Protein AF-A0A8T3WBX7-F1 (afdb_monomer)

Mean predicted aligned error: 4.48 Å

Structure (mmCIF, N/CA/C/O backbone):
data_AF-A0A8T3WBX7-F1
#
_entry.id   AF-A0A8T3WBX7-F1
#
loop_
_atom_site.group_PDB
_atom_site.id
_atom_site.type_symbol
_atom_site.label_atom_id
_atom_site.label_alt_id
_atom_site.label_comp_id
_atom_site.label_asym_id
_atom_site.label_entity_id
_atom_site.label_seq_id
_atom_site.pdbx_PDB_ins_code
_atom_site.Cartn_x
_atom_site.Cartn_y
_atom_site.Cartn_z
_atom_site.occupancy
_atom_site.B_iso_or_equiv
_atom_site.auth_seq_id
_atom_site.auth_comp_id
_atom_site.auth_asym_id
_atom_site.auth_atom_id
_atom_site.pdbx_PDB_model_num
ATOM 1 N N . MET A 1 1 ? -1.431 -11.332 23.081 1.00 59.25 1 MET A N 1
ATOM 2 C CA . MET A 1 1 ? -1.420 -10.937 21.660 1.00 59.25 1 MET A CA 1
ATOM 3 C C . MET A 1 1 ? -1.810 -9.474 21.568 1.00 59.25 1 MET A C 1
ATOM 5 O O . MET A 1 1 ? -2.567 -9.035 22.428 1.00 59.25 1 MET A O 1
ATOM 9 N N . SER A 1 2 ? -1.286 -8.738 20.587 1.00 80.62 2 SER A N 1
ATOM 10 C CA . SER A 1 2 ? -1.739 -7.371 20.320 1.00 80.62 2 SER A CA 1
ATOM 11 C C . SER A 1 2 ? -3.221 -7.391 19.906 1.00 80.62 2 SER A C 1
ATOM 13 O O . SER A 1 2 ? -3.626 -8.151 19.019 1.00 80.62 2 SER A O 1
ATOM 15 N N . LEU A 1 3 ? -4.045 -6.600 20.595 1.00 81.94 3 LEU A N 1
ATOM 16 C CA . LEU A 1 3 ? -5.476 -6.464 20.329 1.00 81.94 3 LEU A CA 1
ATOM 17 C C . LEU A 1 3 ? -5.706 -5.753 18.993 1.00 81.94 3 LEU A C 1
ATOM 19 O O . LEU A 1 3 ? -6.593 -6.147 18.233 1.00 81.94 3 LEU A O 1
ATOM 23 N N . THR A 1 4 ? -4.894 -4.746 18.673 1.00 81.75 4 THR A N 1
ATOM 24 C CA . THR A 1 4 ? -4.982 -4.029 17.394 1.00 81.75 4 THR A CA 1
ATOM 25 C C . THR A 1 4 ? -4.606 -4.938 16.231 1.00 81.75 4 THR A C 1
ATOM 27 O O . THR A 1 4 ? -5.399 -5.072 15.295 1.00 81.75 4 THR A O 1
ATOM 30 N N . ALA A 1 5 ? -3.501 -5.679 16.345 1.00 84.88 5 ALA A N 1
ATOM 31 C CA . ALA A 1 5 ? -3.088 -6.692 15.376 1.00 84.88 5 ALA A CA 1
ATOM 32 C C . ALA A 1 5 ? -4.175 -7.753 15.135 1.00 84.88 5 ALA A C 1
ATOM 34 O O . ALA A 1 5 ? -4.410 -8.152 13.998 1.00 84.88 5 ALA A O 1
ATOM 35 N N . SER A 1 6 ? -4.885 -8.175 16.185 1.00 84.75 6 SER A N 1
ATOM 36 C CA . SER A 1 6 ? -6.005 -9.123 16.061 1.00 84.75 6 SER A CA 1
ATOM 37 C C . SER A 1 6 ? -7.200 -8.499 15.331 1.00 84.75 6 SER A C 1
ATOM 39 O O . SER A 1 6 ? -7.859 -9.137 14.510 1.00 84.75 6 SER A O 1
ATOM 41 N N . SER A 1 7 ? -7.482 -7.223 15.599 1.00 89.25 7 SER A N 1
ATOM 42 C CA . SER A 1 7 ? -8.664 -6.547 15.065 1.00 89.25 7 SER A CA 1
ATOM 43 C C . SER A 1 7 ? -8.600 -6.246 13.564 1.00 89.25 7 SER A C 1
ATOM 45 O O . SER A 1 7 ? -9.653 -6.155 12.934 1.00 89.25 7 SER A O 1
ATOM 47 N N . VAL A 1 8 ? -7.403 -6.157 12.964 1.00 91.06 8 VAL A N 1
ATOM 48 C CA . VAL A 1 8 ? -7.245 -5.950 11.508 1.00 91.06 8 VAL A CA 1
ATOM 49 C C . VAL A 1 8 ? -7.920 -7.061 10.690 1.00 91.06 8 VAL A C 1
ATOM 51 O O . VAL A 1 8 ? -8.448 -6.799 9.609 1.00 91.06 8 VAL A O 1
ATOM 54 N N . GLY A 1 9 ? -7.967 -8.266 11.275 1.00 91.62 9 GLY A N 1
ATOM 55 C CA . GLY A 1 9 ? -8.629 -9.469 10.776 1.00 91.62 9 GLY A CA 1
ATOM 56 C C . GLY A 1 9 ? -10.123 -9.320 10.527 1.00 91.62 9 GLY A C 1
ATOM 57 O O . GLY A 1 9 ? -10.704 -10.062 9.733 1.00 91.62 9 GLY A O 1
ATOM 58 N N . GLN A 1 10 ? -10.751 -8.373 11.225 1.00 94.12 10 GLN A N 1
ATOM 59 C CA . GLN A 1 10 ? -12.194 -8.192 11.286 1.00 94.12 10 GLN A CA 1
ATOM 60 C C . GLN A 1 10 ? -12.547 -6.795 10.774 1.00 94.12 10 GLN A C 1
ATOM 62 O O . GLN A 1 10 ? -12.558 -5.818 11.530 1.00 94.12 10 GLN A O 1
ATOM 67 N N . PRO A 1 11 ? -12.845 -6.644 9.477 1.00 94.00 11 PRO A N 1
ATOM 68 C CA . PRO A 1 11 ? -12.992 -5.323 8.898 1.00 94.00 11 PRO A CA 1
ATOM 69 C C . PRO A 1 11 ? -14.073 -4.434 9.494 1.00 94.00 11 PRO A C 1
ATOM 71 O O . PRO A 1 11 ? -13.912 -3.211 9.509 1.00 94.00 11 PRO A O 1
ATOM 74 N N . ARG A 1 12 ? -15.176 -5.015 9.975 1.00 93.75 12 ARG A N 1
ATOM 75 C CA . ARG A 1 12 ? -16.209 -4.260 10.694 1.00 93.75 12 ARG A CA 1
ATOM 76 C C . ARG A 1 12 ? -15.675 -3.634 11.977 1.00 93.75 12 ARG A C 1
ATOM 78 O O . ARG A 1 12 ? -16.047 -2.503 12.282 1.00 93.75 12 ARG A O 1
ATOM 85 N N . VAL A 1 13 ? -14.775 -4.319 12.680 1.00 94.50 13 VAL A N 1
ATOM 86 C CA . VAL A 1 13 ? -14.103 -3.787 13.870 1.00 94.50 13 VAL A CA 1
ATOM 87 C C . VAL A 1 13 ? -13.225 -2.598 13.489 1.00 94.50 13 VAL A C 1
ATOM 89 O O . VAL A 1 13 ? -13.385 -1.524 14.061 1.00 94.50 13 VAL A O 1
ATOM 92 N N . VAL A 1 14 ? -12.373 -2.727 12.468 1.00 95.31 14 VAL A N 1
ATOM 93 C CA . VAL A 1 14 ? -11.533 -1.613 11.983 1.00 95.31 14 VAL A CA 1
ATOM 94 C C . VAL A 1 14 ? -12.379 -0.396 11.587 1.00 95.31 14 VAL A C 1
ATOM 96 O O . VAL A 1 14 ? -12.089 0.723 12.017 1.00 95.31 14 VAL A O 1
ATOM 99 N N . LYS A 1 15 ? -13.450 -0.601 10.802 1.00 94.75 15 LYS A N 1
ATOM 100 C CA . LYS A 1 15 ? -14.380 0.464 10.378 1.00 94.75 15 LYS A CA 1
ATOM 101 C C . LYS A 1 15 ? -15.082 1.113 11.582 1.00 94.75 15 LYS A C 1
ATOM 103 O O . LYS A 1 15 ? -15.235 2.330 11.622 1.00 94.75 15 LYS A O 1
ATOM 108 N N . GLN A 1 16 ? -15.474 0.332 12.591 1.00 95.31 16 GLN A N 1
ATOM 109 C CA . GLN A 1 16 ? -16.064 0.868 13.821 1.00 95.31 16 GLN A CA 1
ATOM 110 C C . GLN A 1 16 ? -15.060 1.713 14.612 1.00 95.31 16 GLN A C 1
ATOM 112 O O . GLN A 1 16 ? -15.376 2.842 14.978 1.00 95.31 16 GLN A O 1
ATOM 117 N N . LEU A 1 17 ? -13.856 1.200 14.861 1.00 95.25 17 LEU A N 1
ATOM 118 C CA . LEU A 1 17 ? -12.841 1.901 15.651 1.00 95.25 17 LEU A CA 1
ATOM 119 C C . LEU A 1 17 ? -12.452 3.232 15.001 1.00 95.25 17 LEU A C 1
ATOM 121 O O . LEU A 1 17 ? -12.457 4.271 15.656 1.00 95.25 17 LEU A O 1
ATOM 125 N N . THR A 1 18 ? -12.226 3.226 13.689 1.00 95.31 18 THR A N 1
ATOM 126 C CA . THR A 1 18 ? -11.937 4.450 12.927 1.00 95.31 18 THR A CA 1
ATOM 127 C C . THR A 1 18 ? -13.113 5.428 12.912 1.00 95.31 18 THR A C 1
ATOM 129 O O . THR A 1 18 ? -12.886 6.628 13.055 1.00 95.31 18 THR A O 1
ATOM 132 N N . SER A 1 19 ? -14.367 4.965 12.860 1.00 94.88 19 SER A N 1
ATOM 133 C CA . SER A 1 19 ? -15.536 5.856 12.978 1.00 94.88 19 SER A CA 1
ATOM 134 C C . SER A 1 19 ? -15.647 6.557 14.343 1.00 94.88 19 SER A C 1
ATOM 136 O O . SER A 1 19 ? -16.131 7.683 14.418 1.00 94.88 19 SER A O 1
ATOM 138 N N . LEU A 1 20 ? -15.157 5.929 15.422 1.00 94.94 20 LEU A N 1
ATOM 139 C CA . LEU A 1 20 ? -15.083 6.537 16.759 1.00 94.94 20 LEU A CA 1
ATOM 140 C C . LEU A 1 20 ? -13.909 7.519 16.889 1.00 94.94 20 LEU A C 1
ATOM 142 O O . LEU A 1 20 ? -13.974 8.473 17.667 1.00 94.94 20 LEU A O 1
ATOM 146 N N . LEU A 1 21 ? -12.828 7.266 16.149 1.00 96.00 21 LEU A N 1
ATOM 147 C CA . LEU A 1 21 ? -11.603 8.062 16.154 1.00 96.00 21 LEU A CA 1
ATOM 148 C C . LEU A 1 21 ? -11.723 9.341 15.328 1.00 96.00 21 LEU A C 1
ATOM 150 O O . LEU A 1 21 ? -11.261 10.396 15.755 1.00 96.00 21 LEU A O 1
ATOM 154 N N . THR A 1 22 ? -12.333 9.244 14.147 1.00 96.88 22 THR A N 1
ATOM 155 C CA . THR A 1 22 ? -12.262 10.289 13.118 1.00 96.88 22 THR A CA 1
ATOM 156 C C . THR A 1 22 ? -12.842 11.634 13.570 1.00 96.88 22 THR A C 1
ATOM 158 O O . THR A 1 22 ? -12.167 12.640 13.363 1.00 96.88 22 THR A O 1
ATOM 161 N N . PRO A 1 23 ? -14.010 11.711 14.246 1.00 97.00 23 PRO A N 1
ATOM 162 C CA . PRO A 1 23 ? -14.529 12.992 14.732 1.00 97.00 23 PRO A CA 1
ATOM 163 C C . PRO A 1 23 ? -13.565 13.702 15.689 1.00 97.00 23 PRO A C 1
ATOM 165 O O . PRO A 1 23 ? -13.357 14.899 15.552 1.00 97.00 23 PRO A O 1
ATOM 168 N N . LYS A 1 24 ? -12.918 12.950 16.592 1.00 95.88 24 LYS A N 1
ATOM 169 C CA . LYS A 1 24 ? -11.913 13.484 17.526 1.00 95.88 24 LYS A CA 1
ATOM 170 C C . LYS A 1 24 ? -10.649 13.931 16.798 1.00 95.88 24 LYS A C 1
ATOM 172 O O . LYS A 1 24 ? -10.004 14.886 17.207 1.00 95.88 24 LYS A O 1
ATOM 177 N N . ALA A 1 25 ? -10.262 13.208 15.746 1.00 95.50 25 ALA A N 1
ATOM 178 C CA . ALA A 1 25 ? -9.108 13.573 14.937 1.00 95.50 25 ALA A CA 1
ATOM 179 C C . ALA A 1 25 ? -9.342 14.911 14.214 1.00 95.50 25 ALA A C 1
ATOM 181 O O . ALA A 1 25 ? -8.457 15.756 14.207 1.00 95.50 25 ALA A O 1
ATOM 182 N N . LEU A 1 26 ? -10.557 15.122 13.693 1.00 96.56 26 LEU A N 1
ATOM 183 C CA . LEU A 1 26 ? -10.982 16.337 12.987 1.00 96.56 26 LEU A CA 1
ATOM 184 C C . LEU A 1 26 ? -11.175 17.571 13.886 1.00 96.56 26 LEU A C 1
ATOM 186 O O . LEU A 1 26 ? -11.355 18.666 13.360 1.00 96.56 26 LEU A O 1
ATOM 190 N N . GLU A 1 27 ? -11.130 17.432 15.215 1.00 95.25 27 GLU A N 1
ATOM 191 C CA . GLU A 1 27 ? -11.106 18.587 16.131 1.00 95.25 27 GLU A CA 1
ATOM 192 C C . GLU A 1 27 ? -9.830 19.426 15.969 1.00 95.25 27 GLU A C 1
ATOM 194 O O . GLU A 1 27 ? -9.788 20.576 16.402 1.00 95.25 27 GLU A O 1
ATOM 199 N N . GLN A 1 28 ? -8.794 18.849 15.356 1.00 93.12 28 GLN A N 1
ATOM 200 C CA . GLN A 1 28 ? -7.536 19.507 15.047 1.00 93.12 28 GLN A CA 1
ATOM 201 C C . GLN A 1 28 ? -7.328 19.543 13.538 1.00 93.12 28 GLN A C 1
ATOM 203 O O . GLN A 1 28 ? -7.683 18.618 12.807 1.00 93.12 28 GLN A O 1
ATOM 208 N N . GLU A 1 29 ? -6.743 20.634 13.058 1.00 95.00 29 GLU A N 1
ATOM 209 C CA . GLU A 1 29 ? -6.474 20.782 11.637 1.00 95.00 29 GLU A CA 1
ATOM 210 C C . GLU A 1 29 ? -5.231 19.978 11.223 1.00 95.00 29 GLU A C 1
ATOM 212 O O . GLU A 1 29 ? -4.163 20.078 11.833 1.00 95.00 29 GLU A O 1
ATOM 217 N N . PHE A 1 30 ? -5.367 19.219 10.141 1.00 97.88 30 PHE A N 1
ATOM 218 C CA . PHE A 1 30 ? -4.287 18.535 9.435 1.00 97.88 30 PHE A CA 1
ATOM 219 C C . PHE A 1 30 ? -4.549 18.629 7.934 1.00 97.88 30 PHE A C 1
ATOM 221 O O . PHE A 1 30 ? -5.703 18.679 7.506 1.00 97.88 30 PHE A O 1
ATOM 228 N N . ASP A 1 31 ? -3.504 18.603 7.121 1.00 98.06 31 ASP A N 1
ATOM 229 C CA . ASP A 1 31 ? -3.627 18.733 5.670 1.00 98.06 31 ASP A CA 1
ATOM 230 C C . ASP A 1 31 ? -3.635 17.341 5.015 1.00 98.06 31 ASP A C 1
ATOM 232 O O . ASP A 1 31 ? -4.501 17.063 4.179 1.00 98.06 31 ASP A O 1
ATOM 236 N N . PHE A 1 32 ? -2.809 16.410 5.514 1.00 98.31 32 PHE A N 1
ATOM 237 C CA . PHE A 1 32 ? -2.799 15.002 5.101 1.00 98.31 32 PHE A CA 1
ATOM 238 C C . PHE A 1 32 ? -2.582 14.018 6.263 1.00 98.31 32 PHE A C 1
ATOM 240 O O . PHE A 1 32 ? -2.214 14.397 7.378 1.00 98.31 32 PHE A O 1
ATOM 247 N N . ILE A 1 33 ? -2.820 12.731 5.991 1.00 98.56 33 ILE A N 1
ATOM 248 C CA . ILE A 1 33 ? -2.648 11.638 6.956 1.00 98.56 33 ILE A CA 1
ATOM 249 C C . ILE A 1 33 ? -1.411 10.810 6.608 1.00 98.56 33 ILE A C 1
ATOM 251 O O . ILE A 1 33 ? -1.209 10.426 5.455 1.00 98.56 33 ILE A O 1
ATOM 255 N N . ALA A 1 34 ? -0.612 10.487 7.622 1.00 98.25 34 ALA A N 1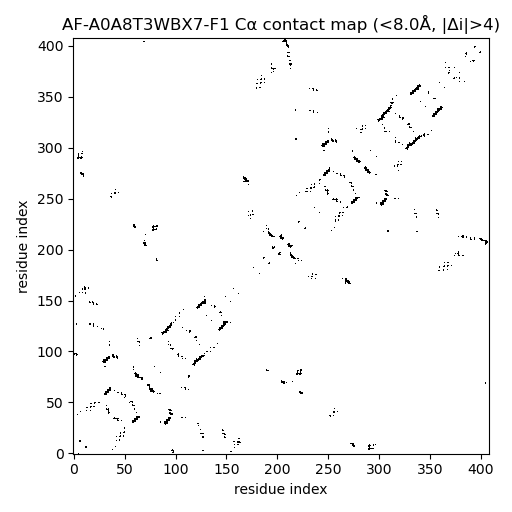
ATOM 256 C CA . ALA A 1 34 ? 0.557 9.628 7.511 1.00 98.25 34 ALA A CA 1
ATOM 257 C C . ALA A 1 34 ? 0.391 8.374 8.380 1.00 98.25 34 ALA A C 1
ATOM 259 O O . ALA A 1 34 ? 0.459 8.447 9.605 1.00 98.25 34 ALA A O 1
ATOM 260 N N . GLY A 1 35 ? 0.199 7.207 7.766 1.00 97.69 35 GLY A N 1
ATOM 261 C CA . GLY A 1 35 ? 0.250 5.938 8.499 1.00 97.69 35 GLY A CA 1
ATOM 262 C C . GLY A 1 35 ? 1.694 5.504 8.746 1.00 97.69 35 GLY A C 1
ATOM 263 O O . GLY A 1 35 ? 2.497 5.490 7.815 1.00 97.69 35 GLY A O 1
ATOM 264 N N . ASN A 1 36 ? 2.051 5.100 9.962 1.00 94.88 36 ASN A N 1
ATOM 265 C CA . ASN A 1 36 ? 3.304 4.364 10.141 1.00 94.88 36 ASN A CA 1
ATOM 266 C C . ASN A 1 36 ? 3.235 3.025 9.379 1.00 94.88 36 ASN A C 1
ATOM 268 O O . ASN A 1 36 ? 2.167 2.407 9.298 1.00 94.88 36 ASN A O 1
ATOM 272 N N . ALA A 1 37 ? 4.345 2.596 8.777 1.00 89.88 37 ALA A N 1
ATOM 273 C CA . ALA A 1 37 ? 4.407 1.354 8.019 1.00 89.88 37 ALA A CA 1
ATOM 274 C C . ALA A 1 37 ? 3.977 0.143 8.870 1.00 89.88 37 ALA A C 1
ATOM 276 O O . ALA A 1 37 ? 4.333 0.011 10.035 1.00 89.88 37 ALA A O 1
ATOM 277 N N . ASN A 1 38 ? 3.228 -0.770 8.251 1.00 85.31 38 ASN A N 1
ATOM 278 C CA . ASN A 1 38 ? 2.609 -1.940 8.882 1.00 85.31 38 ASN A CA 1
ATOM 279 C C . ASN A 1 38 ? 1.370 -1.556 9.712 1.00 85.31 38 ASN A C 1
ATOM 281 O O . ASN A 1 38 ? 0.277 -1.453 9.152 1.00 85.31 38 ASN A O 1
ATOM 285 N N . SER A 1 39 ? 1.522 -1.319 11.017 1.00 85.12 39 SER A N 1
ATOM 286 C CA . SER A 1 39 ? 0.420 -1.191 11.983 1.00 85.12 39 SER A CA 1
ATOM 287 C C . SER A 1 39 ? -0.425 0.069 11.769 1.00 85.12 39 SER A C 1
ATOM 289 O O . SER A 1 39 ? -1.650 0.030 11.892 1.00 85.12 39 SER A O 1
ATOM 291 N N . GLY A 1 40 ? 0.186 1.191 11.389 1.00 93.56 40 GLY A N 1
ATOM 292 C CA . GLY A 1 40 ? -0.525 2.446 11.136 1.00 93.56 40 GLY A CA 1
ATOM 293 C C . GLY A 1 40 ? -1.267 2.502 9.797 1.00 93.56 40 GLY A C 1
ATOM 294 O O . GLY A 1 40 ? -2.170 3.325 9.622 1.00 93.56 40 GLY A O 1
ATOM 295 N N . MET A 1 41 ? -0.917 1.636 8.837 1.00 96.44 41 MET A N 1
ATOM 296 C CA . MET A 1 41 ? -1.327 1.826 7.444 1.00 96.44 41 MET A CA 1
ATOM 297 C C . MET A 1 41 ? -2.832 1.654 7.226 1.00 96.44 41 MET A C 1
ATOM 299 O O . MET A 1 41 ? -3.484 2.547 6.688 1.00 96.44 41 MET A O 1
ATOM 303 N N . ILE A 1 42 ? -3.392 0.523 7.666 1.00 97.12 42 ILE A N 1
ATOM 304 C CA . ILE A 1 42 ? -4.813 0.209 7.455 1.00 97.12 42 ILE A CA 1
ATOM 305 C C . ILE A 1 42 ? -5.707 1.210 8.187 1.00 97.12 42 ILE A C 1
ATOM 307 O O . ILE A 1 42 ? -6.617 1.774 7.582 1.00 97.12 42 ILE A O 1
ATOM 311 N N . TYR A 1 43 ? -5.433 1.484 9.464 1.00 97.56 43 TYR A N 1
ATOM 312 C CA . TYR A 1 43 ? -6.233 2.445 10.223 1.00 97.56 43 TYR A CA 1
ATOM 313 C C . TYR A 1 43 ? -6.111 3.855 9.666 1.00 97.56 43 TYR A C 1
ATOM 315 O O . TYR A 1 43 ? -7.126 4.532 9.556 1.00 97.56 43 TYR A O 1
ATOM 323 N N . GLY A 1 44 ? -4.910 4.284 9.267 1.00 98.06 44 GLY A N 1
ATOM 324 C CA . GLY A 1 44 ? -4.721 5.597 8.660 1.00 98.06 44 GLY A CA 1
ATOM 325 C C . GLY A 1 44 ? -5.467 5.733 7.337 1.00 98.06 44 GLY A C 1
ATOM 326 O O . GLY A 1 44 ? -6.097 6.756 7.091 1.00 98.06 44 GLY A O 1
ATOM 327 N N . TRP A 1 45 ? -5.463 4.687 6.510 1.00 98.31 45 TRP A N 1
ATOM 328 C CA . TRP A 1 45 ? -6.176 4.683 5.236 1.00 98.31 45 TRP A CA 1
ATOM 329 C C . TRP A 1 45 ? -7.698 4.730 5.403 1.00 98.31 45 TRP A C 1
ATOM 331 O O . TRP A 1 45 ? -8.379 5.472 4.698 1.00 98.31 45 TRP A O 1
ATOM 341 N N . VAL A 1 46 ? -8.237 3.974 6.363 1.00 98.19 46 VAL A N 1
ATOM 342 C CA . VAL A 1 46 ? -9.679 3.962 6.657 1.00 98.19 46 VAL A CA 1
ATOM 343 C C . VAL A 1 46 ? -10.118 5.254 7.350 1.00 98.19 46 VAL A C 1
ATOM 345 O O . VAL A 1 46 ? -11.166 5.797 7.007 1.00 98.19 46 VAL A O 1
ATOM 348 N N . LEU A 1 47 ? -9.313 5.779 8.281 1.00 98.31 47 LEU A N 1
ATOM 349 C CA . LEU A 1 47 ? -9.539 7.091 8.896 1.00 98.31 47 LEU A CA 1
ATOM 350 C C . LEU A 1 47 ? -9.553 8.183 7.829 1.00 98.31 47 LEU A C 1
ATOM 352 O O . LEU A 1 47 ? -10.395 9.069 7.895 1.00 98.31 47 LEU A O 1
ATOM 356 N N . ARG A 1 48 ? -8.680 8.095 6.818 1.00 98.00 48 ARG A N 1
ATOM 357 C CA . ARG A 1 48 ? -8.665 9.020 5.682 1.00 98.00 48 ARG A CA 1
ATOM 358 C C . ARG A 1 48 ? -9.983 9.006 4.915 1.00 98.00 48 ARG A C 1
ATOM 360 O O . ARG A 1 48 ? -10.562 10.070 4.736 1.00 98.00 48 ARG A O 1
ATOM 367 N N . ASP A 1 49 ? -10.476 7.835 4.510 1.00 97.81 49 ASP A N 1
ATOM 368 C CA . ASP A 1 49 ? -11.773 7.718 3.818 1.00 97.81 49 ASP A CA 1
ATOM 369 C C . ASP A 1 49 ? -12.922 8.327 4.651 1.00 97.81 49 ASP A C 1
ATOM 371 O O . ASP A 1 49 ? -13.791 9.024 4.124 1.00 97.81 49 ASP A O 1
ATOM 375 N N . GLU A 1 50 ? -12.929 8.089 5.965 1.00 97.75 50 GLU A N 1
ATOM 376 C CA . GLU A 1 50 ? -13.951 8.640 6.861 1.00 97.75 50 GLU A CA 1
ATOM 377 C C . GLU A 1 50 ? -13.789 10.155 7.065 1.00 97.75 50 GLU A C 1
ATOM 379 O O . GLU A 1 50 ? -14.782 10.884 7.124 1.00 97.75 50 GLU A O 1
ATOM 384 N N . ALA A 1 51 ? -12.551 10.648 7.127 1.00 97.81 51 ALA A N 1
ATOM 385 C CA . ALA A 1 51 ? -12.247 12.067 7.236 1.00 97.81 51 ALA A CA 1
ATOM 386 C C . ALA A 1 51 ? -12.698 12.820 5.982 1.00 97.81 51 ALA A C 1
ATOM 388 O O . ALA A 1 51 ? -13.342 13.859 6.115 1.00 97.81 51 ALA A O 1
ATOM 389 N N . GLU A 1 52 ? -12.446 12.287 4.782 1.00 97.25 52 GLU A N 1
ATOM 390 C CA . GLU A 1 52 ? -12.964 12.845 3.524 1.00 97.25 52 GLU A CA 1
ATOM 391 C C . GLU A 1 52 ? -14.491 12.900 3.533 1.00 97.25 52 GLU A C 1
ATOM 393 O O . GLU A 1 52 ? -15.085 13.935 3.233 1.00 97.25 52 GLU A O 1
ATOM 398 N N . ARG A 1 53 ? -15.142 11.810 3.957 1.00 97.19 53 ARG A N 1
ATOM 399 C CA . ARG A 1 53 ? -16.606 11.733 4.033 1.00 97.19 53 ARG A CA 1
ATOM 400 C C . ARG A 1 53 ? -17.202 12.773 4.986 1.00 97.19 53 ARG A C 1
ATOM 402 O O . ARG A 1 53 ? -18.255 13.332 4.688 1.00 97.19 53 ARG A O 1
ATOM 409 N N . LEU A 1 54 ? -16.581 12.986 6.147 1.00 97.56 54 LEU A N 1
ATOM 410 C CA . LEU A 1 54 ? -17.075 13.904 7.179 1.00 97.56 54 LEU A CA 1
ATOM 411 C C . LEU A 1 54 ? -16.749 15.371 6.884 1.00 97.56 54 LEU A C 1
ATOM 413 O O . LEU A 1 54 ? -17.561 16.242 7.181 1.00 97.56 54 LEU A O 1
ATOM 417 N N . SER A 1 55 ? -15.574 15.642 6.319 1.00 96.31 55 SER A N 1
ATOM 418 C CA . SER A 1 55 ? -15.107 17.004 6.036 1.00 96.31 55 SER A CA 1
ATOM 419 C C . SER A 1 55 ? -15.505 17.513 4.649 1.00 96.31 55 SER A C 1
ATOM 421 O O . SER A 1 55 ? -15.512 18.720 4.426 1.00 96.31 55 SER A O 1
ATOM 423 N N . GLY A 1 56 ? -15.835 16.619 3.711 1.00 95.62 56 GLY A N 1
ATOM 424 C CA . GLY A 1 56 ? -16.178 16.963 2.330 1.00 95.62 56 GLY A CA 1
ATOM 425 C C . GLY A 1 56 ? -14.994 17.434 1.476 1.00 95.62 56 GLY A C 1
ATOM 426 O O . GLY A 1 56 ? -15.214 17.910 0.363 1.00 95.62 56 GLY A O 1
ATOM 427 N N . ARG A 1 57 ? -13.755 17.315 1.970 1.00 95.00 57 ARG A N 1
ATOM 428 C CA . ARG A 1 57 ? -12.525 17.614 1.219 1.00 95.00 57 ARG A CA 1
ATOM 429 C C . ARG A 1 57 ? -11.748 16.341 0.917 1.00 95.00 57 ARG A C 1
ATOM 431 O O . ARG A 1 57 ? -11.869 15.361 1.642 1.00 95.00 57 ARG A O 1
ATOM 438 N N . GLU A 1 58 ? -10.910 16.389 -0.111 1.00 94.25 58 GLU A N 1
ATOM 439 C CA . GLU A 1 58 ? -9.894 15.362 -0.341 1.00 94.25 58 GLU A CA 1
ATOM 440 C C . GLU A 1 58 ? -8.845 15.402 0.781 1.00 94.25 58 GLU A C 1
ATOM 442 O O . GLU A 1 58 ? -8.467 16.474 1.276 1.00 94.25 58 GLU A O 1
ATOM 447 N N . VAL A 1 59 ? -8.394 14.225 1.207 1.00 96.81 59 VAL A N 1
ATOM 448 C CA . VAL A 1 59 ? -7.398 14.070 2.263 1.00 96.81 59 VAL A CA 1
ATOM 449 C C . VAL A 1 59 ? -6.274 13.196 1.711 1.00 96.81 59 VAL A C 1
ATOM 451 O O . VAL A 1 59 ? -6.419 11.980 1.621 1.00 96.81 59 VAL A O 1
ATOM 454 N N . PRO A 1 60 ? -5.123 13.774 1.346 1.00 97.38 60 PRO A N 1
ATOM 455 C CA . PRO A 1 60 ? -3.992 12.985 0.887 1.00 97.38 60 PRO A CA 1
ATOM 456 C C . PRO A 1 60 ? -3.532 11.968 1.932 1.00 97.38 60 PRO A C 1
ATOM 458 O O . PRO A 1 60 ? -3.706 12.152 3.143 1.00 97.38 60 PRO A O 1
ATOM 461 N N . TYR A 1 61 ? -2.907 10.894 1.456 1.00 98.12 61 TYR A N 1
ATOM 462 C CA . TYR A 1 61 ? -2.393 9.837 2.312 1.00 98.12 61 TYR A CA 1
ATOM 463 C C . TYR A 1 61 ? -0.954 9.481 1.959 1.00 98.12 61 TYR A C 1
ATOM 465 O O . TYR A 1 61 ? -0.605 9.298 0.796 1.00 98.12 61 TYR A O 1
ATOM 473 N N . VAL A 1 62 ? -0.126 9.300 2.980 1.00 97.69 62 VAL A N 1
ATOM 474 C CA . VAL A 1 62 ? 1.220 8.740 2.847 1.00 97.69 62 VAL A CA 1
ATOM 475 C C . VAL A 1 62 ? 1.430 7.653 3.890 1.00 97.69 62 VAL A C 1
ATOM 477 O O . VAL A 1 62 ? 0.684 7.552 4.867 1.00 97.69 62 VAL A O 1
ATOM 480 N N . TYR A 1 63 ? 2.488 6.865 3.728 1.00 96.31 63 TYR A N 1
ATOM 481 C CA . TYR A 1 63 ? 3.008 6.086 4.846 1.00 96.31 63 TYR A CA 1
ATOM 482 C C . TYR A 1 63 ? 4.490 6.335 5.079 1.00 96.31 63 TYR A C 1
ATOM 484 O O . TYR A 1 63 ? 5.252 6.608 4.147 1.00 96.31 63 TYR A O 1
ATOM 492 N N . VAL A 1 64 ? 4.893 6.229 6.342 1.00 95.31 64 VAL A N 1
ATOM 493 C CA . VAL A 1 64 ? 6.254 6.513 6.797 1.00 95.31 64 VAL A CA 1
ATOM 494 C C . VAL A 1 64 ? 6.933 5.216 7.201 1.00 95.31 64 VAL A C 1
ATOM 496 O O . VAL A 1 64 ? 6.382 4.428 7.967 1.00 95.31 64 VAL A O 1
ATOM 499 N N . ARG A 1 65 ? 8.127 4.976 6.662 1.00 87.94 65 ARG A N 1
ATOM 500 C CA . ARG A 1 65 ? 8.974 3.842 7.034 1.00 87.94 65 ARG A CA 1
ATOM 501 C C . ARG A 1 65 ? 9.910 4.231 8.168 1.00 87.94 65 ARG A C 1
ATOM 503 O O . ARG A 1 65 ? 10.447 5.336 8.175 1.00 87.94 65 ARG A O 1
ATOM 510 N N . GLU A 1 66 ? 10.162 3.281 9.063 1.00 77.00 66 GLU A N 1
ATOM 511 C CA . GLU A 1 66 ? 11.160 3.438 10.124 1.00 77.00 66 GLU A CA 1
ATOM 512 C C . GLU A 1 66 ? 12.570 3.610 9.543 1.00 77.00 66 GLU A C 1
ATOM 514 O O . GLU A 1 66 ? 13.291 4.527 9.930 1.00 77.00 66 GLU A O 1
ATOM 519 N N . GLU A 1 67 ? 12.927 2.773 8.563 1.00 71.00 67 GLU A N 1
ATOM 520 C CA . GLU A 1 67 ? 14.210 2.825 7.864 1.00 71.00 67 GLU A CA 1
ATOM 521 C C . GLU A 1 67 ? 14.068 3.327 6.424 1.00 71.00 67 GLU A C 1
ATOM 523 O O . GLU A 1 67 ? 13.107 3.026 5.704 1.00 71.00 67 GLU A O 1
ATOM 528 N N . GLN A 1 68 ? 15.092 4.049 5.969 1.00 65.19 68 GLN A N 1
ATOM 529 C CA . GLN A 1 68 ? 15.219 4.439 4.573 1.00 65.19 68 GLN A CA 1
ATOM 530 C C . GLN A 1 68 ? 15.465 3.207 3.690 1.00 65.19 68 GLN A C 1
ATOM 532 O O . GLN A 1 68 ? 16.247 2.312 4.020 1.00 65.19 68 GLN A O 1
ATOM 537 N N . LYS A 1 69 ? 14.827 3.164 2.516 1.00 61.72 69 LYS A N 1
ATOM 538 C CA . LYS A 1 69 ? 15.085 2.106 1.532 1.00 61.72 69 LYS A CA 1
ATOM 539 C C . LYS A 1 69 ? 16.550 2.102 1.087 1.00 61.72 69 LYS A C 1
ATOM 541 O O . LYS A 1 69 ? 17.067 3.110 0.611 1.00 61.72 69 LYS A O 1
ATOM 546 N N . LYS A 1 70 ? 17.164 0.919 1.097 1.00 61.06 70 LYS A N 1
ATOM 547 C CA . LYS A 1 70 ? 18.474 0.672 0.483 1.00 61.06 70 LYS A CA 1
ATOM 548 C C . LYS A 1 70 ? 18.286 0.477 -1.029 1.00 61.06 70 LYS A C 1
ATOM 550 O O . LYS A 1 70 ? 17.930 -0.607 -1.482 1.00 61.06 70 LYS A O 1
ATOM 555 N N . GLY A 1 71 ? 18.451 1.551 -1.802 1.00 61.34 71 GLY A N 1
ATOM 556 C CA . GLY A 1 71 ? 18.355 1.554 -3.271 1.00 61.34 71 GLY A CA 1
ATOM 557 C C . GLY A 1 71 ? 17.029 2.070 -3.859 1.00 61.34 71 GLY A C 1
ATOM 558 O O . GLY A 1 71 ? 16.048 2.334 -3.161 1.00 61.34 71 GLY A O 1
ATOM 559 N N . GLY A 1 72 ? 17.007 2.241 -5.182 1.00 74.88 72 GLY A N 1
ATOM 560 C CA . GLY A 1 72 ? 15.932 2.903 -5.925 1.00 74.88 72 GLY A CA 1
ATOM 561 C C . GLY A 1 72 ? 15.843 4.391 -5.585 1.00 74.88 72 GLY A C 1
ATOM 562 O O . GLY A 1 72 ? 16.866 5.063 -5.475 1.00 74.88 72 GLY A O 1
ATOM 563 N N . GLN A 1 73 ? 14.622 4.890 -5.381 1.00 64.88 73 GLN A N 1
ATOM 564 C CA . GLN A 1 73 ? 14.368 6.269 -4.941 1.00 64.88 73 GLN A CA 1
ATOM 565 C C . GLN A 1 73 ? 14.665 6.520 -3.445 1.00 64.88 73 GLN A C 1
ATOM 567 O O . GLN A 1 73 ? 14.565 7.655 -2.999 1.00 64.88 73 GLN A O 1
ATOM 572 N N . GLN A 1 74 ? 15.045 5.492 -2.668 1.00 67.88 74 GLN A N 1
ATOM 573 C CA . GLN A 1 74 ? 15.465 5.617 -1.257 1.00 67.88 74 GLN A CA 1
ATOM 574 C C . GLN A 1 74 ? 14.487 6.416 -0.368 1.00 67.88 74 GLN A C 1
ATOM 576 O O . GLN A 1 74 ? 14.888 7.116 0.554 1.00 67.88 74 GLN A O 1
ATOM 581 N N . GLU A 1 75 ? 13.187 6.327 -0.642 1.00 79.44 75 GLU A N 1
ATOM 582 C CA . GLU A 1 75 ? 12.161 7.099 0.068 1.00 79.44 75 GLU A CA 1
ATOM 583 C C . GLU A 1 75 ? 11.955 6.602 1.522 1.00 79.44 75 GLU A C 1
ATOM 585 O O . GLU A 1 75 ? 11.861 5.388 1.773 1.00 79.44 75 GLU A O 1
ATOM 590 N N . ARG A 1 76 ? 11.840 7.540 2.474 1.00 89.19 76 ARG A N 1
ATOM 591 C CA . ARG A 1 76 ? 11.395 7.285 3.864 1.00 89.19 76 ARG A CA 1
ATOM 592 C C . ARG A 1 76 ? 9.888 7.523 4.029 1.00 89.19 76 ARG A C 1
ATOM 594 O O . ARG A 1 76 ? 9.234 6.812 4.784 1.00 89.19 76 ARG A O 1
ATOM 601 N N . ILE A 1 77 ? 9.327 8.449 3.252 1.00 94.19 77 ILE A N 1
ATOM 602 C CA . ILE A 1 77 ? 7.887 8.711 3.138 1.00 94.19 77 ILE A CA 1
ATOM 603 C C . ILE A 1 77 ? 7.458 8.240 1.754 1.00 94.19 77 ILE A C 1
ATOM 605 O O . ILE A 1 77 ? 8.055 8.640 0.765 1.00 94.19 77 ILE A O 1
ATOM 609 N N . THR A 1 78 ? 6.473 7.350 1.676 1.00 94.44 78 THR A N 1
ATOM 610 C CA . THR A 1 78 ? 5.935 6.869 0.398 1.00 94.44 78 THR A CA 1
ATOM 611 C C . THR A 1 78 ? 4.581 7.514 0.134 1.00 94.44 78 THR A C 1
ATOM 613 O O . THR A 1 78 ? 3.698 7.468 0.989 1.00 94.44 78 THR A O 1
ATOM 616 N N . GLY A 1 79 ? 4.414 8.073 -1.063 1.00 94.06 79 GLY A N 1
ATOM 617 C CA . GLY A 1 79 ? 3.181 8.727 -1.510 1.00 94.06 79 GLY A CA 1
ATOM 618 C C . GLY A 1 79 ? 3.265 10.244 -1.629 1.00 94.06 79 GLY A C 1
ATOM 619 O O . GLY A 1 79 ? 2.446 10.844 -2.312 1.00 94.06 79 GLY A O 1
ATOM 620 N N . ASN A 1 80 ? 4.281 10.873 -1.041 1.00 94.12 80 ASN A N 1
ATOM 621 C CA . ASN A 1 80 ? 4.428 12.324 -1.096 1.00 94.12 80 ASN A CA 1
ATOM 622 C C . ASN A 1 80 ? 4.914 12.827 -2.464 1.00 94.12 80 ASN A C 1
ATOM 624 O O . ASN A 1 80 ? 4.393 13.812 -2.969 1.00 94.12 80 ASN A O 1
ATOM 628 N N . SER A 1 81 ? 5.871 12.140 -3.096 1.00 87.75 81 SER A N 1
ATOM 629 C CA . SER A 1 81 ? 6.454 12.565 -4.380 1.00 87.75 81 SER A CA 1
ATOM 630 C C . SER A 1 81 ? 5.457 12.579 -5.536 1.00 87.75 81 SER A C 1
ATOM 632 O O . SER A 1 81 ? 5.631 13.322 -6.497 1.00 87.75 81 SER A O 1
ATOM 634 N N . ASN A 1 82 ? 4.421 11.746 -5.444 1.00 83.50 82 ASN A N 1
ATOM 635 C CA . ASN A 1 82 ? 3.457 11.532 -6.512 1.00 83.50 82 ASN A CA 1
ATOM 636 C C . ASN A 1 82 ? 2.144 12.270 -6.246 1.00 83.50 82 ASN A C 1
ATOM 638 O O . ASN A 1 82 ? 1.191 12.053 -6.983 1.00 83.50 82 ASN A O 1
ATOM 642 N N . ASN A 1 83 ? 2.053 13.115 -5.215 1.00 90.19 83 ASN A N 1
ATOM 643 C CA . ASN A 1 83 ? 0.870 13.933 -4.990 1.00 90.19 83 ASN A CA 1
ATOM 644 C C . ASN A 1 83 ? 1.219 15.432 -5.008 1.00 90.19 83 ASN A C 1
ATOM 646 O O . ASN A 1 83 ? 1.837 15.919 -4.061 1.00 90.19 83 ASN A O 1
ATOM 650 N N . PRO A 1 84 ? 0.775 16.189 -6.032 1.00 86.94 84 PRO A N 1
ATOM 651 C CA . PRO A 1 84 ? 1.031 17.625 -6.118 1.00 86.94 84 PRO A CA 1
ATOM 652 C C . PRO A 1 84 ? 0.296 18.461 -5.056 1.00 86.94 84 PRO A C 1
ATOM 654 O O . PRO A 1 84 ? 0.586 19.645 -4.924 1.00 86.94 84 PRO A O 1
ATOM 657 N N . SER A 1 85 ? -0.660 17.891 -4.316 1.00 92.25 85 SER A N 1
ATOM 658 C CA . SER A 1 85 ? -1.379 18.591 -3.248 1.00 92.25 85 SER A CA 1
ATOM 659 C C . SER A 1 85 ? -0.654 18.567 -1.899 1.00 92.25 85 SER A C 1
ATOM 661 O O . SER A 1 85 ? -1.144 19.200 -0.970 1.00 92.25 85 SER A O 1
ATOM 663 N N . ILE A 1 86 ? 0.452 17.823 -1.766 1.00 95.06 86 ILE A N 1
ATOM 664 C CA . ILE A 1 86 ? 1.250 17.757 -0.534 1.00 95.06 86 ILE A CA 1
ATOM 665 C C . ILE A 1 86 ? 2.412 18.747 -0.644 1.00 95.06 86 ILE A C 1
ATOM 667 O O . ILE A 1 86 ? 3.293 18.598 -1.491 1.00 95.06 86 ILE A O 1
ATOM 671 N N . ASN A 1 87 ? 2.439 19.736 0.244 1.00 95.50 87 ASN A N 1
ATOM 672 C CA . ASN A 1 87 ? 3.376 20.854 0.220 1.00 95.50 87 ASN A CA 1
ATOM 673 C C . ASN A 1 87 ? 4.244 20.910 1.482 1.00 95.50 87 ASN A C 1
ATOM 675 O O . ASN A 1 87 ? 3.901 20.390 2.542 1.00 95.50 87 ASN A O 1
ATOM 679 N N . GLN A 1 88 ? 5.400 21.572 1.382 1.00 94.69 88 GLN A N 1
ATOM 680 C CA . GLN A 1 88 ? 6.183 21.904 2.574 1.00 94.69 88 GLN A CA 1
ATOM 681 C C . GLN A 1 88 ? 5.357 22.789 3.514 1.00 94.69 88 GLN A C 1
ATOM 683 O O . GLN A 1 88 ? 4.652 23.693 3.072 1.00 94.69 88 GLN A O 1
ATOM 688 N N . GLY A 1 89 ? 5.483 22.549 4.816 1.00 97.00 89 GLY A N 1
ATOM 689 C CA . GLY A 1 89 ? 4.710 23.223 5.854 1.00 97.00 89 GLY A CA 1
ATOM 690 C C . GLY A 1 89 ? 3.364 22.570 6.168 1.00 97.00 89 GLY A C 1
ATOM 691 O O . GLY A 1 89 ? 2.807 22.890 7.215 1.00 97.00 89 GLY A O 1
ATOM 692 N N . ASP A 1 90 ? 2.883 21.638 5.338 1.00 98.19 90 ASP A N 1
ATOM 693 C CA . ASP A 1 90 ? 1.625 20.928 5.577 1.00 98.19 90 ASP A CA 1
ATOM 694 C C . ASP A 1 90 ? 1.635 20.201 6.925 1.00 98.19 90 ASP A C 1
ATOM 696 O O . ASP A 1 90 ? 2.626 19.578 7.333 1.00 98.19 90 ASP A O 1
ATOM 700 N N . ARG A 1 91 ? 0.499 20.267 7.612 1.00 98.38 91 ARG A N 1
ATOM 701 C CA . ARG A 1 91 ? 0.266 19.642 8.909 1.00 98.38 91 ARG A CA 1
ATOM 702 C C . ARG A 1 91 ? -0.109 18.186 8.745 1.00 98.38 91 ARG A C 1
ATOM 704 O O . ARG A 1 91 ? -0.883 17.826 7.856 1.00 98.38 91 ARG A O 1
ATOM 711 N N . VAL A 1 92 ? 0.410 17.353 9.639 1.00 98.56 92 VAL A N 1
ATOM 712 C CA . VAL A 1 92 ? 0.325 15.900 9.490 1.00 98.56 92 VAL A CA 1
ATOM 713 C C . VAL A 1 92 ? -0.327 15.258 10.699 1.00 98.56 92 VAL A C 1
ATOM 715 O O . VAL A 1 92 ? 0.183 15.355 11.818 1.00 98.56 92 VAL A O 1
ATOM 718 N N . LEU A 1 93 ? -1.398 14.512 10.430 1.00 98.69 93 LEU A N 1
ATOM 719 C CA . LEU A 1 93 ? -1.946 13.541 11.364 1.00 98.69 93 LEU A CA 1
ATOM 720 C C . LEU A 1 93 ? -1.220 12.202 11.193 1.00 98.69 93 LEU A C 1
ATOM 722 O O . LEU A 1 93 ? -1.402 11.510 10.189 1.00 98.69 93 LEU A O 1
ATOM 726 N N . ILE A 1 94 ? -0.414 11.822 12.183 1.00 98.56 94 ILE A N 1
ATOM 727 C CA . ILE A 1 94 ? 0.238 10.509 12.232 1.00 98.56 94 ILE A CA 1
ATOM 728 C C . ILE A 1 94 ? -0.763 9.472 12.745 1.00 98.56 94 ILE A C 1
ATOM 730 O O . ILE A 1 94 ? -1.442 9.713 13.739 1.00 98.56 94 ILE A O 1
ATOM 734 N N . VAL A 1 95 ? -0.834 8.301 12.116 1.00 98.31 95 VAL A N 1
ATOM 735 C CA . VAL A 1 95 ? -1.646 7.175 12.596 1.00 98.31 95 VAL A CA 1
ATOM 736 C C . VAL A 1 95 ? -0.755 5.982 12.908 1.00 98.31 95 VAL A C 1
ATOM 738 O O . VAL A 1 95 ? -0.018 5.505 12.045 1.00 98.31 95 VAL A O 1
ATOM 741 N N . GLU A 1 96 ? -0.851 5.496 14.143 1.00 96.06 96 GLU A N 1
ATOM 742 C CA . GLU A 1 96 ? -0.114 4.343 14.665 1.00 96.06 96 GLU A CA 1
ATOM 743 C C . GLU A 1 96 ? -1.049 3.501 15.542 1.00 96.06 96 GLU A C 1
ATOM 745 O O . GLU A 1 96 ? -1.844 4.051 16.300 1.00 96.06 96 GLU A O 1
ATOM 750 N N . SER A 1 97 ? -0.970 2.174 15.439 1.00 92.19 97 SER A N 1
ATOM 751 C CA . SER A 1 97 ? -1.822 1.242 16.189 1.00 92.19 97 SER A CA 1
ATOM 752 C C . SER A 1 97 ? -1.052 0.219 17.026 1.00 92.19 97 SER A C 1
ATOM 754 O O . SER A 1 97 ? -1.666 -0.693 17.568 1.00 92.19 97 SER A O 1
ATOM 756 N N . GLU A 1 98 ? 0.267 0.357 17.152 1.00 92.31 98 GLU A N 1
ATOM 757 C CA . GLU A 1 98 ? 1.074 -0.465 18.052 1.00 92.31 98 GLU A CA 1
ATOM 758 C C . GLU A 1 98 ? 0.559 -0.415 19.501 1.00 92.31 98 GLU A C 1
ATOM 760 O O . GLU A 1 98 ? 0.250 0.657 20.027 1.00 92.31 98 GLU A O 1
ATOM 765 N N . ASP A 1 99 ? 0.479 -1.587 20.134 1.00 89.62 99 ASP A N 1
ATOM 766 C CA . ASP A 1 99 ? -0.052 -1.738 21.492 1.00 89.62 99 ASP A CA 1
ATOM 767 C C . ASP A 1 99 ? 1.040 -1.617 22.553 1.00 89.62 99 ASP A C 1
ATOM 769 O O . ASP A 1 99 ? 0.764 -1.209 23.684 1.00 89.62 99 ASP A O 1
ATOM 773 N N . ASP A 1 100 ? 2.270 -2.006 22.206 1.00 92.19 100 ASP A N 1
ATOM 774 C CA . ASP A 1 100 ? 3.411 -1.864 23.098 1.00 92.19 100 ASP A CA 1
ATOM 775 C C . ASP A 1 100 ? 3.811 -0.379 23.209 1.00 92.19 100 ASP A C 1
ATOM 777 O O . ASP A 1 100 ? 4.162 0.235 22.197 1.00 92.19 100 ASP A O 1
ATOM 781 N N . PRO A 1 101 ? 3.778 0.226 24.412 1.00 93.06 101 PRO A N 1
ATOM 782 C CA . PRO A 1 101 ? 4.057 1.650 24.593 1.00 93.06 101 PRO A CA 1
ATOM 783 C C . PRO A 1 101 ? 5.428 2.107 24.083 1.00 93.06 101 PRO A C 1
ATOM 785 O O . PRO A 1 101 ? 5.544 3.214 23.551 1.00 93.06 101 PRO A O 1
ATOM 788 N N . ASP A 1 102 ? 6.460 1.277 24.241 1.00 93.31 102 ASP A N 1
ATOM 789 C CA . ASP A 1 102 ? 7.832 1.638 23.889 1.00 93.31 102 ASP A CA 1
ATOM 790 C C . ASP A 1 102 ? 8.038 1.534 22.375 1.00 93.31 102 ASP A C 1
ATOM 792 O O . ASP A 1 102 ? 8.625 2.432 21.755 1.00 93.31 102 ASP A O 1
ATOM 796 N N . ILE A 1 103 ? 7.493 0.483 21.751 1.00 92.88 103 ILE A N 1
ATOM 797 C CA . ILE A 1 103 ? 7.503 0.335 20.289 1.00 92.88 103 ILE A CA 1
ATOM 798 C C . ILE A 1 103 ? 6.657 1.443 19.644 1.00 92.88 103 ILE A C 1
ATOM 800 O O . ILE A 1 103 ? 7.108 2.072 18.685 1.00 92.88 103 ILE A O 1
ATOM 804 N N . PHE A 1 104 ? 5.482 1.751 20.204 1.00 94.62 104 PHE A N 1
ATOM 805 C CA . PHE A 1 104 ? 4.615 2.841 19.754 1.00 94.62 104 PHE A CA 1
ATOM 806 C C . PHE A 1 104 ? 5.362 4.181 19.739 1.00 94.62 104 PHE A C 1
ATOM 808 O O . PHE A 1 104 ? 5.418 4.854 18.708 1.00 94.62 104 PHE A O 1
ATOM 815 N N . LEU A 1 105 ? 5.988 4.562 20.858 1.00 95.56 105 LEU A N 1
ATOM 816 C CA . LEU A 1 105 ? 6.738 5.818 20.951 1.00 95.56 105 LEU A CA 1
ATOM 817 C C . LEU A 1 105 ? 7.933 5.851 19.993 1.00 95.56 105 LEU A C 1
ATOM 819 O O . LEU A 1 105 ? 8.195 6.889 19.385 1.00 95.56 105 LEU A O 1
ATOM 823 N N . THR A 1 106 ? 8.629 4.725 19.820 1.00 94.62 106 THR A N 1
ATOM 824 C CA . THR A 1 106 ? 9.755 4.608 18.881 1.00 94.62 106 THR A CA 1
ATOM 825 C C . THR A 1 106 ? 9.306 4.870 17.442 1.00 94.62 106 THR A C 1
ATOM 827 O O . THR A 1 106 ? 9.900 5.692 16.738 1.00 94.62 106 THR A O 1
ATOM 830 N N . LYS A 1 107 ? 8.212 4.228 17.018 1.00 94.62 107 LYS A N 1
ATOM 831 C CA . LYS A 1 107 ? 7.625 4.390 15.683 1.00 94.62 107 LYS A CA 1
ATOM 832 C C . LYS A 1 107 ? 7.110 5.803 15.433 1.00 94.62 107 LYS A C 1
ATOM 834 O O . LYS A 1 107 ? 7.386 6.387 14.378 1.00 94.62 107 LYS A O 1
ATOM 839 N N . VAL A 1 108 ? 6.407 6.385 16.406 1.00 96.06 108 VAL A N 1
ATOM 840 C CA . VAL A 1 108 ? 5.914 7.766 16.315 1.00 96.06 108 VAL A CA 1
ATOM 841 C C . VAL A 1 108 ? 7.082 8.746 16.227 1.00 96.06 108 VAL A C 1
ATOM 843 O O . VAL A 1 108 ? 7.073 9.598 15.342 1.00 96.06 108 VAL A O 1
ATOM 846 N N . ASN A 1 109 ? 8.118 8.602 17.060 1.00 95.62 109 ASN A N 1
ATOM 847 C CA . ASN A 1 109 ? 9.288 9.481 17.012 1.00 95.62 109 ASN A CA 1
ATOM 848 C C . ASN A 1 109 ? 10.016 9.399 15.659 1.00 95.62 109 ASN A C 1
ATOM 850 O O . ASN A 1 109 ? 10.269 10.432 15.042 1.00 95.62 109 ASN A O 1
ATOM 854 N N . SER A 1 110 ? 10.258 8.187 15.144 1.00 94.38 110 SER A N 1
ATOM 855 C CA . SER A 1 110 ? 10.853 8.004 13.810 1.00 94.38 110 SER A CA 1
ATOM 856 C C . SER A 1 110 ? 10.001 8.648 12.707 1.00 94.38 110 SER A C 1
ATOM 858 O O . SER A 1 110 ? 10.529 9.260 11.777 1.00 94.38 110 SER A O 1
ATOM 860 N N . SER A 1 111 ? 8.671 8.586 12.835 1.00 96.19 111 SER A N 1
ATOM 861 C CA . SER A 1 111 ? 7.757 9.229 11.885 1.00 96.19 111 SER A CA 1
ATOM 862 C C . SER A 1 111 ? 7.833 10.754 11.954 1.00 96.19 111 SER A C 1
ATOM 864 O O . SER A 1 111 ? 7.888 11.413 10.919 1.00 96.19 111 SER A O 1
ATOM 866 N N . VAL A 1 112 ? 7.877 11.321 13.164 1.00 97.00 112 VAL A N 1
ATOM 867 C CA . VAL A 1 112 ? 8.034 12.766 13.388 1.00 97.00 112 VAL A CA 1
ATOM 868 C C . VAL A 1 112 ? 9.334 13.277 12.775 1.00 97.00 112 VAL A C 1
ATOM 870 O O . VAL A 1 112 ? 9.316 14.297 12.088 1.00 97.00 112 VAL A O 1
ATOM 873 N N . GLU A 1 113 ? 10.446 12.575 12.995 1.00 95.56 113 GLU A N 1
ATOM 874 C CA . GLU A 1 113 ? 11.749 12.919 12.417 1.00 95.56 113 GLU A CA 1
ATOM 875 C C . GLU A 1 113 ? 11.690 12.922 10.889 1.00 95.56 113 GLU A C 1
ATOM 877 O O . GLU A 1 113 ? 12.000 13.939 10.272 1.00 95.56 113 GLU A O 1
ATOM 882 N N . ALA A 1 114 ? 11.196 11.837 10.283 1.00 95.31 114 ALA A N 1
ATOM 883 C CA . ALA A 1 114 ? 11.069 11.724 8.831 1.00 95.31 114 ALA A CA 1
ATOM 884 C C . ALA A 1 114 ? 10.226 12.856 8.223 1.00 95.31 114 ALA A C 1
ATOM 886 O O . ALA A 1 114 ? 10.582 13.428 7.193 1.00 95.31 114 ALA A O 1
ATOM 887 N N . LEU A 1 115 ? 9.092 13.174 8.857 1.00 96.69 115 LEU A N 1
ATOM 888 C CA . LEU A 1 115 ? 8.169 14.204 8.387 1.00 96.69 115 LEU A CA 1
ATOM 889 C C . LEU A 1 115 ? 8.779 15.605 8.517 1.00 96.69 115 LEU A C 1
ATOM 891 O O . LEU A 1 115 ? 8.669 16.397 7.583 1.00 96.69 115 LEU A O 1
ATOM 895 N N . ARG A 1 116 ? 9.465 15.902 9.628 1.00 96.62 116 ARG A N 1
ATOM 896 C CA . ARG A 1 116 ? 10.159 17.185 9.829 1.00 96.62 116 ARG A CA 1
ATOM 897 C C . ARG A 1 116 ? 11.336 17.358 8.872 1.00 96.62 116 ARG A C 1
ATOM 899 O O . ARG A 1 116 ? 11.494 18.439 8.313 1.00 96.62 116 ARG A O 1
ATOM 906 N N . GLU A 1 117 ? 12.124 16.308 8.638 1.00 95.12 117 GLU A N 1
ATOM 907 C CA . GLU A 1 117 ? 13.213 16.298 7.646 1.00 95.12 117 GLU A CA 1
ATOM 908 C C . GLU A 1 117 ? 12.701 16.598 6.230 1.00 95.12 117 GLU A C 1
ATOM 910 O O . GLU A 1 117 ? 13.365 17.294 5.463 1.00 95.12 117 GLU A O 1
ATOM 915 N N . ALA A 1 118 ? 11.501 16.117 5.896 1.00 94.44 118 ALA A N 1
ATOM 916 C CA . ALA A 1 118 ? 10.835 16.400 4.626 1.00 94.44 118 ALA A CA 1
ATOM 917 C C . ALA A 1 118 ? 10.143 17.781 4.572 1.00 94.44 118 ALA A C 1
ATOM 919 O O . ALA A 1 118 ? 9.583 18.144 3.537 1.00 94.44 118 ALA A O 1
ATOM 920 N N . GLY A 1 119 ? 10.202 18.565 5.654 1.00 96.62 119 GLY A N 1
ATOM 921 C CA . GLY A 1 119 ? 9.648 19.917 5.730 1.00 96.62 119 GLY A CA 1
ATOM 922 C C . GLY A 1 119 ? 8.167 19.991 6.109 1.00 96.62 119 GLY A C 1
ATOM 923 O O . GLY A 1 119 ? 7.560 21.040 5.912 1.00 96.62 119 GLY A O 1
ATOM 924 N N . TYR A 1 120 ? 7.575 18.919 6.639 1.00 98.12 120 TYR A N 1
ATOM 925 C CA . TYR A 1 120 ? 6.185 18.894 7.110 1.00 98.12 120 TYR A CA 1
ATOM 926 C C . TYR A 1 120 ? 6.070 19.217 8.609 1.00 98.12 120 TYR A C 1
ATOM 928 O O . TYR A 1 120 ? 7.053 19.186 9.355 1.00 98.12 120 TYR A O 1
ATOM 936 N N . GLN A 1 121 ? 4.850 19.501 9.070 1.00 98.06 121 GLN A N 1
ATOM 937 C CA . GLN A 1 121 ? 4.536 19.862 10.454 1.00 98.06 121 GLN A CA 1
ATOM 938 C C . GLN A 1 121 ? 3.683 18.776 11.135 1.00 98.06 121 GLN A C 1
ATOM 940 O O . GLN A 1 121 ? 2.464 18.917 11.233 1.00 98.06 121 GLN A O 1
ATOM 945 N N . PRO A 1 122 ? 4.278 17.673 11.631 1.00 97.94 122 PRO A N 1
ATOM 946 C CA . PRO A 1 122 ? 3.526 16.717 12.438 1.00 97.94 122 PRO A CA 1
ATOM 947 C C . PRO A 1 122 ? 3.050 17.392 13.729 1.00 97.94 122 PRO A C 1
ATOM 949 O O . PRO A 1 122 ? 3.866 17.827 14.544 1.00 97.94 122 PRO A O 1
ATOM 952 N N . ASN A 1 123 ? 1.731 17.493 13.893 1.00 97.44 123 ASN A N 1
ATOM 953 C CA . ASN A 1 123 ? 1.072 18.208 14.992 1.00 97.44 123 ASN A CA 1
ATOM 954 C C . ASN A 1 123 ? 0.112 17.318 15.794 1.00 97.44 123 ASN A C 1
ATOM 956 O O . ASN A 1 123 ? -0.306 17.686 16.895 1.00 97.44 123 ASN A O 1
ATOM 960 N N . GLN A 1 124 ? -0.232 16.143 15.270 1.00 97.69 124 GLN A N 1
ATOM 961 C CA . GLN A 1 124 ? -1.173 15.233 15.905 1.00 97.69 124 GLN A CA 1
ATOM 962 C C . GLN A 1 124 ? -0.789 13.774 15.667 1.00 97.69 124 GLN A C 1
ATOM 964 O O . GLN A 1 124 ? -0.224 13.413 14.634 1.00 97.69 124 GLN A O 1
ATOM 969 N N . VAL A 1 125 ? -1.150 12.926 16.624 1.00 98.12 125 VAL A N 1
ATOM 970 C CA . VAL A 1 125 ? -1.145 11.474 16.494 1.00 98.12 125 VAL A CA 1
ATOM 971 C C . VAL A 1 125 ? -2.524 10.915 16.836 1.00 98.12 125 VAL A C 1
ATOM 973 O O . VAL A 1 125 ? -3.159 11.323 17.811 1.00 98.12 125 VAL A O 1
ATOM 976 N N . ALA A 1 126 ? -2.985 9.959 16.038 1.00 97.94 126 ALA A N 1
ATOM 977 C CA . ALA A 1 126 ? -4.170 9.171 16.309 1.00 97.94 126 ALA A CA 1
ATOM 978 C C . ALA A 1 126 ? -3.811 7.692 16.480 1.00 97.94 126 ALA A C 1
ATOM 980 O O . ALA A 1 126 ? -3.042 7.127 15.704 1.00 97.94 126 ALA A O 1
ATOM 981 N N . THR A 1 127 ? -4.395 7.065 17.499 1.00 96.69 127 THR A N 1
ATOM 982 C CA . THR A 1 127 ? -4.225 5.636 17.794 1.00 96.69 127 THR A CA 1
ATOM 983 C C . THR A 1 127 ? -5.556 4.973 18.131 1.00 96.69 127 THR A C 1
ATOM 985 O O . THR A 1 127 ? -6.581 5.621 18.362 1.00 96.69 127 THR A O 1
ATOM 988 N N . ILE A 1 128 ? -5.582 3.648 18.128 1.00 94.69 128 ILE A N 1
ATOM 989 C CA . ILE A 1 128 ? -6.784 2.885 18.452 1.00 94.69 128 ILE A CA 1
ATOM 990 C C . ILE A 1 128 ? -7.015 2.851 19.957 1.00 94.69 128 ILE A C 1
ATOM 992 O O . ILE A 1 128 ? -8.105 3.200 20.420 1.00 94.69 128 ILE A O 1
ATOM 996 N N . LEU A 1 129 ? -5.989 2.482 20.716 1.00 93.69 129 LEU A N 1
ATOM 997 C CA . LEU A 1 129 ? -6.089 2.311 22.155 1.00 93.69 129 LEU A CA 1
ATOM 998 C C . LEU A 1 129 ? -5.741 3.587 22.905 1.00 93.69 129 LEU A C 1
ATOM 1000 O O . LEU A 1 129 ? -4.795 4.286 22.559 1.00 93.69 129 LEU A O 1
ATOM 1004 N N . GLN A 1 130 ? -6.483 3.863 23.977 1.00 94.25 130 GLN A N 1
ATOM 1005 C CA . GLN A 1 130 ? -6.092 4.878 24.944 1.00 94.25 130 GLN A CA 1
ATOM 1006 C C . GLN A 1 130 ? -4.710 4.521 25.521 1.00 94.25 130 GLN A C 1
ATOM 1008 O O . GLN A 1 130 ? -4.595 3.496 26.201 1.00 94.25 130 GLN A O 1
ATOM 1013 N N . PRO A 1 131 ? -3.679 5.354 25.306 1.00 93.75 131 PRO A N 1
ATOM 1014 C CA . PRO A 1 131 ? -2.361 5.093 25.853 1.00 93.75 131 PRO A CA 1
ATOM 1015 C C . PRO A 1 131 ? -2.283 5.509 27.330 1.00 93.75 131 PRO A C 1
ATOM 1017 O O . PRO A 1 131 ? -3.152 6.213 27.855 1.00 93.75 131 PRO A O 1
ATOM 1020 N N . SER A 1 132 ? -1.222 5.080 28.017 1.00 94.38 132 SER A N 1
ATOM 1021 C CA . SER A 1 132 ? -0.969 5.469 29.408 1.00 94.38 132 SER A CA 1
ATOM 1022 C C . SER A 1 132 ? -0.654 6.965 29.528 1.00 94.38 132 SER A C 1
ATOM 1024 O O . SER A 1 132 ? -0.174 7.591 28.582 1.00 94.38 132 SER A O 1
ATOM 1026 N N . SER A 1 133 ? -0.855 7.546 30.716 1.00 94.88 133 SER A N 1
ATOM 1027 C CA . SER A 1 133 ? -0.529 8.959 30.972 1.00 94.88 133 SER A CA 1
ATOM 1028 C C . SER A 1 133 ? 0.935 9.303 30.679 1.00 94.88 133 SER A C 1
ATOM 1030 O O . SER A 1 133 ? 1.230 10.427 30.285 1.00 94.88 133 SER A O 1
ATOM 1032 N N . GLU A 1 134 ? 1.846 8.339 30.841 1.00 96.38 134 GLU A N 1
ATOM 1033 C CA . GLU A 1 134 ? 3.261 8.523 30.514 1.00 96.38 134 GLU A CA 1
ATOM 1034 C C . GLU A 1 134 ? 3.476 8.664 29.004 1.00 96.38 134 GLU A C 1
ATOM 1036 O O . GLU A 1 134 ? 4.140 9.600 28.567 1.00 96.38 134 GLU A O 1
ATOM 1041 N N . VAL A 1 135 ? 2.850 7.810 28.190 1.00 96.69 135 VAL A N 1
ATOM 1042 C CA . VAL A 1 135 ? 2.900 7.942 26.724 1.00 96.69 135 VAL A CA 1
ATOM 1043 C C . VAL A 1 135 ? 2.302 9.278 26.283 1.00 96.69 135 VAL A C 1
ATOM 1045 O O . VAL A 1 135 ? 2.898 9.962 25.456 1.00 96.69 135 VAL A O 1
ATOM 1048 N N . VAL A 1 136 ? 1.175 9.703 26.871 1.00 97.06 136 VAL A N 1
ATOM 1049 C CA . VAL A 1 136 ? 0.570 11.018 26.580 1.00 97.06 136 VAL A CA 1
ATOM 1050 C C . VAL A 1 136 ? 1.562 12.152 26.849 1.00 97.06 136 VAL A C 1
ATOM 1052 O O . VAL A 1 136 ? 1.739 13.019 25.995 1.00 97.06 136 VAL A O 1
ATOM 1055 N N . ARG A 1 137 ? 2.246 12.129 27.999 1.00 97.62 137 ARG A N 1
ATOM 1056 C CA . ARG A 1 137 ? 3.264 13.128 28.354 1.00 97.62 137 ARG A CA 1
ATOM 1057 C C . ARG A 1 137 ? 4.404 13.159 27.332 1.00 97.62 137 ARG A C 1
ATOM 1059 O O . ARG A 1 137 ? 4.784 14.232 26.874 1.00 97.62 137 ARG A O 1
ATOM 1066 N N . ARG A 1 138 ? 4.908 11.992 26.922 1.00 97.88 138 ARG A N 1
ATOM 1067 C CA . ARG A 1 138 ? 5.976 11.877 25.912 1.00 97.88 138 ARG A CA 1
ATOM 1068 C C . ARG A 1 138 ? 5.548 12.397 24.537 1.00 97.88 138 ARG A C 1
ATOM 1070 O O . ARG A 1 138 ? 6.346 13.028 23.854 1.00 97.88 138 ARG A O 1
ATOM 1077 N N . LEU A 1 139 ? 4.295 12.185 24.137 1.00 97.62 139 LEU A N 1
ATOM 1078 C CA . LEU A 1 139 ? 3.748 12.753 22.899 1.00 97.62 139 LEU A CA 1
ATOM 1079 C C . LEU A 1 139 ? 3.643 14.284 22.965 1.00 97.62 139 LEU A C 1
ATOM 1081 O O . LEU A 1 139 ? 3.982 14.968 22.001 1.00 97.62 139 LEU A O 1
ATOM 1085 N N . GLN A 1 140 ? 3.242 14.830 24.115 1.00 96.75 140 GLN A N 1
ATOM 1086 C CA . GLN A 1 140 ? 3.195 16.278 24.336 1.00 96.75 140 GLN A CA 1
ATOM 1087 C C . GLN A 1 140 ? 4.590 16.914 24.283 1.00 96.75 140 GLN A C 1
ATOM 1089 O O . GLN A 1 140 ? 4.740 17.994 23.717 1.00 96.75 140 GLN A O 1
ATOM 1094 N N . GLU A 1 141 ? 5.620 16.236 24.798 1.00 96.88 141 GLU A N 1
ATOM 1095 C CA . GLU A 1 141 ? 7.024 16.667 24.677 1.00 96.88 141 GLU A CA 1
ATOM 1096 C C . GLU A 1 141 ? 7.495 16.731 23.211 1.00 96.88 141 GLU A C 1
ATOM 1098 O O . GLU A 1 141 ? 8.331 17.565 22.868 1.00 96.88 141 GLU A O 1
ATOM 1103 N N . LEU A 1 142 ? 6.921 15.907 22.325 1.00 95.75 142 LEU A N 1
ATOM 1104 C CA . LEU A 1 142 ? 7.147 15.978 20.876 1.00 95.75 142 LEU A CA 1
ATOM 1105 C C . LEU A 1 142 ? 6.320 17.076 20.182 1.00 95.75 142 LEU A C 1
ATOM 1107 O O . LEU A 1 142 ? 6.513 17.306 18.984 1.00 95.75 142 LEU A O 1
ATOM 1111 N N . GLY A 1 143 ? 5.432 17.761 20.908 1.00 96.25 143 GLY A N 1
ATOM 1112 C CA . GLY A 1 143 ? 4.509 18.763 20.373 1.00 96.25 143 GLY A CA 1
ATOM 1113 C C . GLY A 1 143 ? 3.283 18.167 19.678 1.00 96.25 143 GLY A C 1
ATOM 1114 O O . GLY A 1 143 ? 2.696 18.829 18.827 1.00 96.25 143 GLY A O 1
ATOM 1115 N N . LEU A 1 144 ? 2.913 16.922 19.998 1.00 97.88 144 LEU A N 1
ATOM 1116 C CA . LEU A 1 144 ? 1.796 16.222 19.367 1.00 97.88 144 LEU A CA 1
ATOM 1117 C C . LEU A 1 144 ? 0.545 16.237 20.246 1.00 97.88 144 LEU A C 1
ATOM 1119 O O . LEU A 1 144 ? 0.586 15.898 21.430 1.00 97.88 144 LEU A O 1
ATOM 1123 N N . MET A 1 145 ? -0.596 16.548 19.633 1.00 96.12 145 MET A N 1
ATOM 1124 C CA . MET A 1 145 ? -1.911 16.286 20.218 1.00 96.12 145 MET A CA 1
ATOM 1125 C C . MET A 1 145 ? -2.328 14.836 19.975 1.00 96.12 145 MET A C 1
ATOM 1127 O O . MET A 1 145 ? -2.054 14.277 18.917 1.00 96.12 145 MET A O 1
ATOM 1131 N N . LEU A 1 146 ? -3.006 14.226 20.944 1.00 96.75 146 LEU A N 1
ATOM 1132 C CA . LEU A 1 146 ? -3.424 12.829 20.873 1.00 96.75 146 LEU A CA 1
ATOM 1133 C C . LEU A 1 146 ? -4.937 12.709 20.676 1.00 96.75 146 LEU A C 1
ATOM 1135 O O . LEU A 1 146 ? -5.712 13.218 21.485 1.00 96.75 146 LEU A O 1
ATOM 1139 N N . SER A 1 147 ? -5.338 11.902 19.696 1.00 95.81 147 SER A N 1
ATOM 1140 C CA . SER A 1 147 ? -6.695 11.360 19.579 1.00 95.81 147 SER A CA 1
ATOM 1141 C C . SER A 1 147 ? -6.655 9.834 19.696 1.00 95.81 147 SER A C 1
ATOM 1143 O O . SER A 1 147 ? -5.755 9.185 19.171 1.00 95.81 147 SER A O 1
ATOM 1145 N N . TYR A 1 148 ? -7.630 9.232 20.378 1.00 93.75 148 TYR A N 1
ATOM 1146 C CA . TYR A 1 148 ? -7.729 7.772 20.467 1.00 93.75 148 TYR A CA 1
ATOM 1147 C C . TYR A 1 148 ? -9.168 7.268 20.358 1.00 93.75 148 TYR A C 1
ATOM 1149 O O . TYR A 1 148 ? -10.126 8.002 20.634 1.00 93.75 148 TYR A O 1
ATOM 1157 N N . SER A 1 149 ? -9.326 6.010 19.939 1.00 89.44 149 SER A N 1
ATOM 1158 C CA . SER A 1 149 ? -10.648 5.427 19.685 1.00 89.44 149 SER A CA 1
ATOM 1159 C C . SER A 1 149 ? -11.319 5.020 20.994 1.00 89.44 149 SER A C 1
ATOM 1161 O O . SER A 1 149 ? -12.336 5.607 21.372 1.00 89.44 149 SER A O 1
ATOM 1163 N N . VAL A 1 150 ? -10.734 4.039 21.690 1.00 92.88 150 VAL A N 1
ATOM 1164 C CA . VAL A 1 150 ? -11.379 3.280 22.775 1.00 92.88 150 VAL A CA 1
ATOM 1165 C C . VAL A 1 150 ? -10.404 2.928 23.899 1.00 92.88 150 VAL A C 1
ATOM 1167 O O . VAL A 1 150 ? -9.187 3.009 23.726 1.00 92.88 150 VAL A O 1
ATOM 1170 N N . LYS A 1 151 ? -10.928 2.514 25.059 1.00 91.00 151 LYS A N 1
ATOM 1171 C CA . LYS A 1 151 ? -10.104 1.927 26.124 1.00 91.00 151 LYS A CA 1
ATOM 1172 C C . LYS A 1 151 ? -9.755 0.468 25.795 1.00 91.00 151 LYS A C 1
ATOM 1174 O O . LYS A 1 151 ? -10.496 -0.172 25.049 1.00 91.00 151 LYS A O 1
ATOM 1179 N N . PRO A 1 152 ? -8.675 -0.092 26.374 1.00 86.25 152 PRO A N 1
ATOM 1180 C CA . PRO A 1 152 ? -8.290 -1.485 26.135 1.00 86.25 152 PRO A CA 1
ATOM 1181 C C . PRO A 1 152 ? -9.386 -2.522 26.411 1.00 86.25 152 PRO A C 1
ATOM 1183 O O . PRO A 1 152 ? -9.501 -3.492 25.664 1.00 86.25 152 PRO A O 1
ATOM 1186 N N . ASP A 1 153 ? -10.203 -2.324 27.448 1.00 87.12 153 ASP A N 1
ATOM 1187 C CA . ASP A 1 153 ? -11.284 -3.264 27.770 1.00 87.12 153 ASP A CA 1
ATOM 1188 C C . ASP A 1 153 ? -12.438 -3.186 26.761 1.00 87.12 153 ASP A C 1
ATOM 1190 O O . ASP A 1 153 ? -12.899 -4.224 26.292 1.00 87.12 153 ASP A O 1
ATOM 1194 N N . ASP A 1 154 ? -12.802 -1.981 26.308 1.00 90.38 154 ASP A N 1
ATOM 1195 C CA . ASP A 1 154 ? -13.827 -1.793 25.273 1.00 90.38 154 ASP A CA 1
ATOM 1196 C C . ASP A 1 154 ? -13.417 -2.450 23.940 1.00 90.38 154 ASP A C 1
ATOM 1198 O O . ASP A 1 154 ? -14.258 -2.978 23.210 1.00 90.38 154 ASP A O 1
ATOM 1202 N N . LEU A 1 155 ? -12.119 -2.440 23.598 1.00 88.38 155 LEU A N 1
ATOM 1203 C CA . LEU A 1 155 ? -11.632 -3.062 22.362 1.00 88.38 155 LEU A CA 1
ATOM 1204 C C . LEU A 1 155 ? -11.867 -4.578 22.358 1.00 88.38 155 LEU A C 1
ATOM 1206 O O . LEU A 1 155 ? -12.255 -5.128 21.326 1.00 88.38 155 LEU A O 1
ATOM 1210 N N . LYS A 1 156 ? -11.668 -5.254 23.496 1.00 87.12 156 LYS A N 1
ATOM 1211 C CA . LYS A 1 156 ? -11.922 -6.699 23.611 1.00 87.12 156 LYS A CA 1
ATOM 1212 C C . LYS A 1 156 ? -13.387 -7.017 23.333 1.00 87.12 156 LYS A C 1
ATOM 1214 O O . LYS A 1 156 ? -13.668 -7.933 22.563 1.00 87.12 156 LYS A O 1
ATOM 1219 N N . ASP A 1 157 ? -14.297 -6.226 23.893 1.00 88.81 157 ASP A N 1
ATOM 1220 C CA . ASP A 1 157 ? -15.737 -6.399 23.700 1.00 88.81 157 ASP A CA 1
ATOM 1221 C C . ASP A 1 157 ? -16.147 -6.139 22.244 1.00 88.81 157 ASP A C 1
ATOM 1223 O O . ASP A 1 157 ? -16.923 -6.900 21.657 1.00 88.81 157 ASP A O 1
ATOM 1227 N N . ILE A 1 158 ? -15.572 -5.111 21.610 1.00 90.00 158 ILE A N 1
ATOM 1228 C CA . ILE A 1 158 ? -15.811 -4.814 20.192 1.00 90.00 158 ILE A CA 1
ATOM 1229 C C . ILE A 1 158 ? -15.334 -5.974 19.308 1.00 90.00 158 ILE A C 1
ATOM 1231 O O . ILE A 1 158 ? -16.098 -6.426 18.451 1.00 90.00 158 ILE A O 1
ATOM 1235 N N . ILE A 1 159 ? -14.119 -6.488 19.529 1.00 88.00 159 ILE A N 1
ATOM 1236 C CA . ILE A 1 159 ? -13.576 -7.642 18.793 1.00 88.00 159 ILE A CA 1
ATOM 1237 C C . ILE A 1 159 ? -14.463 -8.875 19.000 1.00 88.00 159 ILE A C 1
ATOM 1239 O O . ILE A 1 159 ? -14.836 -9.529 18.029 1.00 88.00 159 ILE A O 1
ATOM 1243 N N . ALA A 1 160 ? -14.856 -9.170 20.242 1.00 87.25 160 ALA A N 1
ATOM 1244 C CA . ALA A 1 160 ? -15.707 -10.316 20.562 1.00 87.25 160 ALA A CA 1
ATOM 1245 C C . ALA A 1 160 ? -17.097 -10.223 19.906 1.00 87.25 160 ALA A C 1
ATOM 1247 O O . ALA A 1 160 ? -17.676 -11.237 19.514 1.00 87.25 160 ALA A O 1
ATOM 1248 N N . SER A 1 161 ? -17.635 -9.011 19.746 1.00 86.75 161 SER A N 1
ATOM 1249 C CA . SER A 1 161 ? -18.925 -8.787 19.081 1.00 86.75 161 SER A CA 1
ATOM 1250 C C . SER A 1 161 ? -18.876 -8.915 17.545 1.00 86.75 161 SER A C 1
ATOM 1252 O O . SER A 1 161 ? -19.927 -9.099 16.911 1.00 86.75 161 SER A O 1
ATOM 1254 N N . GLY A 1 162 ? -17.674 -8.861 16.951 1.00 82.12 162 GLY A N 1
ATOM 1255 C CA . GLY A 1 162 ? -17.456 -8.774 15.502 1.00 82.12 162 GLY A CA 1
ATOM 1256 C C . GLY A 1 162 ? -17.669 -7.367 14.928 1.00 82.12 162 GLY A C 1
ATOM 1257 O O . GLY A 1 162 ? -17.889 -7.203 13.728 1.00 82.12 162 GLY A O 1
ATOM 1258 N N . GLY A 1 163 ? -17.659 -6.344 15.784 1.00 81.88 163 GLY A N 1
ATOM 1259 C CA . GLY A 1 163 ? -17.965 -4.963 15.429 1.00 81.88 163 GLY A CA 1
ATOM 1260 C C . GLY A 1 163 ? -19.435 -4.711 15.054 1.00 81.88 163 GLY A C 1
ATOM 1261 O O . GLY A 1 163 ? -20.330 -5.517 15.322 1.00 81.88 163 GLY A O 1
ATOM 1262 N N . ILE A 1 164 ? -19.715 -3.564 14.421 1.00 77.00 164 ILE A N 1
ATOM 1263 C CA . ILE A 1 164 ? -21.086 -3.182 14.039 1.00 77.00 164 ILE A CA 1
ATOM 1264 C C . ILE A 1 164 ? -21.629 -4.145 12.975 1.00 77.00 164 ILE A C 1
ATOM 1266 O O . ILE A 1 164 ? -21.274 -4.074 11.795 1.00 77.00 164 ILE A O 1
ATOM 1270 N N . ARG A 1 165 ? -22.580 -4.994 13.375 1.00 74.38 165 ARG A N 1
ATOM 1271 C CA . ARG A 1 165 ? -23.314 -5.873 12.460 1.00 74.38 165 ARG A CA 1
ATOM 1272 C C . ARG A 1 165 ? -24.294 -5.058 11.622 1.00 74.38 165 ARG A C 1
ATOM 1274 O O . ARG A 1 165 ? -25.294 -4.550 12.121 1.00 74.38 165 ARG A O 1
ATOM 1281 N N . ARG A 1 166 ? -24.016 -4.962 10.324 1.00 74.69 166 ARG A N 1
ATOM 1282 C CA . ARG A 1 166 ? -24.957 -4.466 9.313 1.00 74.69 166 ARG A CA 1
ATOM 1283 C C . ARG A 1 166 ? -25.165 -5.537 8.261 1.00 74.69 166 ARG A C 1
ATOM 1285 O O . ARG A 1 166 ? -24.197 -6.178 7.846 1.00 74.69 166 ARG A O 1
ATOM 1292 N N . THR A 1 167 ? -26.409 -5.706 7.825 1.00 79.56 167 THR A N 1
ATOM 1293 C CA . THR A 1 167 ? -26.725 -6.540 6.666 1.00 79.56 167 THR A CA 1
ATOM 1294 C C . THR A 1 167 ? -25.960 -6.000 5.466 1.00 79.56 167 THR A C 1
ATOM 1296 O O . THR A 1 167 ? -26.149 -4.848 5.076 1.00 79.56 167 THR A O 1
ATOM 1299 N N . LEU A 1 168 ? -25.065 -6.818 4.921 1.00 83.62 168 LEU A N 1
ATOM 1300 C CA . LEU A 1 168 ? -24.397 -6.522 3.665 1.00 83.62 168 LEU A CA 1
ATOM 1301 C C . LEU A 1 168 ? -25.335 -6.941 2.531 1.00 83.62 168 LEU A C 1
ATOM 1303 O O . LEU A 1 168 ? -26.057 -7.930 2.639 1.00 83.62 168 LEU A O 1
ATOM 1307 N N . GLN A 1 169 ? -25.373 -6.138 1.476 1.00 84.56 169 GLN A N 1
ATOM 1308 C CA . GLN A 1 169 ? -26.133 -6.429 0.268 1.00 84.56 169 GLN A CA 1
ATOM 1309 C C . GLN A 1 169 ? -25.166 -6.459 -0.900 1.00 84.56 169 GLN A C 1
ATOM 1311 O O . GLN A 1 169 ? -24.258 -5.628 -0.963 1.00 84.56 169 GLN A O 1
ATOM 1316 N N . THR A 1 170 ? -25.388 -7.395 -1.819 1.00 91.25 170 THR A N 1
ATOM 1317 C CA . THR A 1 170 ? -24.668 -7.438 -3.086 1.00 91.25 170 THR A CA 1
ATOM 1318 C C . THR A 1 170 ? -24.853 -6.120 -3.826 1.00 91.25 170 THR A C 1
ATOM 1320 O O . THR A 1 170 ? -25.975 -5.679 -4.072 1.00 91.25 170 THR A O 1
ATOM 1323 N N . GLN A 1 171 ? -23.738 -5.505 -4.193 1.00 93.00 171 GLN A N 1
ATOM 1324 C CA . GLN A 1 171 ? -23.677 -4.260 -4.940 1.00 93.00 171 GLN A CA 1
ATOM 1325 C C . GLN A 1 171 ? -22.678 -4.409 -6.089 1.00 93.00 171 GLN A C 1
ATOM 1327 O O . GLN A 1 171 ? -21.751 -5.221 -6.041 1.00 93.00 171 GLN A O 1
ATOM 1332 N N . GLN A 1 172 ? -22.876 -3.627 -7.148 1.00 90.69 172 GLN A N 1
ATOM 1333 C CA . GLN A 1 172 ? -21.892 -3.531 -8.219 1.00 90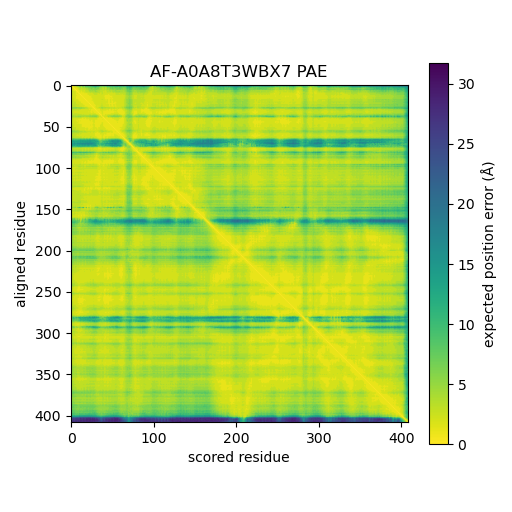.69 172 GLN A CA 1
ATOM 1334 C C . GLN A 1 172 ? -20.756 -2.605 -7.790 1.00 90.69 172 GLN A C 1
ATOM 1336 O O . GLN A 1 172 ? -20.997 -1.551 -7.204 1.00 90.69 172 GLN A O 1
ATOM 1341 N N . ILE A 1 173 ? -19.525 -2.988 -8.133 1.00 93.06 173 ILE A N 1
ATOM 1342 C CA . ILE A 1 173 ? -18.385 -2.071 -8.082 1.00 93.06 173 ILE A CA 1
ATOM 1343 C C . ILE A 1 173 ? -18.731 -0.874 -8.982 1.00 93.06 173 ILE A C 1
ATOM 1345 O O . ILE A 1 173 ? -19.147 -1.102 -10.120 1.00 93.06 173 ILE A O 1
ATOM 1349 N N . PRO A 1 174 ? -18.558 0.381 -8.527 1.00 93.25 174 PRO A N 1
ATOM 1350 C CA . PRO A 1 174 ? -18.959 1.579 -9.272 1.00 93.25 174 PRO A CA 1
ATOM 1351 C C . PRO A 1 174 ? -17.987 1.922 -10.419 1.00 93.25 174 PRO A C 1
ATOM 1353 O O . PRO A 1 174 ? -17.700 3.088 -10.677 1.00 93.25 174 PRO A O 1
ATOM 1356 N N . TYR A 1 175 ? -17.451 0.903 -11.091 1.00 94.25 175 TYR A N 1
ATOM 1357 C CA . TYR A 1 175 ? -16.528 1.005 -12.211 1.00 94.25 175 TYR A CA 1
ATOM 1358 C C . TYR A 1 175 ? -16.788 -0.131 -13.197 1.00 94.25 175 TYR A C 1
ATOM 1360 O O . TYR A 1 175 ? -17.002 -1.277 -12.803 1.00 94.25 175 TYR A O 1
ATOM 1368 N N . GLU A 1 176 ? -16.701 0.178 -14.486 1.00 94.06 176 GLU A N 1
ATOM 1369 C CA . GLU A 1 176 ? -16.642 -0.838 -15.533 1.00 94.06 176 GLU A CA 1
ATOM 1370 C C . GLU A 1 176 ? -15.219 -1.393 -15.669 1.00 94.06 176 GLU A C 1
ATOM 1372 O O . GLU A 1 176 ? -14.238 -0.771 -15.247 1.00 94.06 176 GLU A O 1
ATOM 1377 N N . LEU A 1 177 ? -15.095 -2.584 -16.262 1.00 96.50 177 LEU A N 1
ATOM 1378 C CA . LEU A 1 177 ? -13.796 -3.188 -16.536 1.00 96.50 177 LEU A CA 1
ATOM 1379 C C . LEU A 1 177 ? -13.045 -2.346 -17.575 1.00 96.50 177 LEU A C 1
ATOM 1381 O O . LEU A 1 177 ? -13.391 -2.334 -18.752 1.00 96.50 177 LEU A O 1
ATOM 1385 N N . GLY A 1 178 ? -12.000 -1.657 -17.131 1.00 95.12 178 GLY A N 1
ATOM 1386 C CA . GLY A 1 178 ? -11.211 -0.754 -17.953 1.00 95.12 178 GLY A CA 1
ATOM 1387 C C . GLY A 1 178 ? -10.167 -1.474 -18.805 1.00 95.12 178 GLY A C 1
ATOM 1388 O O . GLY A 1 178 ? -9.637 -2.532 -18.436 1.00 95.12 178 GLY A O 1
ATOM 1389 N N . ASN A 1 179 ? -9.840 -0.854 -19.939 1.00 95.44 179 ASN A N 1
ATOM 1390 C CA . ASN A 1 179 ? -8.824 -1.317 -20.877 1.00 95.44 179 ASN A CA 1
ATOM 1391 C C . ASN A 1 179 ? -7.406 -0.996 -20.351 1.00 95.44 179 ASN A C 1
ATOM 1393 O O . ASN A 1 179 ? -7.122 0.172 -20.072 1.00 95.44 179 ASN A O 1
ATOM 1397 N N . PRO A 1 180 ? -6.479 -1.974 -20.257 1.00 94.75 180 PRO A N 1
ATOM 1398 C CA . PRO A 1 180 ? -5.092 -1.721 -19.851 1.00 94.75 180 PRO A CA 1
ATOM 1399 C C . PRO A 1 180 ? -4.403 -0.588 -20.629 1.00 94.75 180 PRO A C 1
ATOM 1401 O O . PRO A 1 180 ? -3.651 0.183 -20.037 1.00 94.75 180 PRO A O 1
ATOM 1404 N N . MET A 1 181 ? -4.717 -0.424 -21.921 1.00 93.75 181 MET A N 1
ATOM 1405 C CA . MET A 1 181 ? -4.144 0.624 -22.781 1.00 93.75 181 MET A CA 1
ATOM 1406 C C . MET A 1 181 ? -4.581 2.046 -22.408 1.00 93.75 181 MET A C 1
ATOM 1408 O O . MET A 1 181 ? -3.893 3.000 -22.762 1.00 93.75 181 MET A O 1
ATOM 1412 N N . GLU A 1 182 ? -5.700 2.189 -21.699 1.00 95.56 182 GLU A N 1
ATOM 1413 C CA . GLU A 1 182 ? -6.210 3.465 -21.179 1.00 95.56 182 GLU A CA 1
ATOM 1414 C C . GLU A 1 182 ? -5.791 3.695 -19.723 1.00 95.56 182 GLU A C 1
ATOM 1416 O O . GLU A 1 182 ? -5.676 4.833 -19.270 1.00 95.56 182 GLU A O 1
ATOM 1421 N N . ILE A 1 183 ? -5.547 2.614 -18.978 1.00 98.12 183 ILE A N 1
ATOM 1422 C CA . ILE A 1 183 ? -5.125 2.667 -17.576 1.00 98.12 183 ILE A CA 1
ATOM 1423 C C . ILE A 1 183 ? -3.625 2.964 -17.458 1.00 98.12 183 ILE A C 1
ATOM 1425 O O . ILE A 1 183 ? -3.227 3.740 -16.590 1.00 98.12 183 ILE A O 1
ATOM 1429 N N . ALA A 1 184 ? -2.792 2.383 -18.326 1.00 98.38 184 ALA A N 1
ATOM 1430 C CA . ALA A 1 184 ? -1.343 2.578 -18.301 1.00 98.38 184 ALA A CA 1
ATOM 1431 C C . ALA A 1 184 ? -0.919 4.064 -18.397 1.00 98.38 184 ALA A C 1
ATOM 1433 O O . ALA A 1 184 ? -0.108 4.480 -17.566 1.00 98.38 184 ALA A O 1
ATOM 1434 N N . PRO A 1 185 ? -1.489 4.900 -19.295 1.00 97.81 185 PRO A N 1
ATOM 1435 C CA . PRO A 1 185 ? -1.225 6.340 -19.307 1.00 97.81 185 PRO A CA 1
ATOM 1436 C C . PRO A 1 185 ? -1.536 7.031 -17.977 1.00 97.81 185 PRO A C 1
ATOM 1438 O O . PRO A 1 185 ? -0.704 7.784 -17.489 1.00 97.81 185 PRO A O 1
ATOM 1441 N N . ARG A 1 186 ? -2.662 6.706 -17.324 1.00 97.19 186 ARG A N 1
ATOM 1442 C CA . ARG A 1 186 ? -3.037 7.311 -16.031 1.00 97.19 186 ARG A CA 1
ATOM 1443 C C . ARG A 1 186 ? -2.030 6.998 -14.925 1.00 97.19 186 ARG A C 1
ATOM 1445 O O . ARG A 1 186 ? -1.739 7.851 -14.098 1.00 97.19 186 ARG A O 1
ATOM 1452 N N . ILE A 1 187 ? -1.486 5.779 -14.911 1.00 97.88 187 ILE A N 1
ATOM 1453 C CA . ILE A 1 187 ? -0.433 5.375 -13.964 1.00 97.88 187 ILE A CA 1
ATOM 1454 C C . ILE A 1 187 ? 0.841 6.206 -14.185 1.00 97.88 187 ILE A C 1
ATOM 1456 O O . ILE A 1 187 ? 1.483 6.630 -13.226 1.00 97.88 187 ILE A O 1
ATOM 1460 N N . ILE A 1 188 ? 1.198 6.449 -15.446 1.00 97.06 188 ILE A N 1
ATOM 1461 C CA . ILE A 1 188 ? 2.371 7.243 -15.826 1.00 97.06 188 ILE A CA 1
ATOM 1462 C C . ILE A 1 188 ? 2.177 8.724 -15.488 1.00 97.06 188 ILE A C 1
ATOM 1464 O O . ILE A 1 188 ? 3.052 9.322 -14.869 1.00 97.06 188 ILE A O 1
ATOM 1468 N N . GLU A 1 189 ? 1.035 9.301 -15.864 1.00 95.88 189 GLU A N 1
ATOM 1469 C CA . GLU A 1 189 ? 0.663 10.695 -15.584 1.00 95.88 189 GLU A CA 1
ATOM 1470 C C . GLU A 1 189 ? 0.628 10.974 -14.080 1.00 95.88 189 GLU A C 1
ATOM 1472 O O . GLU A 1 189 ? 1.002 12.056 -13.634 1.00 95.88 189 GLU A O 1
ATOM 1477 N N . ALA A 1 190 ? 0.267 9.966 -13.285 1.00 96.00 190 ALA A N 1
ATOM 1478 C CA . ALA A 1 190 ? 0.310 10.012 -11.831 1.00 96.00 190 ALA A CA 1
ATOM 1479 C C . ALA A 1 190 ? 1.729 9.916 -11.229 1.00 96.00 190 ALA A C 1
ATOM 1481 O O . ALA A 1 190 ? 1.877 9.833 -10.011 1.00 96.00 190 ALA A O 1
ATOM 1482 N N . GLY A 1 191 ? 2.779 9.899 -12.053 1.00 95.06 191 GLY A N 1
ATOM 1483 C CA . GLY A 1 191 ? 4.170 9.895 -11.600 1.00 95.06 191 GLY A CA 1
ATOM 1484 C C . GLY A 1 191 ? 4.671 8.537 -11.107 1.00 95.06 191 GLY A C 1
ATOM 1485 O O . GLY A 1 191 ? 5.700 8.465 -10.441 1.00 95.06 191 GLY A O 1
ATOM 1486 N N . ALA A 1 192 ? 3.982 7.432 -11.418 1.00 95.88 192 ALA A N 1
ATOM 1487 C CA . ALA A 1 192 ? 4.443 6.110 -10.988 1.00 95.88 192 ALA A CA 1
ATOM 1488 C C . ALA A 1 192 ? 5.656 5.594 -11.778 1.00 95.88 192 ALA A C 1
ATOM 1490 O O . ALA A 1 192 ? 6.262 4.618 -11.341 1.00 95.88 192 ALA A O 1
ATOM 1491 N N . LEU A 1 193 ? 5.990 6.196 -12.926 1.00 96.62 193 LEU A N 1
ATOM 1492 C CA . LEU A 1 193 ? 7.108 5.807 -13.788 1.00 96.62 193 LEU A CA 1
ATOM 1493 C C . LEU A 1 193 ? 8.132 6.942 -13.895 1.00 96.62 193 LEU A C 1
ATOM 1495 O O . LEU A 1 193 ? 7.809 8.027 -14.372 1.00 96.62 193 LEU A O 1
ATOM 1499 N N . GLU A 1 194 ? 9.382 6.650 -13.548 1.00 95.75 194 GLU A N 1
ATOM 1500 C CA . GLU A 1 194 ? 10.538 7.506 -13.832 1.00 95.75 194 GLU A CA 1
ATOM 1501 C C . GLU A 1 194 ? 11.449 6.782 -14.830 1.00 95.75 194 GLU A C 1
ATOM 1503 O O . GLU A 1 194 ? 11.807 5.620 -14.622 1.00 95.75 194 GLU A O 1
ATOM 1508 N N . ILE A 1 195 ? 11.833 7.458 -15.915 1.00 97.38 195 ILE A N 1
ATOM 1509 C CA . ILE A 1 195 ? 12.844 6.973 -16.860 1.00 97.38 195 ILE A CA 1
ATOM 1510 C C . ILE A 1 195 ? 13.924 8.039 -16.965 1.00 97.38 195 ILE A C 1
ATOM 1512 O O . ILE A 1 195 ? 13.650 9.163 -17.380 1.00 97.38 195 ILE A O 1
ATOM 1516 N N . ARG A 1 196 ? 15.149 7.658 -16.612 1.00 96.19 196 ARG A N 1
ATOM 1517 C CA . ARG A 1 196 ? 16.325 8.510 -16.678 1.00 96.19 196 ARG A CA 1
ATOM 1518 C C . ARG A 1 196 ? 17.002 8.413 -18.031 1.00 96.19 196 ARG A C 1
ATOM 1520 O O . ARG A 1 196 ? 17.241 7.335 -18.574 1.00 96.19 196 ARG A O 1
ATOM 1527 N N . ASP A 1 197 ? 17.341 9.570 -18.558 1.00 96.56 197 ASP A N 1
ATOM 1528 C CA . ASP A 1 197 ? 17.983 9.782 -19.835 1.00 96.56 197 ASP A CA 1
ATOM 1529 C C . ASP A 1 197 ? 19.510 9.679 -19.711 1.00 96.56 197 ASP A C 1
ATOM 1531 O O . ASP A 1 197 ? 20.232 10.679 -19.686 1.00 96.56 197 ASP A O 1
ATOM 1535 N N . ILE A 1 198 ? 20.002 8.441 -19.622 1.00 96.50 198 ILE A N 1
ATOM 1536 C CA . ILE A 1 198 ? 21.411 8.137 -19.322 1.00 96.50 198 ILE A CA 1
ATOM 1537 C C . ILE A 1 198 ? 22.360 8.698 -20.383 1.00 96.50 198 ILE A C 1
ATOM 1539 O O . ILE A 1 198 ? 23.340 9.365 -20.059 1.00 96.50 198 ILE A O 1
ATOM 1543 N N . ASP A 1 199 ? 22.022 8.531 -21.665 1.00 93.25 199 ASP A N 1
ATOM 1544 C CA . ASP A 1 199 ? 22.789 9.116 -22.775 1.00 93.25 199 ASP A CA 1
ATOM 1545 C C . ASP A 1 199 ? 22.724 10.662 -22.771 1.00 93.25 199 ASP A C 1
ATOM 1547 O O . ASP A 1 199 ? 23.471 11.331 -23.478 1.00 93.25 199 ASP A O 1
ATOM 1551 N N . GLY A 1 200 ? 21.803 11.251 -21.999 1.00 93.56 200 GLY A N 1
ATOM 1552 C CA . GLY A 1 200 ? 21.667 12.692 -21.772 1.00 93.56 200 GLY A CA 1
ATOM 1553 C C . GLY A 1 200 ? 22.446 13.212 -20.563 1.00 93.56 200 GLY A C 1
ATOM 1554 O O . GLY A 1 200 ? 22.370 14.406 -20.285 1.00 93.56 200 GLY A O 1
ATOM 1555 N N . GLY A 1 201 ? 23.179 12.345 -19.859 1.00 95.31 201 GLY A N 1
ATOM 1556 C CA . GLY A 1 201 ? 23.987 12.690 -18.688 1.00 95.31 201 GLY A CA 1
ATOM 1557 C C . GLY A 1 201 ? 23.318 12.416 -17.338 1.00 95.31 201 GLY A C 1
ATOM 1558 O O . GLY A 1 201 ? 23.929 12.677 -16.300 1.00 95.31 201 GLY A O 1
ATOM 1559 N N . GLU A 1 202 ? 22.093 11.884 -17.314 1.00 96.56 202 GLU A N 1
ATOM 1560 C CA . GLU A 1 202 ? 21.447 11.477 -16.064 1.00 96.56 202 GLU A CA 1
ATOM 1561 C C . GLU A 1 202 ? 22.065 10.182 -15.516 1.00 96.56 202 GLU A C 1
ATOM 1563 O O . GLU A 1 202 ? 22.547 9.324 -16.253 1.00 96.56 202 GLU A O 1
ATOM 1568 N N . LYS A 1 203 ? 22.067 10.022 -14.190 1.00 94.56 203 LYS A N 1
ATOM 1569 C CA . LYS A 1 203 ? 22.652 8.842 -13.532 1.00 94.56 203 LYS A CA 1
ATOM 1570 C C . LYS A 1 203 ? 21.612 7.729 -13.400 1.00 94.56 203 LYS A C 1
ATOM 1572 O O . LYS A 1 203 ? 20.515 8.032 -12.939 1.00 94.56 203 LYS A O 1
ATOM 1577 N N . PRO A 1 204 ? 21.928 6.452 -13.668 1.00 95.44 204 PRO A N 1
ATOM 1578 C CA . PRO A 1 204 ? 20.976 5.367 -13.456 1.00 95.44 204 PRO A CA 1
ATOM 1579 C C . PRO A 1 204 ? 20.632 5.186 -11.976 1.00 95.44 204 PRO A C 1
ATOM 1581 O O . PRO A 1 204 ? 21.337 5.658 -11.080 1.00 95.44 204 PRO A O 1
ATOM 1584 N N . PHE A 1 205 ? 19.538 4.479 -11.716 1.00 93.56 205 PHE A N 1
ATOM 1585 C CA . PHE A 1 205 ? 19.202 4.019 -10.377 1.00 93.56 205 PHE A CA 1
ATOM 1586 C C . PHE A 1 205 ? 20.109 2.861 -9.979 1.00 93.56 205 PHE A C 1
ATOM 1588 O O . PHE A 1 205 ? 20.355 1.972 -10.790 1.00 93.56 205 PHE A O 1
ATOM 1595 N N . LEU A 1 206 ? 20.524 2.829 -8.712 1.00 90.31 206 LEU A N 1
ATOM 1596 C CA . LEU A 1 206 ? 21.050 1.625 -8.075 1.00 90.31 206 LEU A CA 1
ATOM 1597 C C . LEU A 1 206 ? 19.894 0.901 -7.388 1.00 90.31 206 LEU A C 1
ATOM 1599 O O . LEU A 1 206 ? 19.328 1.422 -6.428 1.00 90.31 206 LEU A O 1
ATOM 1603 N N . TYR A 1 207 ? 19.514 -0.278 -7.868 1.00 87.38 207 TYR A N 1
ATOM 1604 C CA . TYR A 1 207 ? 18.439 -1.058 -7.265 1.00 87.38 207 TYR A CA 1
ATOM 1605 C C . TYR A 1 207 ? 18.899 -1.793 -6.008 1.00 87.38 207 TYR A C 1
ATOM 1607 O O . TYR A 1 207 ? 20.081 -2.070 -5.816 1.00 87.38 207 TYR A O 1
ATOM 1615 N N . SER A 1 208 ? 17.927 -2.211 -5.197 1.00 78.25 208 SER A N 1
ATOM 1616 C CA . SER A 1 208 ? 18.141 -3.051 -4.013 1.00 78.25 208 SER A CA 1
ATOM 1617 C C . SER A 1 208 ? 18.619 -4.472 -4.332 1.00 78.25 208 SER A C 1
ATOM 1619 O O . SER A 1 208 ? 18.668 -5.306 -3.438 1.00 78.25 208 SER A O 1
ATOM 1621 N N . SER A 1 209 ? 18.871 -4.799 -5.601 1.00 78.44 209 SER A N 1
ATOM 1622 C CA . SER A 1 209 ? 19.554 -6.018 -6.045 1.00 78.44 209 SER A CA 1
ATOM 1623 C C . SER A 1 209 ? 21.053 -5.795 -6.266 1.00 78.44 209 SER A C 1
ATOM 1625 O O . SER A 1 209 ? 21.767 -6.743 -6.572 1.00 78.44 209 SER A O 1
ATOM 1627 N N . GLY A 1 210 ? 21.528 -4.549 -6.159 1.00 85.25 210 GLY A N 1
ATOM 1628 C CA . GLY A 1 210 ? 22.880 -4.148 -6.544 1.00 85.25 210 GLY A CA 1
ATOM 1629 C C . GLY A 1 210 ? 23.044 -3.832 -8.034 1.00 85.25 210 GLY A C 1
ATOM 1630 O O . GLY A 1 210 ? 24.095 -3.332 -8.429 1.00 85.25 210 GLY A O 1
ATOM 1631 N N . ASN A 1 211 ? 22.028 -4.091 -8.864 1.00 89.50 211 ASN A N 1
ATOM 1632 C CA . ASN A 1 211 ? 22.070 -3.787 -10.296 1.00 89.50 211 ASN A CA 1
ATOM 1633 C C . ASN A 1 211 ? 21.730 -2.323 -10.575 1.00 89.50 211 ASN A C 1
ATOM 1635 O O . ASN A 1 211 ? 20.969 -1.695 -9.835 1.00 89.50 211 ASN A O 1
ATOM 1639 N N . TRP A 1 212 ? 22.244 -1.816 -11.691 1.00 93.62 212 TRP A N 1
ATOM 1640 C CA . TRP A 1 212 ? 21.946 -0.476 -12.185 1.00 93.62 212 TRP A CA 1
ATOM 1641 C C . TRP A 1 212 ? 20.893 -0.529 -13.284 1.00 93.62 212 TRP A C 1
ATOM 1643 O O . TRP A 1 212 ? 20.890 -1.469 -14.075 1.00 93.62 212 TRP A O 1
ATOM 1653 N N . GLY A 1 213 ? 20.033 0.483 -13.379 1.00 94.75 213 GLY A N 1
ATOM 1654 C CA . GLY A 1 213 ? 19.092 0.581 -14.493 1.00 94.75 213 GLY A CA 1
ATOM 1655 C C . GLY A 1 213 ? 18.522 1.982 -14.712 1.00 94.75 213 GLY A C 1
ATOM 1656 O O . GLY A 1 213 ? 18.623 2.835 -13.827 1.00 94.75 213 GLY A O 1
ATOM 1657 N N . PRO A 1 214 ? 17.938 2.246 -15.894 1.00 96.50 214 PRO A N 1
ATOM 1658 C CA . PRO A 1 214 ? 17.481 3.578 -16.277 1.00 96.50 214 PRO A CA 1
ATOM 1659 C C . PRO A 1 214 ? 16.032 3.874 -15.867 1.00 96.50 214 PRO A C 1
ATOM 1661 O O . PRO A 1 214 ? 15.642 5.032 -15.884 1.00 96.50 214 PRO A O 1
ATOM 1664 N N . GLY A 1 215 ? 15.224 2.873 -15.499 1.00 95.50 215 GLY A N 1
ATOM 1665 C CA . GLY A 1 215 ? 13.797 3.057 -15.198 1.00 95.50 215 GLY A CA 1
ATOM 1666 C C . GLY A 1 215 ? 13.394 2.619 -13.790 1.00 95.50 215 GLY A C 1
ATOM 1667 O O . GLY A 1 215 ? 13.957 1.674 -13.242 1.00 95.50 215 GLY A O 1
ATOM 1668 N N . TYR A 1 216 ? 12.399 3.264 -13.193 1.00 94.06 216 TYR A N 1
ATOM 1669 C CA . TYR A 1 216 ? 11.844 2.879 -11.896 1.00 94.06 216 TYR A CA 1
ATOM 1670 C C . TYR A 1 216 ? 10.319 2.991 -11.904 1.00 94.06 216 TYR A C 1
ATOM 1672 O O . TYR A 1 216 ? 9.771 3.976 -12.391 1.00 94.06 216 TYR A O 1
ATOM 1680 N N . LEU A 1 217 ? 9.646 1.978 -11.349 1.00 94.44 217 LEU A N 1
ATOM 1681 C CA . LEU A 1 217 ? 8.196 1.952 -11.163 1.00 94.44 217 LEU A CA 1
ATOM 1682 C C . LEU A 1 217 ? 7.839 1.940 -9.681 1.00 94.44 217 LEU A C 1
ATOM 1684 O O . LEU A 1 217 ? 8.443 1.208 -8.894 1.00 94.44 217 LEU A O 1
ATOM 1688 N N . MET A 1 218 ? 6.822 2.718 -9.317 1.00 92.94 218 MET A N 1
ATOM 1689 C CA . MET A 1 218 ? 6.384 2.881 -7.937 1.00 92.94 218 MET A CA 1
ATOM 1690 C C . MET A 1 218 ? 4.855 2.919 -7.804 1.00 92.94 218 MET A C 1
ATOM 1692 O O . MET A 1 218 ? 4.276 3.963 -7.505 1.00 92.94 218 MET A O 1
ATOM 1696 N N . ILE A 1 219 ? 4.177 1.774 -7.960 1.00 96.62 219 ILE A N 1
ATOM 1697 C CA . ILE A 1 219 ? 2.707 1.740 -7.815 1.00 96.62 219 ILE A CA 1
ATOM 1698 C C . ILE A 1 219 ? 2.296 1.995 -6.367 1.00 96.62 219 ILE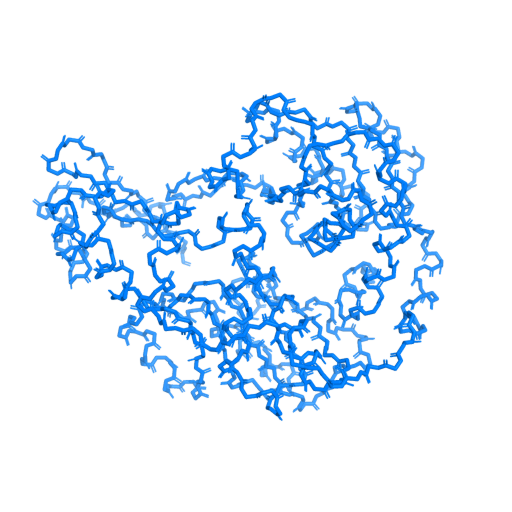 A C 1
ATOM 1700 O O . ILE A 1 219 ? 1.355 2.743 -6.124 1.00 96.62 219 ILE A O 1
ATOM 1704 N N . LYS A 1 220 ? 3.052 1.503 -5.380 1.00 94.19 220 LYS A N 1
ATOM 1705 C CA . LYS A 1 220 ? 2.814 1.867 -3.970 1.00 94.19 220 LYS A CA 1
ATOM 1706 C C . LYS A 1 220 ? 2.925 3.361 -3.657 1.00 94.19 220 LYS A C 1
ATOM 1708 O O . LYS A 1 220 ? 2.400 3.775 -2.633 1.00 94.19 220 LYS A O 1
ATOM 1713 N N . GLY A 1 221 ? 3.590 4.159 -4.495 1.00 94.69 221 GLY A N 1
ATOM 1714 C CA . GLY A 1 221 ? 3.613 5.621 -4.371 1.00 94.69 221 GLY A CA 1
ATOM 1715 C C . GLY A 1 221 ? 2.257 6.247 -4.702 1.00 94.69 221 GLY A C 1
ATOM 1716 O O . GLY A 1 221 ? 1.939 7.332 -4.236 1.00 94.69 221 GLY A O 1
ATOM 1717 N N . LEU A 1 222 ? 1.389 5.536 -5.424 1.00 96.88 222 LEU A N 1
ATOM 1718 C CA . LEU A 1 222 ? 0.044 6.010 -5.748 1.00 96.88 222 LEU A CA 1
ATOM 1719 C C . LEU A 1 222 ? -0.909 6.012 -4.548 1.00 96.88 222 LEU A C 1
ATOM 1721 O O . LEU A 1 222 ? -2.011 6.529 -4.675 1.00 96.88 222 LEU A O 1
ATOM 1725 N N . VAL A 1 223 ? -0.504 5.516 -3.369 1.00 96.44 223 VAL A N 1
ATOM 1726 C CA . VAL A 1 223 ? -1.249 5.787 -2.121 1.00 96.44 223 VAL A CA 1
ATOM 1727 C C . VAL A 1 223 ? -1.376 7.292 -1.858 1.00 96.44 223 VAL A C 1
ATOM 1729 O O . VAL A 1 223 ? -2.366 7.714 -1.272 1.00 96.44 223 VAL A O 1
ATOM 1732 N N . GLY A 1 224 ? -0.424 8.080 -2.375 1.00 96.50 224 GLY A N 1
ATOM 1733 C CA . GLY A 1 224 ? -0.473 9.536 -2.429 1.00 96.50 224 GLY A CA 1
ATOM 1734 C C . GLY A 1 224 ? -1.674 10.091 -3.176 1.00 96.50 224 GLY A C 1
ATOM 1735 O O . GLY A 1 224 ? -2.119 11.174 -2.838 1.00 96.50 224 GLY A O 1
ATOM 1736 N N . GLN A 1 225 ? -2.219 9.360 -4.152 1.00 97.00 225 GLN A N 1
ATOM 1737 C CA . GLN A 1 225 ? -3.386 9.737 -4.951 1.00 97.00 225 GLN A CA 1
ATOM 1738 C C . GLN A 1 225 ? -4.524 8.738 -4.697 1.00 97.00 225 GLN A C 1
ATOM 1740 O O . GLN A 1 225 ? -4.730 7.802 -5.484 1.00 97.00 225 GLN A O 1
ATOM 1745 N N . PRO A 1 226 ? -5.275 8.883 -3.591 1.00 96.69 226 PRO A N 1
ATOM 1746 C CA . PRO A 1 226 ? -6.088 7.786 -3.091 1.00 96.69 226 PRO A CA 1
ATOM 1747 C C . PRO A 1 226 ? -7.219 7.373 -4.030 1.00 96.69 226 PRO A C 1
ATOM 1749 O O . PRO A 1 226 ? -7.499 6.184 -4.177 1.00 96.69 226 PRO A O 1
ATOM 1752 N N . HIS A 1 227 ? -7.822 8.330 -4.736 1.00 95.94 227 HIS A N 1
ATOM 1753 C CA . HIS A 1 227 ? -8.849 8.060 -5.739 1.00 95.94 227 HIS A CA 1
ATOM 1754 C C . HIS A 1 227 ? -8.338 7.177 -6.886 1.00 95.94 227 HIS A C 1
ATOM 1756 O O . HIS A 1 227 ? -9.020 6.232 -7.292 1.00 95.94 227 HIS A O 1
ATOM 1762 N N . LEU A 1 228 ? -7.116 7.427 -7.369 1.00 97.31 228 LEU A N 1
ATOM 1763 C CA . LEU A 1 228 ? -6.493 6.592 -8.392 1.00 97.31 228 LEU A CA 1
ATOM 1764 C C . LEU A 1 228 ? -6.160 5.202 -7.841 1.00 97.31 228 LEU A C 1
ATOM 1766 O O . LEU A 1 228 ? -6.452 4.205 -8.499 1.00 97.31 228 LEU A O 1
ATOM 1770 N N . MET A 1 229 ? -5.610 5.113 -6.626 1.00 98.12 229 MET A N 1
ATOM 1771 C CA . MET A 1 229 ? -5.341 3.825 -5.976 1.00 98.12 229 MET A CA 1
ATOM 1772 C C . MET A 1 229 ? -6.619 2.982 -5.842 1.00 98.12 229 MET A C 1
ATOM 1774 O O . MET A 1 229 ? -6.625 1.812 -6.229 1.00 98.12 229 MET A O 1
ATOM 1778 N N . LYS A 1 230 ? -7.726 3.573 -5.369 1.00 98.19 230 LYS A N 1
ATOM 1779 C CA . LYS A 1 230 ? -9.026 2.890 -5.236 1.00 98.19 230 LYS A CA 1
ATOM 1780 C C . LYS A 1 230 ? -9.567 2.431 -6.588 1.00 98.19 230 LYS A C 1
ATOM 1782 O O . LYS A 1 230 ? -10.013 1.290 -6.700 1.00 98.19 230 LYS A O 1
ATOM 1787 N N . TYR A 1 231 ? -9.456 3.265 -7.625 1.00 98.56 231 TYR A N 1
ATOM 1788 C CA . TYR A 1 231 ? -9.806 2.878 -8.994 1.00 98.56 231 TYR A CA 1
ATOM 1789 C C . TYR A 1 231 ? -8.991 1.666 -9.472 1.00 98.56 231 TYR A C 1
ATOM 1791 O O . TYR A 1 231 ? -9.565 0.689 -9.948 1.00 98.56 231 TYR A O 1
ATOM 1799 N N . LEU A 1 232 ? -7.665 1.678 -9.305 1.00 98.69 232 LEU A N 1
ATOM 1800 C CA . LEU A 1 232 ? 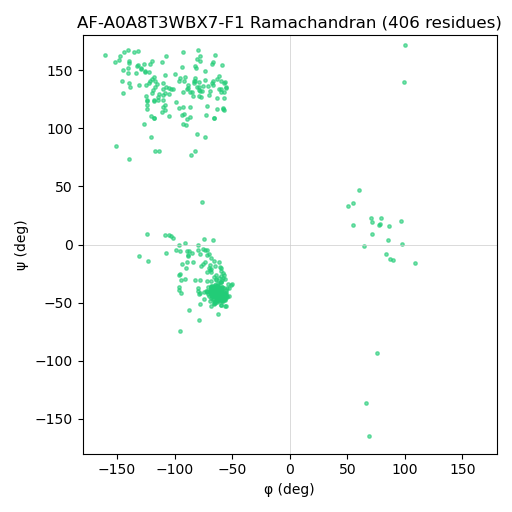-6.800 0.564 -9.713 1.00 98.69 232 LEU A CA 1
ATOM 1801 C C . LEU A 1 232 ? -7.127 -0.727 -8.947 1.00 98.69 232 LEU A C 1
ATOM 1803 O O . LEU A 1 232 ? -7.183 -1.801 -9.542 1.00 98.69 232 LEU A O 1
ATOM 1807 N N . CYS A 1 233 ? -7.414 -0.632 -7.649 1.00 98.75 233 CYS A N 1
ATOM 1808 C CA . CYS A 1 233 ? -7.823 -1.777 -6.834 1.00 98.75 233 CYS A CA 1
ATOM 1809 C C . CYS A 1 233 ? -9.189 -2.336 -7.255 1.00 98.75 233 CYS A C 1
ATOM 1811 O O . CYS A 1 233 ? -9.361 -3.553 -7.320 1.00 98.75 233 CYS A O 1
ATOM 1813 N N . ALA A 1 234 ? -10.139 -1.472 -7.620 1.00 98.69 234 ALA A N 1
ATOM 1814 C CA . ALA A 1 234 ? -11.408 -1.896 -8.202 1.00 98.69 234 ALA A CA 1
ATOM 1815 C C . ALA A 1 234 ? -11.205 -2.622 -9.544 1.00 98.69 234 ALA A C 1
ATOM 1817 O O . ALA A 1 234 ? -11.820 -3.661 -9.786 1.00 98.69 234 ALA A O 1
ATOM 1818 N N . GLN A 1 235 ? -10.282 -2.144 -10.388 1.00 98.75 235 GLN A N 1
ATOM 1819 C CA . GLN A 1 235 ? -9.912 -2.816 -11.639 1.00 98.75 235 GLN A CA 1
ATOM 1820 C C . GLN A 1 235 ? -9.313 -4.208 -11.411 1.00 98.75 235 GLN A C 1
ATOM 1822 O O . GLN A 1 235 ? -9.577 -5.121 -12.199 1.00 98.75 235 GLN A O 1
ATOM 1827 N N . VAL A 1 236 ? -8.536 -4.395 -10.342 1.00 98.69 236 VAL A N 1
ATOM 1828 C CA . VAL A 1 236 ? -8.072 -5.725 -9.929 1.00 98.69 236 VAL A CA 1
ATOM 1829 C C . VAL A 1 236 ? -9.256 -6.586 -9.487 1.00 98.69 236 VAL A C 1
ATOM 1831 O O . VAL A 1 236 ? -9.423 -7.690 -9.997 1.00 98.69 236 VAL A O 1
ATOM 1834 N N . ALA A 1 237 ? -10.103 -6.084 -8.585 1.00 98.62 237 ALA A N 1
ATOM 1835 C CA . ALA A 1 237 ? -11.231 -6.837 -8.038 1.00 98.62 237 ALA A CA 1
ATOM 1836 C C . ALA A 1 237 ? -12.220 -7.305 -9.122 1.00 98.62 237 ALA A C 1
ATOM 1838 O O . ALA A 1 237 ? -12.657 -8.450 -9.086 1.00 98.62 237 ALA A O 1
ATOM 1839 N N . LEU A 1 238 ? -12.492 -6.482 -10.144 1.00 98.38 238 LEU A N 1
ATOM 1840 C CA . LEU A 1 238 ? -13.318 -6.854 -11.305 1.00 98.38 238 LEU A CA 1
ATOM 1841 C C . LEU A 1 238 ? -12.764 -8.046 -12.109 1.00 98.38 238 LEU A C 1
ATOM 1843 O O . LEU A 1 238 ? -13.522 -8.707 -12.816 1.00 98.38 238 LEU A O 1
ATOM 1847 N N . ARG A 1 239 ? -11.456 -8.321 -12.021 1.00 98.06 239 ARG A N 1
ATOM 1848 C CA . ARG A 1 239 ? -10.782 -9.446 -12.695 1.00 98.06 239 ARG A CA 1
ATOM 1849 C C . ARG A 1 239 ? -10.689 -10.692 -11.812 1.00 98.06 239 ARG A C 1
ATOM 1851 O O . ARG A 1 239 ? -10.418 -11.774 -12.327 1.00 98.06 239 ARG A O 1
ATOM 1858 N N . VAL A 1 240 ? -10.890 -10.549 -10.503 1.00 98.38 240 VAL A N 1
ATOM 1859 C CA . VAL A 1 240 ? -10.794 -11.643 -9.534 1.00 98.38 240 VAL A CA 1
ATOM 1860 C C . VAL A 1 240 ? -12.127 -12.404 -9.469 1.00 98.38 240 VAL A C 1
ATOM 1862 O O . VAL A 1 240 ? -13.185 -11.795 -9.303 1.00 98.38 240 VAL A O 1
ATOM 1865 N N . PRO A 1 241 ? -12.120 -13.746 -9.542 1.00 97.06 241 PRO A N 1
ATOM 1866 C CA . PRO A 1 241 ? -13.325 -14.550 -9.384 1.00 97.06 241 PRO A CA 1
ATOM 1867 C C . PRO A 1 241 ? -13.753 -14.580 -7.910 1.00 97.06 241 PRO A C 1
ATOM 1869 O O . PRO A 1 241 ? -13.305 -15.434 -7.145 1.00 97.06 241 PRO A O 1
ATOM 1872 N N . LYS A 1 242 ? -14.630 -13.651 -7.511 1.00 95.69 242 LYS A N 1
ATOM 1873 C CA . LYS A 1 242 ? -15.043 -13.437 -6.110 1.00 95.69 242 LYS A CA 1
ATOM 1874 C C . LYS A 1 242 ? -15.482 -14.699 -5.352 1.00 95.69 242 LYS A C 1
ATOM 1876 O O . LYS A 1 242 ? -15.177 -14.831 -4.173 1.00 95.69 242 LYS A O 1
ATOM 1881 N N . ASP A 1 243 ? -16.120 -15.660 -6.023 1.00 96.50 243 ASP A N 1
ATOM 1882 C CA . ASP A 1 243 ? -16.623 -16.907 -5.412 1.00 96.50 243 ASP A CA 1
ATOM 1883 C C . ASP A 1 243 ? -15.500 -17.912 -5.067 1.00 96.50 243 ASP A C 1
ATOM 1885 O O . ASP A 1 243 ? -15.728 -18.974 -4.482 1.00 96.50 243 ASP A O 1
ATOM 1889 N N . ARG A 1 244 ? -14.258 -17.592 -5.446 1.00 97.62 244 ARG A N 1
ATOM 1890 C CA . ARG A 1 244 ? -13.050 -18.359 -5.122 1.00 97.62 244 ARG A CA 1
ATOM 1891 C C . ARG A 1 244 ? -12.199 -17.688 -4.041 1.00 97.62 244 ARG A C 1
ATOM 1893 O O . ARG A 1 244 ? -11.085 -18.147 -3.817 1.00 97.62 244 ARG A O 1
ATOM 1900 N N . VAL A 1 245 ? -12.693 -16.625 -3.405 1.00 98.50 245 VAL A N 1
ATOM 1901 C CA . VAL A 1 245 ? -11.969 -15.875 -2.372 1.00 98.50 245 VAL A CA 1
ATOM 1902 C C . VAL A 1 245 ? -12.792 -15.836 -1.095 1.00 98.50 245 VAL A C 1
ATOM 1904 O O . VAL A 1 245 ? -13.861 -15.228 -1.068 1.00 98.50 245 VAL A O 1
ATOM 1907 N N . ASP A 1 246 ? -12.268 -16.442 -0.037 1.00 98.38 246 ASP A N 1
ATOM 1908 C CA . ASP A 1 246 ? -12.885 -16.421 1.290 1.00 98.38 246 ASP A CA 1
ATOM 1909 C C . ASP A 1 246 ? -12.270 -15.310 2.151 1.00 98.38 246 ASP A C 1
ATOM 1911 O O . ASP A 1 246 ? -12.999 -14.612 2.848 1.00 98.38 246 ASP A O 1
ATOM 1915 N N . PHE A 1 247 ? -10.962 -15.051 2.019 1.00 98.56 247 PHE A N 1
ATOM 1916 C CA . PHE A 1 247 ? -10.278 -13.923 2.663 1.00 98.56 247 PHE A CA 1
ATOM 1917 C C . PHE A 1 247 ? -9.114 -13.376 1.825 1.00 98.56 247 PHE A C 1
ATOM 1919 O O . PHE A 1 247 ? -8.598 -14.036 0.916 1.00 98.56 247 PHE A O 1
ATOM 1926 N N . VAL A 1 248 ? -8.684 -12.151 2.134 1.00 98.69 248 VAL A N 1
ATOM 1927 C CA . VAL A 1 248 ? -7.591 -11.464 1.429 1.00 98.69 248 VAL A CA 1
ATOM 1928 C C . VAL A 1 248 ? -6.359 -11.346 2.321 1.00 98.69 248 VAL A C 1
ATOM 1930 O O . VAL A 1 248 ? -6.471 -11.033 3.502 1.00 98.69 248 VAL A O 1
ATOM 1933 N N . VAL A 1 249 ? -5.181 -11.570 1.735 1.00 98.31 249 VAL A N 1
ATOM 1934 C CA . VAL A 1 249 ? -3.871 -11.493 2.388 1.00 98.31 249 VAL A CA 1
ATOM 1935 C C . VAL A 1 249 ? -3.030 -10.399 1.729 1.00 98.31 249 VAL A C 1
ATOM 1937 O O . VAL A 1 249 ? -2.575 -10.573 0.602 1.00 98.31 249 VAL A O 1
ATOM 1940 N N . GLY A 1 250 ? -2.802 -9.274 2.405 1.00 97.75 250 GLY A N 1
ATOM 1941 C CA . GLY A 1 250 ? -1.932 -8.199 1.913 1.00 97.75 250 GLY A CA 1
ATOM 1942 C C . GLY A 1 250 ? -0.459 -8.413 2.277 1.00 97.75 250 GLY A C 1
ATOM 1943 O O . GLY A 1 250 ? -0.131 -8.651 3.437 1.00 97.75 250 GLY A O 1
ATOM 1944 N N . ASN A 1 251 ? 0.455 -8.292 1.316 1.00 96.06 251 ASN A N 1
ATOM 1945 C CA . ASN A 1 251 ? 1.891 -8.329 1.606 1.00 96.06 251 ASN A CA 1
ATOM 1946 C C . ASN A 1 251 ? 2.402 -7.001 2.169 1.00 96.06 251 ASN A C 1
ATOM 1948 O O . ASN A 1 251 ? 2.122 -5.929 1.629 1.00 96.06 251 ASN A O 1
ATOM 1952 N N . VAL A 1 252 ? 3.227 -7.062 3.211 1.00 92.12 252 VAL A N 1
ATOM 1953 C CA . VAL A 1 252 ? 3.877 -5.873 3.766 1.00 92.12 252 VAL A CA 1
ATOM 1954 C C . VAL A 1 252 ? 5.053 -5.409 2.890 1.00 92.12 252 VAL A C 1
ATOM 1956 O O . VAL A 1 252 ? 5.912 -6.203 2.527 1.00 92.12 252 VAL A O 1
ATOM 1959 N N . THR A 1 253 ? 5.190 -4.126 2.532 1.00 90.31 253 THR A N 1
ATOM 1960 C CA . THR A 1 253 ? 4.274 -2.994 2.802 1.00 90.31 253 THR A CA 1
ATOM 1961 C C . THR A 1 253 ? 3.308 -2.714 1.644 1.00 90.31 253 THR A C 1
ATOM 1963 O O . THR A 1 253 ? 2.262 -2.104 1.841 1.00 90.31 253 THR A O 1
ATOM 1966 N N . GLY A 1 254 ? 3.688 -3.082 0.417 1.00 92.56 254 GLY A N 1
ATOM 1967 C CA . GLY A 1 254 ? 3.046 -2.617 -0.815 1.00 92.56 254 GLY A CA 1
ATOM 1968 C C . GLY A 1 254 ? 1.625 -3.136 -1.018 1.00 92.56 254 GLY A C 1
ATOM 1969 O O . GLY A 1 254 ? 0.791 -2.428 -1.572 1.00 92.56 254 GLY A O 1
ATOM 1970 N N . GLY A 1 255 ? 1.339 -4.338 -0.526 1.00 96.69 255 GLY A N 1
ATOM 1971 C CA . GLY A 1 255 ? 0.056 -5.017 -0.642 1.00 96.69 255 GLY A CA 1
ATOM 1972 C C . GLY A 1 255 ? -0.967 -4.698 0.451 1.00 96.69 255 GLY A C 1
ATOM 1973 O O . GLY A 1 255 ? -2.099 -5.152 0.310 1.00 96.69 255 GLY A O 1
ATOM 1974 N N . LEU A 1 256 ? -0.644 -3.928 1.506 1.00 96.88 256 LEU A N 1
ATOM 1975 C CA . LEU A 1 256 ? -1.624 -3.618 2.567 1.00 96.88 256 LEU A CA 1
ATOM 1976 C C . LEU A 1 256 ? -2.817 -2.832 2.024 1.00 96.88 256 LEU A C 1
ATOM 1978 O O . LEU A 1 256 ? -3.951 -3.299 2.104 1.00 96.88 256 LEU A O 1
ATOM 1982 N N . ILE A 1 257 ? -2.556 -1.647 1.464 1.00 98.12 257 ILE A N 1
ATOM 1983 C CA . ILE A 1 257 ? -3.617 -0.772 0.954 1.00 98.12 257 ILE A CA 1
ATOM 1984 C C . ILE A 1 257 ? -4.345 -1.422 -0.231 1.00 98.12 257 ILE A C 1
ATOM 1986 O O . ILE A 1 257 ? -5.573 -1.513 -0.175 1.00 98.12 257 ILE A O 1
ATOM 1990 N N . PRO A 1 258 ? -3.649 -1.968 -1.254 1.00 98.56 258 PRO A N 1
ATOM 1991 C CA . PRO A 1 258 ? -4.336 -2.670 -2.329 1.00 98.56 258 PRO A CA 1
ATOM 1992 C C . PRO A 1 258 ? -5.150 -3.868 -1.847 1.00 98.56 258 PRO A C 1
ATOM 1994 O O . PRO A 1 258 ? -6.268 -4.069 -2.311 1.00 98.56 258 PRO A O 1
ATOM 1997 N N . GLY A 1 259 ? -4.634 -4.650 -0.896 1.00 98.50 259 GLY A N 1
ATOM 1998 C CA . GLY A 1 259 ? -5.345 -5.800 -0.349 1.00 98.50 259 GLY A CA 1
ATOM 1999 C C . GLY A 1 259 ? -6.613 -5.391 0.396 1.00 98.50 259 GLY A C 1
ATOM 2000 O O . GLY A 1 259 ? -7.665 -5.996 0.192 1.00 98.50 259 GLY A O 1
ATOM 2001 N N . TRP A 1 260 ? -6.549 -4.322 1.191 1.00 98.50 260 TRP A N 1
ATOM 2002 C CA . TRP A 1 260 ? -7.714 -3.772 1.879 1.00 98.50 260 TRP A CA 1
ATOM 2003 C C . TRP A 1 260 ? -8.794 -3.291 0.904 1.00 98.50 260 TRP A C 1
ATOM 2005 O O . TRP A 1 260 ? -9.969 -3.628 1.066 1.00 98.50 260 TRP A O 1
ATOM 2015 N N . GLU A 1 261 ? -8.403 -2.553 -0.136 1.00 98.62 261 GLU A N 1
ATOM 2016 C CA . GLU A 1 261 ? -9.332 -2.024 -1.137 1.00 98.62 261 GLU A CA 1
ATOM 2017 C C . GLU A 1 261 ? -9.913 -3.111 -2.044 1.00 98.62 261 GLU A C 1
ATOM 2019 O O . GLU A 1 261 ? -11.120 -3.128 -2.293 1.00 98.62 261 GLU A O 1
ATOM 2024 N N . ILE A 1 262 ? -9.099 -4.063 -2.508 1.00 98.81 262 ILE A N 1
ATOM 2025 C CA . ILE A 1 262 ? -9.592 -5.221 -3.268 1.00 98.81 262 ILE A CA 1
ATOM 2026 C C . ILE A 1 262 ? -10.585 -6.003 -2.415 1.00 98.81 262 ILE A C 1
ATOM 2028 O O . ILE A 1 262 ? -11.664 -6.344 -2.897 1.00 98.81 262 ILE A O 1
ATOM 2032 N N . ARG A 1 263 ? -10.281 -6.218 -1.131 1.00 98.38 263 ARG A N 1
ATOM 2033 C CA . ARG A 1 263 ? -11.216 -6.850 -0.205 1.00 98.38 263 ARG A CA 1
ATOM 2034 C C . ARG A 1 263 ? -12.526 -6.071 -0.114 1.00 98.38 263 ARG A C 1
ATOM 2036 O O . ARG A 1 263 ? -13.575 -6.697 -0.224 1.00 98.38 263 ARG A O 1
ATOM 2043 N N . ASN A 1 264 ? -12.503 -4.746 0.072 1.00 97.88 264 ASN A N 1
ATOM 2044 C CA . ASN A 1 264 ? -13.731 -3.933 0.139 1.00 97.88 264 ASN A CA 1
ATOM 2045 C C . ASN A 1 264 ? -14.607 -4.123 -1.112 1.00 97.88 264 ASN A C 1
ATOM 2047 O O . ASN A 1 264 ? -15.827 -4.240 -1.006 1.00 97.88 264 ASN A O 1
ATOM 2051 N N . ASN A 1 265 ? -13.983 -4.194 -2.289 1.00 98.44 265 ASN A N 1
ATOM 2052 C CA . ASN A 1 265 ? -14.676 -4.446 -3.550 1.00 98.44 265 ASN A CA 1
ATOM 2053 C C . ASN A 1 265 ? -15.254 -5.873 -3.627 1.00 98.44 265 ASN A C 1
ATOM 2055 O O . ASN A 1 265 ? -16.383 -6.051 -4.077 1.00 98.44 265 ASN A O 1
ATOM 2059 N N . LEU A 1 266 ? -14.527 -6.889 -3.154 1.00 98.19 266 LEU A N 1
ATOM 2060 C CA . LEU A 1 266 ? -15.031 -8.265 -3.093 1.00 98.19 266 LEU A CA 1
ATOM 2061 C C . LEU A 1 266 ? -16.200 -8.402 -2.103 1.00 98.19 266 LEU A C 1
ATOM 2063 O O . LEU A 1 266 ? -17.219 -8.985 -2.456 1.00 98.19 266 LEU A O 1
ATOM 2067 N N . GLU A 1 267 ? -16.101 -7.810 -0.908 1.00 96.56 267 GLU A N 1
ATOM 2068 C CA . GLU A 1 267 ? -17.185 -7.732 0.092 1.00 96.56 267 GLU A CA 1
ATOM 2069 C C . GLU A 1 267 ? -18.453 -7.115 -0.516 1.00 96.56 267 GLU A C 1
ATOM 2071 O O . GLU A 1 267 ? -19.546 -7.667 -0.381 1.00 96.56 267 GLU A O 1
ATOM 2076 N N . MET A 1 268 ? -18.300 -6.019 -1.266 1.00 95.31 268 MET A N 1
ATOM 2077 C CA . MET A 1 268 ? -19.390 -5.362 -1.989 1.00 95.31 268 MET A CA 1
ATOM 2078 C C . MET A 1 268 ? -20.053 -6.300 -3.011 1.00 95.31 268 MET A C 1
ATOM 2080 O O . MET A 1 268 ? -21.277 -6.426 -3.033 1.00 95.31 268 MET A O 1
ATOM 2084 N N . GLN A 1 269 ? -19.263 -6.995 -3.834 1.00 95.88 269 GLN A N 1
ATOM 2085 C CA . GLN A 1 269 ? -19.800 -7.895 -4.857 1.00 95.88 269 GLN A CA 1
ATOM 2086 C C . GLN A 1 269 ? -20.409 -9.181 -4.292 1.00 95.88 269 GLN A C 1
ATOM 2088 O O . GLN A 1 269 ? -21.310 -9.748 -4.911 1.00 95.88 269 GLN A O 1
ATOM 2093 N N . LYS A 1 270 ? -19.891 -9.691 -3.172 1.00 94.94 270 LYS A N 1
ATOM 2094 C CA . LYS A 1 270 ? -20.417 -10.904 -2.536 1.00 94.94 270 LYS A CA 1
ATOM 2095 C C . LYS A 1 270 ? -21.636 -10.591 -1.667 1.00 94.94 270 LYS A C 1
ATOM 2097 O O . LYS A 1 270 ? -22.543 -11.408 -1.582 1.00 94.94 270 LYS A O 1
ATOM 2102 N N . GLY A 1 271 ? -21.704 -9.395 -1.079 1.00 93.56 271 GLY A N 1
ATOM 2103 C CA . GLY A 1 271 ? -22.722 -9.068 -0.080 1.00 93.56 271 GLY A CA 1
ATOM 2104 C C . GLY A 1 271 ? -22.495 -9.795 1.249 1.00 93.56 271 GLY A C 1
ATOM 2105 O O . GLY A 1 271 ? -23.433 -9.971 2.020 1.00 93.56 271 GLY A O 1
ATOM 2106 N N . GLU A 1 272 ? -21.260 -10.213 1.526 1.00 92.44 272 GLU A N 1
ATOM 2107 C CA . GLU A 1 272 ? -20.851 -10.892 2.756 1.00 92.44 272 GLU A CA 1
ATOM 2108 C C . GLU A 1 272 ? -19.487 -10.374 3.216 1.00 92.44 272 GLU A C 1
ATOM 2110 O O . GLU A 1 272 ? -18.729 -9.814 2.425 1.00 92.44 272 GLU A O 1
ATOM 2115 N N . GLU A 1 273 ? -19.190 -10.529 4.506 1.00 93.00 273 GLU A N 1
ATOM 2116 C CA . GLU A 1 273 ? -17.939 -10.040 5.084 1.00 93.00 273 GLU A CA 1
ATOM 2117 C C . GLU A 1 273 ? -16.762 -10.882 4.584 1.00 93.00 273 GLU A C 1
ATOM 2119 O O . GLU A 1 273 ? -16.788 -12.106 4.677 1.00 93.00 273 GLU A O 1
ATOM 2124 N N . VAL A 1 274 ? -15.729 -10.213 4.067 1.00 96.81 274 VAL A N 1
ATOM 2125 C CA . VAL A 1 274 ? -14.492 -10.855 3.605 1.00 96.81 274 VAL A CA 1
ATOM 2126 C C . VAL A 1 274 ? -13.375 -10.469 4.578 1.00 96.81 274 VAL A C 1
ATOM 2128 O O . VAL A 1 274 ? -13.086 -9.284 4.710 1.00 96.81 274 VAL A O 1
ATOM 2131 N N . PRO A 1 275 ? -12.725 -11.397 5.291 1.00 97.00 275 PRO A N 1
ATOM 2132 C CA . PRO A 1 275 ? -11.664 -11.038 6.229 1.00 97.00 275 PRO A CA 1
ATOM 2133 C C . PRO A 1 275 ? -10.427 -10.481 5.525 1.00 97.00 275 PRO A C 1
ATOM 2135 O O . PRO A 1 275 ? -10.159 -10.779 4.354 1.00 97.00 275 PRO A O 1
ATOM 2138 N N . PHE A 1 276 ? -9.652 -9.682 6.256 1.00 97.50 276 PHE A N 1
ATOM 2139 C CA . PHE A 1 276 ? -8.383 -9.143 5.780 1.00 97.50 276 PHE A CA 1
ATOM 2140 C C . PHE A 1 276 ? -7.250 -9.512 6.733 1.00 97.50 276 PHE A C 1
ATOM 2142 O O . PHE A 1 276 ? -7.289 -9.188 7.911 1.00 97.50 276 PHE A O 1
ATOM 2149 N N . VAL A 1 277 ? -6.224 -10.157 6.201 1.00 96.44 277 VAL A N 1
ATOM 2150 C CA . VAL A 1 277 ? -5.008 -10.562 6.907 1.00 96.44 277 VAL A CA 1
ATOM 2151 C C . VAL A 1 277 ? -3.828 -9.908 6.196 1.00 96.44 277 VAL A C 1
ATOM 2153 O O . VAL A 1 277 ? -3.910 -9.603 5.005 1.00 96.44 277 VAL A O 1
ATOM 2156 N N . TYR A 1 278 ? -2.707 -9.703 6.878 1.00 95.25 278 TYR A N 1
ATOM 2157 C CA . TYR A 1 278 ? -1.475 -9.295 6.204 1.00 95.25 278 TYR A CA 1
ATOM 2158 C C . TYR A 1 278 ? -0.271 -10.131 6.628 1.00 95.25 278 TYR A C 1
ATOM 2160 O O . TYR A 1 278 ? -0.263 -10.719 7.705 1.00 95.25 278 TYR A O 1
ATOM 2168 N N . VAL A 1 279 ? 0.736 -10.220 5.757 1.00 94.19 279 VAL A N 1
ATOM 2169 C CA . VAL A 1 279 ? 1.964 -10.988 6.010 1.00 94.19 279 VAL A CA 1
ATOM 2170 C C . VAL A 1 279 ? 3.132 -10.047 6.242 1.00 94.19 279 VAL A C 1
ATOM 2172 O O . VAL A 1 279 ? 3.503 -9.284 5.348 1.00 94.19 279 VAL A O 1
ATOM 2175 N N . GLU A 1 280 ? 3.738 -10.156 7.421 1.00 89.19 280 GLU A N 1
ATOM 2176 C CA . GLU A 1 280 ? 5.050 -9.589 7.730 1.00 89.19 280 GLU A CA 1
ATOM 2177 C C . GLU A 1 280 ? 6.141 -10.640 7.538 1.00 89.19 280 GLU A C 1
ATOM 2179 O O . GLU A 1 280 ? 5.959 -11.805 7.887 1.00 89.19 280 GLU A O 1
ATOM 2184 N N . GLY A 1 281 ? 7.304 -10.214 7.044 1.00 78.81 281 GLY A N 1
ATOM 2185 C CA . GLY A 1 281 ? 8.466 -11.077 6.837 1.00 78.81 281 GLY A CA 1
ATOM 2186 C C . GLY A 1 281 ? 8.614 -11.549 5.390 1.00 78.81 281 GLY A C 1
ATOM 2187 O O . GLY A 1 281 ? 7.651 -11.869 4.699 1.00 78.81 281 GLY A O 1
ATOM 2188 N N . SER A 1 282 ? 9.859 -11.578 4.915 1.00 68.44 282 SER A N 1
ATOM 2189 C C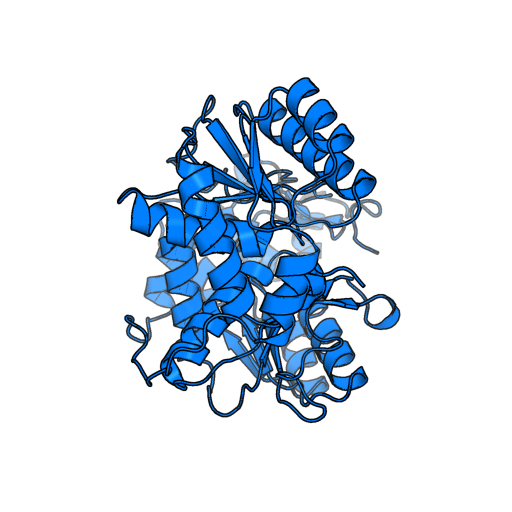A . SER A 1 282 ? 10.188 -11.877 3.517 1.00 68.44 282 SER A CA 1
ATOM 2190 C C . SER A 1 282 ? 10.383 -13.367 3.235 1.00 68.44 282 SER A C 1
ATOM 2192 O O . SER A 1 282 ? 10.492 -13.747 2.071 1.00 68.44 282 SER A O 1
ATOM 2194 N N . ARG A 1 283 ? 10.428 -14.221 4.267 1.00 73.38 283 ARG A N 1
ATOM 2195 C CA . ARG A 1 283 ? 10.678 -15.669 4.172 1.00 73.38 283 ARG A CA 1
ATOM 2196 C C . ARG A 1 283 ? 9.571 -16.460 4.850 1.00 73.38 283 ARG A C 1
ATOM 2198 O O . ARG A 1 283 ? 9.061 -16.041 5.879 1.00 73.38 283 ARG A O 1
ATOM 2205 N N . VAL A 1 284 ? 9.278 -17.655 4.335 1.00 69.00 284 VAL A N 1
ATOM 2206 C CA . VAL A 1 284 ? 8.237 -18.540 4.896 1.00 69.00 284 VAL A CA 1
ATOM 2207 C C . VAL A 1 284 ? 8.509 -18.889 6.366 1.00 69.00 284 VAL A C 1
ATOM 2209 O O . VAL A 1 284 ? 7.594 -18.839 7.177 1.00 69.00 284 VAL A O 1
ATOM 2212 N N . SER A 1 285 ? 9.760 -19.197 6.725 1.00 72.31 285 SER A N 1
ATOM 2213 C CA . SER A 1 285 ? 10.155 -19.568 8.096 1.00 72.31 285 SER A CA 1
ATOM 2214 C C . SER A 1 285 ? 10.092 -18.417 9.103 1.00 72.31 285 SER A C 1
ATOM 2216 O O . SER A 1 285 ? 10.030 -18.661 10.302 1.00 72.31 285 SER A O 1
ATOM 2218 N N . GLU A 1 286 ? 10.151 -17.177 8.621 1.00 78.31 286 GLU A N 1
ATOM 2219 C CA . GLU A 1 286 ? 10.172 -15.955 9.438 1.00 78.31 286 GLU A CA 1
ATOM 2220 C C . GLU A 1 286 ? 8.833 -15.195 9.356 1.00 78.31 286 GLU A C 1
ATOM 2222 O O . GLU A 1 286 ? 8.620 -14.219 10.075 1.00 78.31 286 GLU A O 1
ATOM 2227 N N . GLY A 1 287 ? 7.937 -15.638 8.468 1.00 80.69 287 GLY A N 1
ATOM 2228 C CA . GLY A 1 287 ? 6.707 -14.951 8.116 1.00 80.69 287 GLY A CA 1
ATOM 2229 C C . GLY A 1 287 ? 5.627 -15.069 9.188 1.00 80.69 287 GLY A C 1
ATOM 2230 O O . GLY A 1 287 ? 5.361 -16.151 9.722 1.00 80.69 287 GLY A O 1
ATOM 2231 N N . ARG A 1 288 ? 4.959 -13.952 9.475 1.00 89.31 288 ARG A N 1
ATOM 2232 C CA . ARG A 1 288 ? 3.842 -13.859 10.422 1.00 89.31 288 ARG A CA 1
ATOM 2233 C C . ARG A 1 288 ? 2.592 -13.373 9.699 1.00 89.31 288 ARG A C 1
ATOM 2235 O O . ARG A 1 288 ? 2.652 -12.383 8.979 1.00 89.31 288 ARG A O 1
ATOM 2242 N N . MET A 1 289 ? 1.476 -14.081 9.883 1.00 92.25 289 MET A N 1
ATOM 2243 C CA . MET A 1 289 ? 0.160 -13.653 9.400 1.00 92.25 289 MET A CA 1
ATOM 2244 C C . MET A 1 289 ? -0.534 -12.884 10.522 1.00 92.25 289 MET A C 1
ATOM 2246 O O . MET A 1 289 ? -0.757 -13.437 11.595 1.00 92.25 289 MET A O 1
ATOM 2250 N N . ILE A 1 290 ? -0.844 -11.614 10.291 1.00 92.50 290 ILE A N 1
ATOM 2251 C CA . ILE A 1 290 ? -1.465 -10.730 11.275 1.00 92.50 290 ILE A CA 1
ATOM 2252 C C . ILE A 1 290 ? -2.953 -10.564 10.961 1.00 92.50 290 ILE A C 1
ATOM 2254 O O . ILE A 1 290 ? -3.323 -10.342 9.808 1.00 92.50 290 ILE A O 1
ATOM 2258 N N . GLY A 1 291 ? -3.798 -10.676 11.989 1.00 91.31 291 GLY A N 1
ATOM 2259 C CA . GLY A 1 291 ? -5.260 -10.674 11.865 1.00 91.31 291 GLY A CA 1
ATOM 2260 C C . GLY A 1 291 ? -5.876 -12.043 11.558 1.00 91.31 291 GLY A C 1
ATOM 2261 O O . GLY A 1 291 ? -7.082 -12.136 11.344 1.00 91.31 291 GLY A O 1
ATOM 2262 N N . GLU A 1 292 ? -5.066 -13.102 11.505 1.00 90.62 292 GLU A N 1
ATOM 2263 C CA . GLU A 1 292 ? -5.529 -14.480 11.284 1.00 90.62 292 GLU A CA 1
ATOM 2264 C C . GLU A 1 292 ? -5.750 -15.242 12.595 1.00 90.62 292 GLU A C 1
ATOM 2266 O O . GLU A 1 292 ? -6.749 -15.944 12.736 1.00 90.62 292 GLU A O 1
ATOM 2271 N N . GLU A 1 293 ? -4.849 -15.088 13.563 1.00 82.25 293 GLU A N 1
ATOM 2272 C CA . GLU A 1 293 ? -4.933 -15.797 14.838 1.00 82.25 293 GLU A CA 1
ATOM 2273 C C . GLU A 1 293 ? -6.153 -15.331 15.654 1.00 82.25 293 GLU A C 1
ATOM 2275 O O . GLU A 1 293 ? -6.486 -14.145 15.675 1.00 82.25 293 GLU A O 1
ATOM 2280 N N . ASP A 1 294 ? -6.864 -16.282 16.270 1.00 76.62 294 ASP A N 1
ATOM 2281 C CA . ASP A 1 294 ? -8.130 -16.072 16.995 1.00 76.62 294 ASP A CA 1
ATOM 2282 C C . ASP A 1 294 ? -9.252 -15.384 16.180 1.00 76.62 294 ASP A C 1
ATOM 2284 O O . ASP A 1 294 ? -10.266 -14.934 16.727 1.00 76.62 294 ASP A O 1
ATOM 2288 N N . ASN A 1 295 ? -9.128 -15.344 14.849 1.00 86.94 295 ASN A N 1
ATOM 2289 C CA . ASN A 1 295 ? -10.139 -14.779 13.966 1.00 86.94 295 ASN A CA 1
ATOM 2290 C C . ASN A 1 295 ? -11.162 -15.836 13.530 1.00 86.94 295 ASN A C 1
ATOM 2292 O O . ASN A 1 295 ? -10.935 -16.621 12.614 1.00 86.94 295 ASN A O 1
ATOM 2296 N N . HIS A 1 296 ? -12.349 -15.808 14.137 1.00 87.38 296 HIS A N 1
ATOM 2297 C CA . HIS A 1 296 ? -13.446 -16.736 13.828 1.00 87.38 296 HIS A CA 1
ATOM 2298 C C . HIS A 1 296 ? -13.971 -16.677 12.377 1.00 87.38 296 HIS A C 1
ATOM 2300 O O . HIS A 1 296 ? -14.720 -17.573 11.958 1.00 87.38 296 HIS A O 1
ATOM 2306 N N . LEU A 1 297 ? -13.621 -15.624 11.630 1.00 91.31 297 LEU A N 1
ATOM 2307 C CA . LEU A 1 297 ? -13.993 -15.452 10.229 1.00 91.31 297 LEU A CA 1
ATOM 2308 C C . LEU A 1 297 ? -13.041 -16.172 9.262 1.00 91.31 297 LEU A C 1
ATOM 2310 O O . LEU A 1 297 ? -13.405 -16.333 8.104 1.00 91.31 297 LEU A O 1
ATOM 2314 N N . VAL A 1 298 ? -11.859 -16.601 9.719 1.00 94.19 298 VAL A N 1
ATOM 2315 C CA . VAL A 1 298 ? -10.854 -17.300 8.905 1.00 94.19 298 VAL A CA 1
ATOM 2316 C C . VAL A 1 298 ? -10.690 -18.726 9.430 1.00 94.19 298 VAL A C 1
ATOM 2318 O O . VAL A 1 298 ? -10.444 -18.951 10.614 1.00 94.19 298 VAL A O 1
ATOM 2321 N N . ARG A 1 299 ? -10.868 -19.724 8.563 1.00 94.75 299 ARG A N 1
ATOM 2322 C CA . ARG A 1 299 ? -10.887 -21.148 8.923 1.00 94.75 299 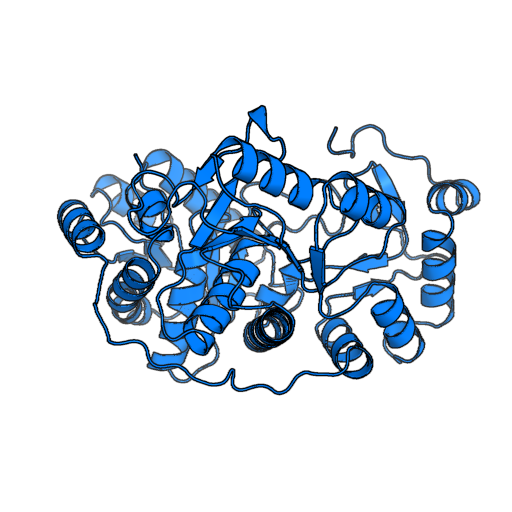ARG A CA 1
ATOM 2323 C C . ARG A 1 299 ? -9.950 -21.949 8.031 1.00 94.75 299 ARG A C 1
ATOM 2325 O O . ARG A 1 299 ? -9.728 -21.635 6.865 1.00 94.75 299 ARG A O 1
ATOM 2332 N N . LYS A 1 300 ? -9.405 -23.045 8.567 1.00 95.19 300 LYS A N 1
ATOM 2333 C CA . LYS A 1 300 ? -8.609 -23.986 7.763 1.00 95.19 300 LYS A CA 1
ATOM 2334 C C . LYS A 1 300 ? -9.419 -24.463 6.557 1.00 95.19 300 LYS A C 1
ATOM 2336 O O . LYS A 1 300 ? -10.577 -24.843 6.703 1.00 95.19 300 LYS A O 1
ATOM 2341 N N . GLY A 1 301 ? -8.776 -24.491 5.396 1.00 97.12 301 GLY A N 1
ATOM 2342 C CA . GLY A 1 301 ? -9.405 -24.793 4.112 1.00 97.12 301 GLY A CA 1
ATOM 2343 C C . GLY A 1 301 ? -9.959 -23.576 3.365 1.00 97.12 301 GLY A C 1
ATOM 2344 O O . GLY A 1 301 ? -10.218 -23.713 2.171 1.00 97.12 301 GLY A O 1
ATOM 2345 N N . ASP A 1 302 ? -10.079 -22.407 4.005 1.00 98.06 302 ASP A N 1
ATOM 2346 C CA . ASP A 1 302 ? -10.515 -21.178 3.334 1.00 98.06 302 ASP A CA 1
ATOM 2347 C C . ASP A 1 302 ? -9.544 -20.783 2.214 1.00 98.06 302 ASP A C 1
ATOM 2349 O O . ASP A 1 302 ? -8.323 -20.970 2.310 1.00 98.06 302 ASP A O 1
ATOM 2353 N N . LYS A 1 303 ? -10.095 -20.223 1.137 1.00 98.50 303 LYS A N 1
ATOM 2354 C CA . LYS A 1 303 ? -9.356 -19.808 -0.054 1.00 98.50 303 LYS A CA 1
ATOM 2355 C C . LYS A 1 303 ? -8.815 -18.397 0.117 1.00 98.50 303 LYS A C 1
ATOM 2357 O O . LYS A 1 303 ? -9.584 -17.437 0.227 1.00 98.50 303 LYS A O 1
ATOM 2362 N N . SER A 1 304 ? -7.493 -18.260 0.077 1.00 98.25 304 SER A N 1
ATOM 2363 C CA . SER A 1 304 ? -6.834 -16.964 0.227 1.00 98.25 304 SER A CA 1
ATOM 2364 C C . SER A 1 304 ? -6.502 -16.316 -1.118 1.00 98.25 304 SER A C 1
ATOM 2366 O O . SER A 1 304 ? -6.063 -16.980 -2.064 1.00 98.25 304 SER A O 1
ATOM 2368 N N . LEU A 1 305 ? -6.684 -14.995 -1.189 1.00 98.81 305 LEU A N 1
ATOM 2369 C CA . LEU A 1 305 ? -6.159 -14.146 -2.259 1.00 98.81 305 LEU A CA 1
ATOM 2370 C C . LEU A 1 305 ? -4.954 -13.355 -1.747 1.00 98.81 305 LEU A C 1
ATOM 2372 O O . LEU A 1 305 ? -5.122 -12.444 -0.938 1.00 98.81 305 LEU A O 1
ATOM 2376 N N . VAL A 1 306 ? -3.751 -13.664 -2.234 1.00 98.56 306 VAL A N 1
ATOM 2377 C CA . VAL A 1 306 ? -2.528 -12.923 -1.875 1.00 98.56 306 VAL A CA 1
ATOM 2378 C C . VAL A 1 306 ? -2.377 -11.686 -2.756 1.00 98.56 306 VAL A C 1
ATOM 2380 O O . VAL A 1 306 ? -2.401 -11.785 -3.980 1.00 98.56 306 VAL A O 1
ATOM 2383 N N . VAL A 1 307 ? -2.184 -10.518 -2.151 1.00 98.69 307 VAL A N 1
ATOM 2384 C CA . VAL A 1 307 ? -2.151 -9.232 -2.851 1.00 98.69 307 VAL A CA 1
ATOM 2385 C C . VAL A 1 307 ? -0.805 -8.537 -2.688 1.00 98.69 307 VAL A C 1
ATOM 2387 O O . VAL A 1 307 ? -0.291 -8.387 -1.580 1.00 98.69 307 VAL A O 1
ATOM 2390 N N . GLU A 1 308 ? -0.276 -8.053 -3.810 1.00 97.50 308 GLU A N 1
ATOM 2391 C CA . GLU A 1 308 ? 0.900 -7.185 -3.895 1.00 97.50 308 GLU A CA 1
ATOM 2392 C C . GLU A 1 308 ? 0.620 -6.016 -4.850 1.00 97.50 308 GLU A C 1
ATOM 2394 O O . GLU A 1 308 ? -0.082 -6.187 -5.840 1.00 97.50 308 GLU A O 1
ATOM 2399 N N . GLU A 1 309 ? 1.186 -4.831 -4.633 1.00 96.88 309 GLU A N 1
ATOM 2400 C CA . GLU A 1 309 ? 1.025 -3.702 -5.579 1.00 96.88 309 GLU A CA 1
ATOM 2401 C C . GLU A 1 309 ? 1.643 -3.970 -6.960 1.00 96.88 309 GLU A C 1
ATOM 2403 O O . GLU A 1 309 ? 1.034 -3.657 -7.986 1.00 96.88 309 GLU A O 1
ATOM 2408 N N . LEU A 1 310 ? 2.818 -4.605 -6.974 1.00 97.62 310 LEU A N 1
ATOM 2409 C CA . LEU A 1 310 ? 3.611 -4.879 -8.165 1.00 97.62 310 LEU A CA 1
ATOM 2410 C C . LEU A 1 310 ? 4.330 -6.220 -8.035 1.00 97.62 310 LEU A C 1
ATOM 2412 O O . LEU A 1 310 ? 5.047 -6.475 -7.069 1.00 97.62 310 LEU A O 1
ATOM 2416 N N . VAL A 1 311 ? 4.215 -7.056 -9.065 1.00 96.62 311 VAL A N 1
ATOM 2417 C CA . VAL A 1 311 ? 4.911 -8.344 -9.156 1.00 96.62 311 VAL A CA 1
ATOM 2418 C C . VAL A 1 311 ? 5.981 -8.292 -10.244 1.00 96.62 311 VAL A C 1
ATOM 2420 O O . VAL A 1 311 ? 5.664 -8.220 -11.432 1.00 96.62 311 VAL A O 1
ATOM 2423 N N . ASN A 1 312 ? 7.256 -8.389 -9.841 1.00 93.75 312 ASN A N 1
ATOM 2424 C CA . ASN A 1 312 ? 8.381 -8.578 -10.765 1.00 93.75 312 ASN A CA 1
ATOM 2425 C C . ASN A 1 312 ? 8.766 -10.060 -10.904 1.00 93.75 312 ASN A C 1
ATOM 2427 O O . ASN A 1 312 ? 8.434 -10.689 -11.902 1.00 93.75 312 ASN A O 1
ATOM 2431 N N . PHE A 1 313 ? 9.421 -10.621 -9.881 1.00 92.06 313 PHE A N 1
ATOM 2432 C CA . PHE A 1 313 ? 9.914 -12.006 -9.865 1.00 92.06 313 PHE A CA 1
ATOM 2433 C C . PHE A 1 313 ? 9.031 -12.978 -9.068 1.00 92.06 313 PHE A C 1
ATOM 2435 O O . PHE A 1 313 ? 9.433 -14.115 -8.877 1.00 92.06 313 PHE A O 1
ATOM 2442 N N . LEU A 1 314 ? 7.867 -12.538 -8.569 1.00 92.81 314 LEU A N 1
ATOM 2443 C CA . LEU A 1 314 ? 6.896 -13.339 -7.796 1.00 92.81 314 LEU A CA 1
ATOM 2444 C C . LEU A 1 314 ? 7.369 -13.874 -6.424 1.00 92.81 314 LEU A C 1
ATOM 2446 O O . LEU A 1 314 ? 6.574 -14.474 -5.706 1.00 92.81 314 LEU A O 1
ATOM 2450 N N . GLN A 1 315 ? 8.610 -13.629 -6.001 1.00 91.56 315 GLN A N 1
ATOM 2451 C CA . GLN A 1 315 ? 9.159 -14.200 -4.763 1.00 91.56 315 GLN A CA 1
ATOM 2452 C C . GLN A 1 315 ? 8.325 -13.884 -3.506 1.00 91.56 315 GLN A C 1
ATOM 2454 O O . GLN A 1 315 ? 7.922 -14.808 -2.803 1.00 91.56 315 GLN A O 1
ATOM 2459 N N . THR A 1 316 ? 8.011 -12.610 -3.241 1.00 91.81 316 THR A N 1
ATOM 2460 C CA . THR A 1 316 ? 7.211 -12.206 -2.065 1.00 91.81 316 THR A CA 1
ATOM 2461 C C . THR A 1 316 ? 5.820 -12.837 -2.087 1.00 91.81 316 THR A C 1
ATOM 2463 O O . THR A 1 316 ? 5.384 -13.429 -1.105 1.00 91.81 316 THR A O 1
ATOM 2466 N N . THR A 1 317 ? 5.140 -12.779 -3.235 1.00 95.19 317 THR A N 1
ATOM 2467 C CA . THR A 1 317 ? 3.826 -13.402 -3.440 1.00 95.19 317 THR A CA 1
ATOM 2468 C C . THR A 1 317 ? 3.877 -14.907 -3.182 1.00 95.19 317 THR A C 1
ATOM 2470 O O . THR A 1 317 ? 3.048 -15.433 -2.445 1.00 95.19 317 THR A O 1
ATOM 2473 N N . THR A 1 318 ? 4.881 -15.597 -3.728 1.00 95.31 318 THR A N 1
ATOM 2474 C CA . THR A 1 318 ? 5.069 -17.042 -3.549 1.00 95.31 318 THR A CA 1
ATOM 2475 C C . THR A 1 318 ? 5.309 -17.392 -2.084 1.00 95.31 318 THR A C 1
ATOM 2477 O O . THR A 1 318 ? 4.695 -18.326 -1.576 1.00 95.31 318 THR A O 1
ATOM 2480 N N . ASN A 1 319 ? 6.134 -16.623 -1.372 1.00 94.88 319 ASN A N 1
ATOM 2481 C CA . ASN A 1 319 ? 6.398 -16.860 0.046 1.00 94.88 319 ASN A CA 1
ATOM 2482 C C . ASN A 1 319 ? 5.121 -16.741 0.890 1.00 94.88 319 ASN A C 1
ATOM 2484 O O . ASN A 1 319 ? 4.855 -17.617 1.711 1.00 94.88 319 ASN A O 1
ATOM 2488 N N . SER A 1 320 ? 4.284 -15.734 0.639 1.00 95.56 320 SER A N 1
ATOM 2489 C CA . SER A 1 320 ? 3.001 -15.570 1.339 1.00 95.56 320 SER A CA 1
ATOM 2490 C C . SER A 1 320 ? 1.982 -16.659 0.997 1.00 95.56 320 SER A C 1
ATOM 2492 O O . SER A 1 320 ? 1.247 -17.114 1.876 1.00 95.56 320 SER A O 1
ATOM 2494 N N . VAL A 1 321 ? 1.962 -17.143 -0.250 1.00 96.25 321 VAL A N 1
ATOM 2495 C CA . VAL A 1 321 ? 1.159 -18.317 -0.634 1.00 96.25 321 VAL A CA 1
ATOM 2496 C C . VAL A 1 321 ? 1.642 -19.554 0.123 1.00 96.25 321 VAL A C 1
ATOM 2498 O O . VAL A 1 321 ? 0.829 -20.263 0.713 1.00 96.25 321 VAL A O 1
ATOM 2501 N N . LEU A 1 322 ? 2.948 -19.829 0.133 1.00 95.88 322 LEU A N 1
ATOM 2502 C CA . LEU A 1 322 ? 3.496 -21.002 0.817 1.00 95.88 322 LEU A CA 1
ATOM 2503 C C . LEU A 1 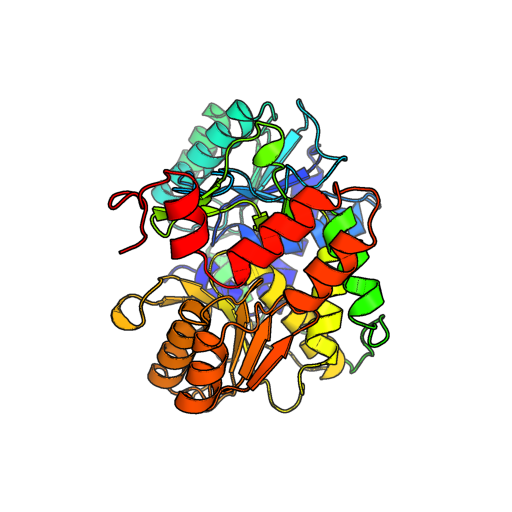322 ? 3.259 -20.937 2.329 1.00 95.88 322 LEU A C 1
ATOM 2505 O O . LEU A 1 322 ? 2.901 -21.952 2.924 1.00 95.88 322 LEU A O 1
ATOM 2509 N N . LEU A 1 323 ? 3.371 -19.751 2.934 1.00 95.69 323 LEU A N 1
ATOM 2510 C CA . LEU A 1 323 ? 2.999 -19.525 4.329 1.00 95.69 323 LEU A CA 1
ATOM 2511 C C . LEU A 1 323 ? 1.508 -19.805 4.564 1.00 95.69 323 LEU A C 1
ATOM 2513 O O . LEU A 1 323 ? 1.166 -20.528 5.497 1.00 95.69 323 LEU A O 1
ATOM 2517 N N . SER A 1 324 ? 0.626 -19.306 3.694 1.00 95.88 324 SER A N 1
ATOM 2518 C CA . SER A 1 324 ? -0.818 -19.565 3.783 1.00 95.88 324 SER A CA 1
ATOM 2519 C C . SER A 1 324 ? -1.127 -21.067 3.688 1.00 95.88 324 SER A C 1
ATOM 2521 O O . SER A 1 324 ? -1.885 -21.601 4.495 1.00 95.88 324 SER A O 1
ATOM 2523 N N . ARG A 1 325 ? -0.476 -21.791 2.766 1.00 96.81 325 ARG A N 1
ATOM 2524 C CA . ARG A 1 325 ? -0.597 -23.258 2.652 1.00 96.81 325 ARG A CA 1
ATOM 2525 C C . ARG A 1 325 ? -0.105 -23.965 3.911 1.00 96.81 325 ARG A C 1
ATOM 2527 O O . ARG A 1 325 ? -0.774 -24.871 4.396 1.00 96.81 325 ARG A O 1
ATOM 2534 N N . HIS A 1 326 ? 1.027 -23.531 4.465 1.00 94.62 326 HIS A N 1
ATOM 2535 C CA . HIS A 1 326 ? 1.572 -24.070 5.714 1.00 94.62 326 HIS A CA 1
ATOM 2536 C C . HIS A 1 326 ? 0.610 -23.878 6.900 1.00 94.62 326 HIS A C 1
ATOM 2538 O O . HIS A 1 326 ? 0.538 -24.729 7.784 1.00 94.62 326 HIS A O 1
ATOM 2544 N N . ARG A 1 327 ? -0.178 -22.797 6.905 1.00 93.62 327 ARG A N 1
ATOM 2545 C CA . ARG A 1 327 ? -1.234 -22.542 7.902 1.00 93.62 327 ARG A CA 1
ATOM 2546 C C . ARG A 1 327 ? -2.519 -23.354 7.663 1.00 93.62 327 ARG A C 1
ATOM 2548 O O . ARG A 1 327 ? -3.373 -23.417 8.543 1.00 93.62 327 ARG A O 1
ATOM 2555 N N . GLY A 1 328 ? -2.623 -24.054 6.531 1.00 95.75 328 GLY A N 1
ATOM 2556 C CA . GLY A 1 328 ? -3.748 -24.928 6.190 1.00 95.75 328 GLY A CA 1
ATOM 2557 C C . GLY A 1 328 ? -4.818 -24.285 5.303 1.00 95.75 328 GLY A C 1
ATOM 2558 O O . GLY A 1 328 ? -5.941 -24.783 5.280 1.00 95.75 328 GLY A O 1
ATOM 2559 N N . TYR A 1 329 ? -4.494 -23.200 4.594 1.00 97.56 329 TYR A N 1
ATOM 2560 C CA . TYR A 1 329 ? -5.399 -22.499 3.671 1.00 97.56 329 TYR A CA 1
ATOM 2561 C C . TYR A 1 329 ? -5.258 -22.982 2.220 1.00 97.56 329 TYR A C 1
ATOM 2563 O O . TYR A 1 329 ? -4.175 -23.406 1.800 1.00 97.56 329 TYR A O 1
ATOM 2571 N N . ASP A 1 330 ? -6.327 -22.866 1.421 1.00 97.94 330 ASP A N 1
ATOM 2572 C CA . ASP A 1 330 ? -6.276 -23.114 -0.027 1.00 97.94 330 ASP A CA 1
ATOM 2573 C C . ASP A 1 330 ? -5.761 -21.871 -0.772 1.00 97.94 330 ASP A C 1
ATOM 2575 O O . ASP A 1 330 ? -6.520 -21.068 -1.315 1.00 97.94 330 ASP A O 1
ATOM 2579 N N . ALA A 1 331 ? -4.440 -21.688 -0.784 1.00 97.25 331 ALA A N 1
ATOM 2580 C CA . ALA A 1 331 ? -3.808 -20.553 -1.455 1.00 97.25 331 ALA A CA 1
ATOM 2581 C C . ALA A 1 331 ? -3.398 -20.904 -2.894 1.00 97.25 331 ALA A C 1
ATOM 2583 O O . ALA A 1 331 ? -2.382 -21.573 -3.125 1.00 97.25 331 ALA A O 1
ATOM 2584 N N . LYS A 1 332 ? -4.178 -20.433 -3.872 1.00 97.62 332 LYS A N 1
ATOM 2585 C CA . LYS A 1 332 ? -3.901 -20.563 -5.322 1.00 97.62 332 LYS A CA 1
ATOM 2586 C C . LYS A 1 332 ? -4.038 -19.251 -6.089 1.00 97.62 332 LYS A C 1
ATOM 2588 O O . LYS A 1 332 ? -3.688 -19.195 -7.264 1.00 97.62 332 LYS A O 1
ATOM 2593 N N . LEU A 1 333 ? -4.569 -18.215 -5.445 1.00 98.62 333 LEU A N 1
ATOM 2594 C CA . LEU A 1 333 ? -4.897 -16.956 -6.090 1.00 98.62 333 LEU A CA 1
ATOM 2595 C C . LEU A 1 333 ? -3.949 -15.863 -5.619 1.00 98.62 333 LEU A C 1
ATOM 2597 O O . LEU A 1 333 ? -3.721 -15.686 -4.421 1.00 98.62 333 LEU A O 1
ATOM 2601 N N . ALA A 1 334 ? -3.443 -15.101 -6.576 1.00 98.62 334 ALA A N 1
ATOM 2602 C CA . ALA A 1 334 ? -2.710 -13.880 -6.331 1.00 98.62 334 ALA A CA 1
ATOM 2603 C C . ALA A 1 334 ? -3.287 -12.742 -7.171 1.00 98.62 334 ALA A C 1
ATOM 2605 O O . ALA A 1 334 ? -3.827 -12.962 -8.257 1.00 98.62 334 ALA A O 1
ATOM 2606 N N . ALA A 1 335 ? -3.149 -11.513 -6.692 1.00 98.81 335 ALA A N 1
ATOM 2607 C CA . ALA A 1 335 ? -3.556 -10.337 -7.434 1.00 98.81 335 ALA A CA 1
ATOM 2608 C C . ALA A 1 335 ? -2.564 -9.185 -7.281 1.00 98.81 335 ALA A C 1
ATOM 2610 O O . ALA A 1 335 ? -1.921 -9.024 -6.243 1.00 98.81 335 ALA A O 1
ATOM 2611 N N . THR A 1 336 ? -2.435 -8.384 -8.335 1.00 98.75 336 THR A N 1
ATOM 2612 C CA . THR A 1 336 ? -1.551 -7.223 -8.347 1.00 98.75 336 THR A CA 1
ATOM 2613 C C . THR A 1 336 ? -2.038 -6.129 -9.278 1.00 98.75 336 THR A C 1
ATOM 2615 O O . THR A 1 336 ? -2.780 -6.402 -10.213 1.00 98.75 336 THR A O 1
ATOM 2618 N N . ILE A 1 337 ? -1.640 -4.877 -9.063 1.00 98.81 337 ILE A N 1
ATOM 2619 C CA . ILE A 1 337 ? -1.976 -3.814 -10.016 1.00 98.81 337 ILE A CA 1
ATOM 2620 C C . ILE A 1 337 ? -1.104 -3.966 -11.266 1.00 98.81 337 ILE A C 1
ATOM 2622 O O . ILE A 1 337 ? -1.627 -3.943 -12.385 1.00 98.81 337 ILE A O 1
ATOM 2626 N N . LEU A 1 338 ? 0.205 -4.175 -11.077 1.00 98.69 338 LEU A N 1
ATOM 2627 C CA . LEU A 1 338 ? 1.181 -4.247 -12.161 1.00 98.69 338 LEU A CA 1
ATOM 2628 C C . LEU A 1 338 ? 1.983 -5.553 -12.135 1.00 98.69 338 LEU A C 1
ATOM 2630 O O . LEU A 1 338 ? 2.633 -5.884 -11.148 1.00 98.69 338 LEU A O 1
ATOM 2634 N N . HIS A 1 339 ? 2.027 -6.260 -13.265 1.00 98.25 339 HIS A N 1
ATOM 2635 C CA . HIS A 1 339 ? 2.860 -7.455 -13.437 1.00 98.25 339 HIS A CA 1
ATOM 2636 C C . HIS A 1 339 ? 3.961 -7.246 -14.491 1.00 98.25 339 HIS A C 1
ATOM 2638 O O . HIS A 1 339 ? 3.684 -6.918 -15.641 1.00 98.25 339 HIS A O 1
ATOM 2644 N N . TYR A 1 340 ? 5.228 -7.501 -14.154 1.00 96.38 340 TYR A N 1
ATOM 2645 C CA . TYR A 1 340 ? 6.330 -7.329 -15.115 1.00 96.38 340 TYR A CA 1
ATOM 2646 C C . TYR A 1 340 ? 6.316 -8.353 -16.252 1.00 96.38 340 TYR A C 1
ATOM 2648 O O . TYR A 1 340 ? 6.979 -8.127 -17.260 1.00 96.38 340 TYR A O 1
ATOM 2656 N N . LYS A 1 341 ? 5.595 -9.474 -16.104 1.00 95.69 341 LYS A N 1
ATOM 2657 C CA . LYS A 1 341 ? 5.680 -10.630 -17.011 1.00 95.69 341 LYS A CA 1
ATOM 2658 C C . LYS A 1 341 ? 7.114 -11.150 -17.153 1.00 95.69 341 LYS A C 1
ATOM 2660 O O . LYS A 1 341 ? 7.514 -11.613 -18.217 1.00 95.69 341 LYS A O 1
ATOM 2665 N N . ASN A 1 342 ? 7.889 -11.092 -16.067 1.00 92.44 342 ASN A N 1
ATOM 2666 C CA . ASN A 1 342 ? 9.229 -11.658 -16.057 1.00 92.44 342 ASN A CA 1
ATOM 2667 C C . ASN A 1 342 ? 9.149 -13.177 -16.325 1.00 92.44 342 ASN A C 1
ATOM 2669 O O . ASN A 1 342 ? 8.343 -13.849 -15.675 1.00 92.44 342 ASN A O 1
ATOM 2673 N N . PRO A 1 343 ? 9.982 -13.750 -17.214 1.00 92.44 343 PRO A N 1
ATOM 2674 C CA . PRO A 1 343 ? 9.972 -15.189 -17.482 1.00 92.44 343 PRO A CA 1
ATOM 2675 C C . PRO A 1 343 ? 10.121 -16.061 -16.226 1.00 92.44 343 PRO A C 1
ATOM 2677 O O . PRO A 1 343 ? 9.497 -17.117 -16.134 1.00 92.44 343 PRO A O 1
ATOM 2680 N N . ILE A 1 344 ? 10.893 -15.604 -15.232 1.00 92.19 344 ILE A N 1
ATOM 2681 C CA . ILE A 1 344 ? 11.050 -16.294 -13.943 1.00 92.19 344 ILE A CA 1
ATOM 2682 C C . ILE A 1 344 ? 9.716 -16.330 -13.190 1.00 92.19 344 ILE A C 1
ATOM 2684 O O . ILE A 1 344 ? 9.323 -17.388 -12.705 1.00 92.19 344 ILE A O 1
ATOM 2688 N N . ALA A 1 345 ? 8.990 -15.210 -13.139 1.00 94.88 345 ALA A N 1
ATOM 2689 C CA . ALA A 1 345 ? 7.679 -15.150 -12.496 1.00 94.88 345 ALA A CA 1
ATOM 2690 C C . ALA A 1 345 ? 6.657 -16.049 -13.207 1.00 94.88 345 ALA A C 1
ATOM 2692 O O . ALA A 1 345 ? 5.942 -16.795 -12.547 1.00 94.88 345 ALA A O 1
ATOM 2693 N N . LEU A 1 346 ? 6.625 -16.041 -14.545 1.00 95.75 346 LEU A N 1
ATOM 2694 C CA . LEU A 1 346 ? 5.729 -16.904 -15.327 1.00 95.75 346 LEU A CA 1
ATOM 2695 C C . LEU A 1 346 ? 5.977 -18.393 -15.053 1.00 95.75 346 LEU A C 1
ATOM 2697 O O . LEU A 1 346 ? 5.028 -19.160 -14.894 1.00 95.75 346 LEU A O 1
ATOM 2701 N N . LYS A 1 347 ? 7.249 -18.792 -14.951 1.00 95.62 347 LYS A N 1
ATOM 2702 C CA . LYS A 1 347 ? 7.628 -20.156 -14.581 1.00 95.62 347 LYS A CA 1
ATOM 2703 C C . LYS A 1 347 ? 7.163 -20.502 -13.161 1.00 95.62 347 LYS A C 1
ATOM 2705 O O . LYS A 1 347 ? 6.524 -21.536 -12.978 1.00 95.62 347 LYS A O 1
ATOM 2710 N N . GLN A 1 348 ? 7.415 -19.625 -12.187 1.00 94.69 348 GLN A N 1
ATOM 2711 C CA . GLN A 1 348 ? 7.011 -19.847 -10.794 1.00 94.69 348 GLN A CA 1
ATOM 2712 C C . GLN A 1 348 ? 5.489 -19.933 -10.617 1.00 94.69 348 GLN A C 1
ATOM 2714 O O . GLN A 1 348 ? 5.022 -20.744 -9.819 1.00 94.69 348 GLN A O 1
ATOM 2719 N N . LEU A 1 349 ? 4.706 -19.155 -11.378 1.00 96.50 349 LEU A N 1
ATOM 2720 C CA . LEU A 1 349 ? 3.244 -19.277 -11.382 1.00 96.50 349 LEU A CA 1
ATOM 2721 C C . LEU A 1 349 ? 2.817 -20.711 -11.728 1.00 96.50 349 LEU A C 1
ATOM 2723 O O . LEU A 1 349 ? 2.007 -21.299 -11.014 1.00 96.50 349 LEU A O 1
ATOM 2727 N N . GLY A 1 350 ? 3.405 -21.300 -12.775 1.00 95.88 350 GLY A N 1
ATOM 2728 C CA . GLY A 1 350 ? 3.135 -22.683 -13.172 1.00 95.88 350 GLY A CA 1
ATOM 2729 C C . GLY A 1 350 ? 3.604 -23.709 -12.137 1.00 95.88 350 GLY A C 1
ATOM 2730 O O . GLY A 1 350 ? 2.830 -24.579 -11.745 1.00 95.88 350 GLY A O 1
ATOM 2731 N N . GLU A 1 351 ? 4.843 -23.585 -11.651 1.00 95.94 351 GLU A N 1
ATOM 2732 C CA . GLU A 1 351 ? 5.438 -24.512 -10.672 1.00 95.94 351 GLU A CA 1
ATOM 2733 C C . GLU A 1 351 ? 4.658 -24.568 -9.354 1.00 95.94 351 GLU A C 1
ATOM 2735 O O . GLU A 1 351 ? 4.520 -25.634 -8.753 1.00 95.94 351 GLU A O 1
ATOM 2740 N N . HIS A 1 352 ? 4.116 -23.433 -8.910 1.00 95.69 352 HIS A N 1
ATOM 2741 C CA . HIS A 1 352 ? 3.353 -23.346 -7.669 1.00 95.69 352 HIS A CA 1
ATOM 2742 C C . HIS A 1 352 ? 1.836 -23.455 -7.859 1.00 95.69 352 HIS A C 1
ATOM 2744 O O . HIS A 1 352 ? 1.114 -23.419 -6.855 1.00 95.69 352 HIS A O 1
ATOM 2750 N N . GLY A 1 353 ? 1.349 -23.608 -9.096 1.00 96.56 353 GLY A N 1
ATOM 2751 C CA . GLY A 1 353 ? -0.080 -23.679 -9.412 1.00 96.56 353 GLY A CA 1
ATOM 2752 C C . GLY A 1 353 ? -0.833 -22.412 -9.000 1.00 96.56 353 GLY A C 1
ATOM 2753 O O . GLY A 1 353 ? -1.851 -22.501 -8.314 1.00 96.56 353 GLY A O 1
ATOM 2754 N N . LEU A 1 354 ? -0.281 -21.246 -9.340 1.00 97.56 354 LEU A N 1
ATOM 2755 C CA . LEU A 1 354 ? -0.815 -19.933 -8.989 1.00 97.56 354 LEU A CA 1
ATOM 2756 C C . LEU A 1 354 ? -1.477 -19.257 -10.186 1.00 97.56 354 LEU A C 1
ATOM 2758 O O . LEU A 1 354 ? -0.904 -19.166 -11.271 1.00 97.56 354 LEU A O 1
ATOM 2762 N N . GLU A 1 355 ? -2.658 -18.701 -9.946 1.00 98.25 355 GLU A N 1
ATOM 2763 C CA . GLU A 1 355 ? -3.334 -17.788 -10.862 1.00 98.25 355 GLU A CA 1
ATOM 2764 C C . GLU A 1 355 ? -3.084 -16.349 -10.408 1.00 98.25 355 GLU A C 1
ATOM 2766 O O . GLU A 1 355 ? -3.393 -15.993 -9.270 1.00 98.25 355 GLU A O 1
ATOM 2771 N N . LEU A 1 356 ? -2.519 -15.523 -11.294 1.00 98.62 356 LEU A N 1
ATOM 2772 C CA . LEU A 1 356 ? -2.239 -14.112 -11.028 1.00 98.62 356 LEU A CA 1
ATOM 2773 C C . LEU A 1 356 ? -3.193 -13.210 -11.813 1.00 98.62 356 LEU A C 1
ATOM 2775 O O . LEU A 1 356 ? -3.127 -13.153 -13.042 1.00 98.62 356 LEU A O 1
ATOM 2779 N N . PHE A 1 357 ? -4.021 -12.452 -11.099 1.00 98.62 357 PHE A N 1
ATOM 2780 C CA . PHE A 1 357 ? -4.887 -11.416 -11.664 1.00 98.62 357 PHE A CA 1
ATOM 2781 C C . PHE A 1 357 ? -4.180 -10.060 -11.633 1.00 98.62 357 PHE A C 1
ATOM 2783 O O . PHE A 1 357 ? -3.637 -9.670 -10.601 1.00 98.62 357 PHE A O 1
ATOM 2790 N N . TYR A 1 358 ? -4.174 -9.327 -12.748 1.00 98.56 358 TYR A N 1
ATOM 2791 C CA . TYR A 1 358 ? -3.529 -8.014 -12.810 1.00 98.56 358 TYR A CA 1
ATOM 2792 C C . TYR A 1 358 ? -4.201 -7.037 -13.771 1.00 98.56 358 TYR A C 1
ATOM 2794 O O . TYR A 1 358 ? -4.927 -7.455 -14.673 1.00 98.56 358 TYR A O 1
ATOM 2802 N N . VAL A 1 359 ? -3.973 -5.734 -13.566 1.00 98.44 359 VAL A N 1
ATOM 2803 C CA . VAL A 1 359 ? -4.574 -4.672 -14.395 1.00 98.44 359 VAL A CA 1
ATOM 2804 C C . VAL A 1 359 ? -3.714 -4.377 -15.612 1.00 98.44 359 VAL A C 1
ATOM 2806 O O . VAL A 1 359 ? -4.197 -4.468 -16.736 1.00 98.44 359 VAL A O 1
ATOM 2809 N N . VAL A 1 360 ? -2.444 -4.042 -15.386 1.00 98.56 360 VAL A N 1
ATOM 2810 C CA . VAL A 1 360 ? -1.483 -3.693 -16.438 1.00 98.56 360 VAL A CA 1
ATOM 2811 C C . VAL A 1 360 ? -0.229 -4.541 -16.310 1.00 98.56 360 VAL A C 1
ATOM 2813 O O . VAL A 1 360 ? 0.121 -5.032 -15.234 1.00 98.56 360 VAL A O 1
ATOM 2816 N N . SER A 1 361 ? 0.472 -4.711 -17.419 1.00 98.12 361 SER A N 1
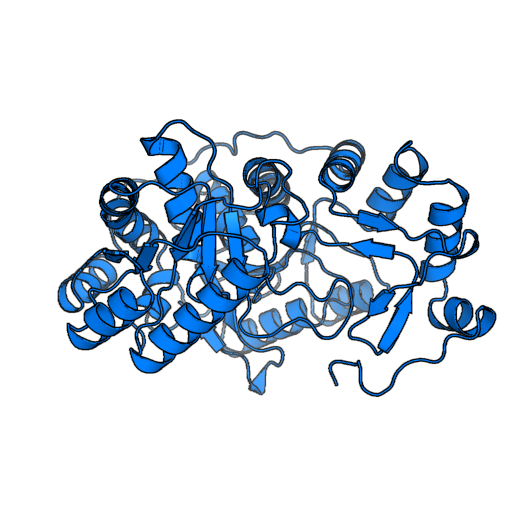ATOM 2817 C CA . SER A 1 361 ? 1.804 -5.286 -17.439 1.00 98.12 361 SER A CA 1
ATOM 2818 C C . SER A 1 361 ? 2.877 -4.243 -17.731 1.00 98.12 361 SER A C 1
ATOM 2820 O O . SER A 1 361 ? 2.580 -3.162 -18.234 1.00 98.12 361 SER A O 1
ATOM 2822 N N . LEU A 1 362 ? 4.138 -4.556 -17.415 1.00 97.38 362 LEU A N 1
ATOM 2823 C CA . LEU A 1 362 ? 5.257 -3.672 -17.754 1.00 97.38 362 LEU A CA 1
ATOM 2824 C C . LEU A 1 362 ? 5.289 -3.326 -19.257 1.00 97.38 362 LEU A C 1
ATOM 2826 O O . LEU A 1 362 ? 5.426 -2.144 -19.552 1.00 97.38 362 LEU A O 1
ATOM 2830 N N . PRO A 1 363 ? 5.091 -4.266 -20.205 1.00 96.12 363 PRO A N 1
ATOM 2831 C CA . PRO A 1 363 ? 4.952 -3.917 -21.620 1.00 96.12 363 PRO A CA 1
ATOM 2832 C C . PRO A 1 363 ? 3.886 -2.847 -21.897 1.00 96.12 363 PRO A C 1
ATOM 2834 O O . PRO A 1 363 ? 4.186 -1.886 -22.596 1.00 96.12 363 PRO A O 1
ATOM 2837 N N . ASP A 1 364 ? 2.700 -2.944 -21.280 1.00 97.88 364 ASP A N 1
ATOM 2838 C CA . ASP A 1 364 ? 1.625 -1.953 -21.467 1.00 97.88 364 ASP A CA 1
ATOM 2839 C C . ASP A 1 364 ? 2.065 -0.553 -20.999 1.00 97.88 364 ASP A C 1
ATOM 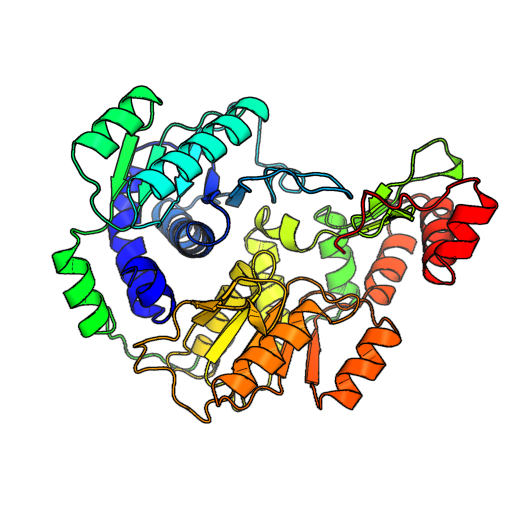2841 O O . ASP A 1 364 ? 1.761 0.456 -21.636 1.00 97.88 364 ASP A O 1
ATOM 2845 N N . ILE A 1 365 ? 2.828 -0.493 -19.901 1.00 98.25 365 ILE A N 1
ATOM 2846 C CA . ILE A 1 365 ? 3.415 0.743 -19.373 1.00 98.25 365 ILE A CA 1
ATOM 2847 C C . ILE A 1 365 ? 4.486 1.302 -20.313 1.00 98.25 365 ILE A C 1
ATOM 2849 O O . ILE A 1 365 ? 4.478 2.499 -20.584 1.00 98.25 365 ILE A O 1
ATOM 2853 N N . ILE A 1 366 ? 5.395 0.476 -20.839 1.00 97.00 366 ILE A N 1
ATOM 2854 C CA . ILE A 1 366 ? 6.428 0.966 -21.764 1.00 97.00 366 ILE A CA 1
ATOM 2855 C C . ILE A 1 366 ? 5.800 1.450 -23.076 1.00 97.00 366 ILE A C 1
ATOM 2857 O O . ILE A 1 366 ? 6.178 2.505 -23.580 1.00 97.00 366 ILE A O 1
ATOM 2861 N N . ASP A 1 367 ? 4.798 0.740 -23.594 1.00 96.62 367 ASP A N 1
ATOM 2862 C CA . ASP A 1 367 ? 4.071 1.148 -24.797 1.00 96.62 367 ASP A CA 1
ATOM 2863 C C . ASP A 1 367 ? 3.324 2.470 -24.579 1.00 96.62 367 ASP A C 1
ATOM 2865 O O . ASP A 1 367 ? 3.210 3.285 -25.496 1.00 96.62 367 ASP A O 1
ATOM 2869 N N . ALA A 1 368 ? 2.772 2.700 -23.385 1.00 97.56 368 ALA A N 1
ATOM 2870 C CA . ALA A 1 368 ? 2.176 3.984 -23.022 1.00 97.56 368 ALA A CA 1
ATOM 2871 C C . ALA A 1 368 ? 3.238 5.091 -22.871 1.00 97.56 368 ALA A C 1
ATOM 2873 O O . ALA A 1 368 ? 3.025 6.203 -23.352 1.00 97.56 368 ALA A O 1
ATOM 2874 N N . ALA A 1 369 ? 4.397 4.786 -22.279 1.00 97.44 369 ALA A N 1
ATOM 2875 C CA . ALA A 1 369 ? 5.505 5.727 -22.122 1.00 97.44 369 ALA A CA 1
ATOM 2876 C C . ALA A 1 369 ? 6.074 6.189 -23.473 1.00 97.44 369 ALA A C 1
ATOM 2878 O O . ALA A 1 369 ? 6.365 7.367 -23.642 1.00 97.44 369 ALA A O 1
ATOM 2879 N N . GLU A 1 370 ? 6.176 5.290 -24.454 1.00 96.12 370 GLU A N 1
ATOM 2880 C CA . GLU A 1 370 ? 6.655 5.598 -25.809 1.00 96.12 370 GLU A CA 1
ATOM 2881 C C . GLU A 1 370 ? 5.742 6.577 -26.563 1.00 96.12 370 GLU A C 1
ATOM 2883 O O . GLU A 1 370 ? 6.209 7.373 -27.375 1.00 96.12 370 GLU A O 1
ATOM 2888 N N . ARG A 1 371 ? 4.439 6.545 -26.267 1.00 95.38 371 ARG A N 1
ATOM 2889 C CA . ARG A 1 371 ? 3.432 7.455 -26.836 1.00 95.38 371 ARG A CA 1
ATOM 2890 C C . ARG A 1 371 ? 3.270 8.749 -26.034 1.00 95.38 371 ARG A C 1
ATOM 2892 O O . ARG A 1 371 ? 2.572 9.653 -26.489 1.00 95.38 371 ARG A O 1
ATOM 2899 N N . SER A 1 372 ? 3.875 8.836 -24.851 1.00 95.44 372 SER A N 1
ATOM 2900 C CA . SER A 1 372 ? 3.730 9.977 -23.953 1.00 95.44 372 SER A CA 1
ATOM 2901 C C . SER A 1 372 ? 4.764 11.064 -24.262 1.00 95.44 372 SER A C 1
ATOM 2903 O O . SER A 1 372 ? 5.955 10.764 -24.368 1.00 95.44 372 SER A O 1
ATOM 2905 N N . PRO A 1 373 ? 4.366 12.349 -24.318 1.00 95.00 373 PRO A N 1
ATOM 2906 C CA . PRO A 1 373 ? 5.314 13.452 -24.446 1.00 95.00 373 PRO A CA 1
ATOM 2907 C C . PRO A 1 373 ? 6.156 13.676 -23.175 1.00 95.00 373 PRO A C 1
ATOM 2909 O O . PRO A 1 373 ? 7.085 14.480 -23.206 1.00 95.00 373 PRO A O 1
ATOM 2912 N N . MET A 1 374 ? 5.853 12.989 -22.061 1.00 94.88 374 MET A N 1
ATOM 2913 C CA . MET A 1 374 ? 6.595 13.100 -20.795 1.00 94.88 374 MET A CA 1
ATOM 2914 C C . MET A 1 374 ? 8.014 12.524 -20.877 1.00 94.88 374 MET A C 1
ATOM 2916 O O . MET A 1 374 ? 8.875 12.911 -20.089 1.00 94.88 374 MET A O 1
ATOM 2920 N N . PHE A 1 375 ? 8.272 11.606 -21.814 1.00 96.81 375 PHE A N 1
ATOM 2921 C CA . PHE A 1 375 ? 9.557 10.922 -21.924 1.00 96.81 375 PHE A CA 1
ATOM 2922 C C . PHE A 1 375 ? 10.217 11.176 -23.273 1.00 96.81 375 PHE A C 1
ATOM 2924 O O . PHE A 1 375 ? 9.582 11.189 -24.325 1.00 96.81 375 PHE A O 1
ATOM 2931 N N . LYS A 1 376 ? 11.544 11.320 -23.258 1.00 96.62 376 LYS A N 1
ATOM 2932 C CA . LYS A 1 376 ? 12.320 11.384 -24.498 1.00 96.62 376 LYS A CA 1
ATOM 2933 C C . LYS A 1 376 ? 12.294 10.003 -25.168 1.00 96.62 376 LYS A C 1
ATOM 2935 O O . LYS A 1 376 ? 12.660 9.030 -24.502 1.00 96.62 376 LYS A O 1
ATOM 2940 N N . PRO A 1 377 ? 12.008 9.896 -26.482 1.00 96.69 377 PRO A N 1
ATOM 2941 C CA . PRO A 1 377 ? 11.974 8.606 -27.178 1.00 96.69 377 PRO A CA 1
ATOM 2942 C C . PRO A 1 377 ? 13.246 7.765 -26.986 1.00 96.69 377 PRO A C 1
ATOM 2944 O O . PRO A 1 377 ? 13.177 6.555 -26.785 1.00 96.69 377 PRO A O 1
ATOM 2947 N N . ARG A 1 378 ? 14.422 8.412 -26.952 1.00 96.25 378 ARG A N 1
ATOM 2948 C CA . ARG A 1 378 ? 15.706 7.734 -26.704 1.00 96.25 378 ARG A CA 1
ATOM 2949 C C . ARG A 1 378 ? 15.824 7.111 -25.310 1.00 96.25 378 ARG A C 1
ATOM 2951 O O . ARG A 1 378 ? 16.420 6.048 -25.191 1.00 96.25 378 ARG A O 1
ATOM 2958 N N . ALA A 1 379 ? 15.241 7.734 -24.285 1.00 97.88 379 ALA A N 1
ATOM 2959 C CA . ALA A 1 379 ? 15.273 7.220 -22.918 1.00 97.88 379 ALA A CA 1
ATOM 2960 C C . ALA A 1 379 ? 14.368 5.984 -22.784 1.00 97.88 379 ALA A C 1
ATOM 2962 O O . ALA A 1 379 ? 14.769 4.979 -22.200 1.00 97.88 379 ALA A O 1
ATOM 2963 N N . VAL A 1 380 ? 13.185 6.007 -23.413 1.00 97.81 380 VAL A N 1
ATOM 2964 C CA . VAL A 1 380 ? 12.287 4.838 -23.470 1.00 97.81 380 VAL A CA 1
ATOM 2965 C C . VAL A 1 380 ? 12.941 3.679 -24.234 1.00 97.81 380 VAL A C 1
ATOM 2967 O O . VAL A 1 380 ? 12.922 2.541 -23.766 1.00 97.81 380 VAL A O 1
ATOM 2970 N N . ALA A 1 381 ? 13.588 3.961 -25.370 1.00 96.69 381 ALA A N 1
ATOM 2971 C CA . ALA A 1 381 ? 14.317 2.956 -26.146 1.00 96.69 381 ALA A CA 1
ATOM 2972 C C . ALA A 1 381 ? 15.515 2.360 -25.380 1.00 96.69 381 ALA A C 1
ATOM 2974 O O . ALA A 1 381 ? 15.796 1.165 -25.496 1.00 96.69 381 ALA A O 1
ATOM 2975 N N . ASP A 1 382 ? 16.227 3.168 -24.589 1.00 96.81 382 ASP A N 1
ATOM 2976 C CA . ASP A 1 382 ? 17.296 2.682 -23.709 1.00 96.81 382 ASP A CA 1
ATOM 2977 C C . ASP A 1 382 ? 16.739 1.802 -22.580 1.00 96.81 382 ASP A C 1
ATOM 2979 O O . ASP A 1 382 ? 17.295 0.738 -22.303 1.00 96.81 382 ASP A O 1
ATOM 2983 N N . TYR A 1 383 ? 15.584 2.162 -22.006 1.00 97.00 383 TYR A N 1
ATOM 2984 C CA . TYR A 1 383 ? 14.923 1.323 -21.008 1.00 97.00 383 TYR A CA 1
ATOM 2985 C C . TYR A 1 383 ? 14.463 -0.024 -21.586 1.00 97.00 383 TYR A C 1
ATOM 2987 O O . TYR A 1 383 ? 14.654 -1.052 -20.938 1.00 97.00 383 TYR A O 1
ATOM 2995 N N . ARG A 1 384 ? 13.956 -0.072 -22.829 1.00 95.38 384 ARG A N 1
ATOM 2996 C CA . ARG A 1 384 ? 13.662 -1.347 -23.519 1.00 95.38 384 ARG A CA 1
ATOM 2997 C C . ARG A 1 384 ? 14.909 -2.228 -23.652 1.00 95.38 384 ARG A C 1
ATOM 2999 O O . ARG A 1 384 ? 14.862 -3.393 -23.267 1.00 95.38 384 ARG A O 1
ATOM 3006 N N . ARG A 1 385 ? 16.037 -1.662 -24.101 1.00 94.88 385 ARG A N 1
ATOM 3007 C CA . ARG A 1 385 ? 17.329 -2.377 -24.185 1.00 94.88 385 ARG A CA 1
ATOM 3008 C C . ARG A 1 385 ? 17.783 -2.916 -22.830 1.00 94.88 385 ARG A C 1
ATOM 3010 O O . ARG A 1 385 ? 18.263 -4.044 -22.743 1.00 94.88 385 ARG A O 1
ATOM 3017 N N . PHE A 1 386 ? 17.615 -2.124 -21.772 1.00 94.44 386 PHE A N 1
ATOM 3018 C CA . PHE A 1 386 ? 17.880 -2.577 -20.411 1.00 94.44 386 PHE A CA 1
ATOM 3019 C C . PHE A 1 386 ? 17.010 -3.784 -20.037 1.00 94.44 386 PHE A C 1
ATOM 3021 O O . PHE A 1 386 ? 17.536 -4.755 -19.505 1.00 94.44 386 PHE A O 1
ATOM 3028 N N . LEU A 1 387 ? 15.705 -3.760 -20.326 1.00 91.75 387 LEU A N 1
ATOM 3029 C CA . LEU A 1 387 ? 14.788 -4.849 -19.965 1.00 91.75 387 LEU A CA 1
ATOM 3030 C C . LEU A 1 387 ? 15.091 -6.169 -20.694 1.00 91.75 387 LEU A C 1
ATOM 3032 O O . LEU A 1 387 ? 14.821 -7.233 -20.140 1.00 91.75 387 LEU A O 1
ATOM 3036 N N . GLU A 1 388 ? 15.674 -6.118 -21.894 1.00 91.75 388 GLU A N 1
ATOM 3037 C CA . GLU A 1 388 ? 16.109 -7.308 -22.640 1.00 91.75 388 GLU A CA 1
ATOM 3038 C C . GLU A 1 388 ? 17.317 -7.994 -21.993 1.00 91.75 388 GLU A C 1
ATOM 3040 O O . GLU A 1 388 ? 17.359 -9.222 -21.885 1.00 91.75 388 GLU A O 1
ATOM 3045 N N . ASN A 1 389 ? 18.316 -7.215 -21.566 1.00 91.31 389 ASN A N 1
ATOM 3046 C CA . ASN A 1 389 ? 19.510 -7.750 -20.920 1.00 91.31 389 ASN A CA 1
ATOM 3047 C C . ASN A 1 389 ? 20.121 -6.744 -19.925 1.00 91.31 389 ASN A C 1
ATOM 3049 O O . ASN A 1 389 ? 21.082 -6.044 -20.268 1.00 91.31 389 ASN A O 1
ATOM 3053 N N . PRO A 1 390 ? 19.615 -6.706 -18.674 1.00 91.19 390 PRO A N 1
ATOM 3054 C CA . PRO A 1 390 ? 20.062 -5.754 -17.658 1.00 91.19 390 PRO A CA 1
ATOM 3055 C C . PRO A 1 390 ? 21.571 -5.790 -17.407 1.00 91.19 390 PRO A C 1
ATOM 3057 O O . PRO A 1 390 ? 22.208 -4.743 -17.328 1.00 91.19 390 PRO A O 1
ATOM 3060 N N . LEU A 1 391 ? 22.150 -6.998 -17.333 1.00 91.19 391 LEU A N 1
ATOM 3061 C CA . LEU A 1 391 ? 23.572 -7.210 -17.039 1.00 91.19 391 LEU A CA 1
ATOM 3062 C C . LEU A 1 391 ? 24.476 -6.737 -18.180 1.00 91.19 391 LEU A C 1
ATOM 3064 O O . LEU A 1 391 ? 25.510 -6.119 -17.932 1.00 91.19 391 LEU A O 1
ATOM 3068 N N . LYS A 1 392 ? 24.085 -6.996 -19.433 1.00 94.12 392 LYS A N 1
ATOM 3069 C CA . LYS A 1 392 ? 24.814 -6.468 -20.588 1.00 94.12 392 LYS A CA 1
ATOM 3070 C C . LYS A 1 392 ? 24.701 -4.947 -20.659 1.00 94.12 392 LYS A C 1
ATOM 3072 O O . LYS A 1 392 ? 25.714 -4.287 -20.857 1.00 94.12 392 LYS A O 1
ATOM 3077 N N . TRP A 1 393 ? 23.501 -4.400 -20.453 1.00 95.56 393 TRP A N 1
ATOM 3078 C CA . TRP A 1 393 ? 23.262 -2.957 -20.492 1.00 95.56 393 TRP A CA 1
ATOM 3079 C C . TRP A 1 393 ? 24.156 -2.200 -19.502 1.00 95.56 393 TRP A C 1
ATOM 3081 O O . TRP A 1 393 ? 24.778 -1.205 -19.869 1.00 95.56 393 TRP A O 1
ATOM 3091 N N . GLN A 1 394 ? 24.278 -2.692 -18.264 1.00 94.25 394 GLN A N 1
ATOM 3092 C CA . GLN A 1 394 ? 25.148 -2.060 -17.269 1.00 94.25 394 GLN A CA 1
ATOM 3093 C C . GLN A 1 394 ? 26.640 -2.227 -17.607 1.00 94.25 394 GLN A C 1
ATOM 3095 O O . GLN A 1 394 ? 27.401 -1.270 -17.467 1.00 94.25 394 GLN A O 1
ATOM 3100 N N . ALA A 1 395 ? 27.058 -3.399 -18.104 1.00 92.88 395 ALA A N 1
ATOM 3101 C CA . ALA A 1 395 ? 28.453 -3.676 -18.450 1.00 92.88 395 ALA A CA 1
ATOM 3102 C C . ALA A 1 395 ? 28.935 -2.807 -19.620 1.00 92.88 395 ALA A C 1
ATOM 3104 O O . ALA A 1 395 ? 30.005 -2.205 -19.538 1.00 92.88 395 ALA A O 1
ATOM 3105 N N . ASP A 1 396 ? 28.111 -2.663 -20.662 1.00 94.69 396 ASP A N 1
ATOM 3106 C CA . ASP A 1 396 ? 28.388 -1.805 -21.823 1.00 94.69 396 ASP A CA 1
ATOM 3107 C C . ASP A 1 396 ? 28.554 -0.322 -21.428 1.00 94.69 396 ASP A C 1
ATOM 3109 O O . ASP A 1 396 ? 29.133 0.465 -22.176 1.00 94.69 396 ASP A O 1
ATOM 3113 N N . ARG A 1 397 ? 28.058 0.065 -20.246 1.00 93.94 397 ARG A N 1
ATOM 3114 C CA . ARG A 1 397 ? 28.098 1.430 -19.703 1.00 93.94 397 ARG A CA 1
ATOM 3115 C C . ARG A 1 397 ? 29.077 1.602 -18.537 1.00 93.94 397 ARG A C 1
ATOM 3117 O O . ARG A 1 397 ? 29.096 2.661 -17.916 1.00 93.94 397 ARG A O 1
ATOM 3124 N N . GLY A 1 398 ? 29.892 0.587 -18.242 1.00 93.56 398 GLY A N 1
ATOM 3125 C CA . GLY A 1 398 ? 30.895 0.640 -17.174 1.00 93.56 398 GLY A CA 1
ATOM 3126 C C . GLY A 1 398 ? 30.317 0.603 -15.755 1.00 93.56 398 GLY A C 1
ATOM 3127 O O . GLY A 1 398 ? 30.998 0.996 -14.811 1.00 93.56 398 GLY A O 1
ATOM 3128 N N . TYR A 1 399 ? 29.074 0.144 -15.587 1.00 91.69 399 TYR A N 1
ATOM 3129 C CA . TYR A 1 399 ? 28.442 -0.018 -14.280 1.00 91.69 399 TYR A CA 1
ATOM 3130 C C . TYR A 1 399 ? 28.628 -1.441 -13.748 1.00 91.69 399 TYR A C 1
ATOM 3132 O O . TYR A 1 399 ? 28.029 -2.407 -14.235 1.00 91.69 399 TYR A O 1
ATOM 3140 N N . GLU A 1 400 ? 29.416 -1.569 -12.684 1.00 88.69 400 GLU A N 1
ATOM 3141 C CA . GLU A 1 400 ? 29.583 -2.832 -11.969 1.00 88.69 400 GLU A CA 1
ATOM 3142 C C . GLU A 1 400 ? 28.444 -3.057 -10.956 1.00 88.69 400 GLU A C 1
ATOM 3144 O O . GLU A 1 400 ? 28.030 -2.108 -10.277 1.00 88.69 400 GLU A O 1
ATOM 3149 N N . PRO A 1 401 ? 27.915 -4.293 -10.822 1.00 84.62 401 PRO A N 1
ATOM 3150 C CA . PRO A 1 401 ? 26.949 -4.604 -9.775 1.00 84.62 401 PRO A CA 1
ATOM 3151 C C . PRO A 1 401 ? 27.540 -4.361 -8.381 1.00 84.62 401 PRO A C 1
ATOM 3153 O O . PRO A 1 401 ? 28.638 -4.824 -8.064 1.00 84.62 401 PRO A O 1
ATOM 3156 N N . VAL A 1 402 ? 26.782 -3.700 -7.510 1.00 84.56 402 VAL A N 1
ATOM 3157 C CA . VAL A 1 402 ? 27.203 -3.421 -6.134 1.00 84.56 402 VAL A CA 1
ATOM 3158 C C . VAL A 1 402 ? 26.784 -4.575 -5.224 1.00 84.56 402 VAL A C 1
ATOM 3160 O O . VAL A 1 402 ? 25.608 -4.725 -4.893 1.00 84.56 402 VAL A O 1
ATOM 3163 N N . ARG A 1 403 ? 27.756 -5.382 -4.776 1.00 66.81 403 ARG A N 1
ATOM 3164 C CA . ARG A 1 403 ? 27.515 -6.557 -3.909 1.00 66.81 403 ARG A CA 1
ATOM 3165 C C . ARG A 1 403 ? 26.855 -6.223 -2.565 1.00 66.81 403 ARG A C 1
ATOM 3167 O O . ARG A 1 403 ? 26.169 -7.074 -2.011 1.00 66.81 403 ARG A O 1
ATOM 3174 N N . GLU A 1 404 ? 27.042 -5.011 -2.044 1.00 54.38 404 GLU A N 1
ATOM 3175 C CA . GLU A 1 404 ? 26.529 -4.599 -0.725 1.00 54.38 404 GLU A CA 1
ATOM 3176 C C . GLU A 1 404 ? 25.112 -3.996 -0.750 1.00 54.38 404 GLU A C 1
ATOM 3178 O O . GLU A 1 404 ? 24.537 -3.738 0.305 1.00 54.38 404 GLU A O 1
ATOM 3183 N N . GLY A 1 405 ? 24.517 -3.798 -1.931 1.00 41.47 405 GLY A N 1
ATOM 3184 C CA . GLY A 1 405 ? 23.188 -3.184 -2.076 1.00 41.47 405 GLY A CA 1
ATOM 3185 C C . GLY A 1 405 ? 22.035 -4.169 -2.273 1.00 41.47 405 GLY A C 1
ATOM 3186 O O . GLY A 1 405 ? 20.885 -3.744 -2.341 1.00 41.47 405 GLY A O 1
ATOM 3187 N N . GLY A 1 406 ? 22.342 -5.463 -2.392 1.00 36.53 406 GLY A N 1
ATOM 3188 C CA . GLY A 1 406 ? 21.392 -6.549 -2.605 1.00 36.53 406 GLY A CA 1
ATOM 3189 C C . GLY A 1 406 ? 20.684 -6.960 -1.316 1.00 36.53 406 GLY A C 1
ATOM 3190 O O . GLY A 1 406 ? 21.352 -7.303 -0.343 1.00 36.53 406 GLY A O 1
ATOM 3191 N N . THR A 1 407 ? 19.354 -7.015 -1.290 1.00 33.44 407 THR A N 1
ATOM 3192 C CA . THR A 1 407 ? 18.675 -7.903 -0.329 1.00 33.44 407 THR A CA 1
ATOM 3193 C C . THR A 1 407 ? 19.204 -9.316 -0.601 1.00 33.44 407 THR A C 1
ATOM 3195 O O . THR A 1 407 ? 19.078 -9.797 -1.725 1.00 33.44 407 THR A O 1
ATOM 3198 N N . ARG A 1 408 ? 19.911 -9.898 0.378 1.00 29.72 408 ARG A N 1
ATOM 3199 C CA . ARG A 1 408 ? 20.583 -11.205 0.266 1.00 29.72 408 ARG A CA 1
ATOM 3200 C C . ARG A 1 408 ? 19.623 -12.343 -0.041 1.00 29.72 408 ARG A C 1
ATOM 3202 O O . ARG A 1 408 ? 18.539 -12.370 0.589 1.00 29.72 408 ARG A O 1
#

Radius of gyration: 21.09 Å; Cα contacts (8 Å, |Δi|>4): 836; chains: 1; bounding box: 58×48×58 Å

Solvent-accessible surface area (backbone atoms only — not comparable to full-atom values): 21060 Å² total; per-residue (Å²): 130,57,66,54,51,39,33,53,17,37,53,43,29,47,56,47,45,32,64,56,23,33,68,60,48,64,76,47,92,54,57,33,38,32,8,34,61,71,61,6,36,62,58,31,53,51,27,35,58,51,42,23,68,74,68,74,45,90,50,45,34,33,34,29,41,86,61,64,45,69,41,56,86,42,54,39,59,42,8,55,92,41,21,94,88,65,55,75,63,38,30,26,33,36,18,45,37,62,75,52,70,67,62,34,51,51,54,51,50,43,41,47,50,56,37,45,75,69,40,31,36,61,45,32,38,39,31,50,54,58,71,55,73,66,56,53,51,56,37,45,75,69,56,31,46,82,31,49,36,39,50,70,69,57,48,53,54,37,55,75,65,56,27,71,86,68,90,57,59,65,41,78,67,99,64,76,89,73,56,42,82,66,48,28,44,54,47,42,76,46,55,26,54,49,72,41,38,50,98,77,74,42,75,59,40,46,32,38,70,15,43,57,42,41,61,50,79,37,64,54,30,34,46,14,35,51,71,59,41,51,50,48,20,45,47,29,36,75,65,46,66,58,97,65,48,52,32,28,31,8,33,69,70,49,3,42,64,46,22,53,45,23,35,53,43,41,23,33,54,67,22,45,92,44,32,36,29,33,38,45,65,85,42,53,93,68,44,44,69,42,12,49,66,96,31,90,85,60,56,78,60,41,23,35,31,40,20,35,30,63,39,53,65,42,57,65,61,49,29,53,35,51,40,38,40,74,71,41,29,44,46,39,40,33,38,23,46,34,33,49,78,33,70,66,22,58,50,49,28,61,77,68,60,44,48,77,37,56,50,37,37,45,66,49,41,52,58,34,46,65,73,32,90,90,48,59,65,68,33,52,55,50,38,52,53,31,74,76,38,44,70,57,48,24,52,80,70,74,49,75,67,40,83,86,41,33,76,127

Foldseek 3Di:
DQLLLQCLQQVQLLLQLLLQQLVVVVVDDFQAEEAEFPSRPSSRLSNQVVNCVVVVDHHFYWYAYLAFALWDPRDRIFQQVLAPSDDAATEYEYGGADPDLVVRLSSVVSRLVSQVVVRYHHQEYEYAEDDDPVSCVSCVVSNYDYTYRDHPVVSVVCVVVSHDDDQFDADADPDDQDDLLVLLLVQVVSVQKFFADVVVPGAFIQHLALFTAGMGGHLLNCSRVVVSLLVLLLNLLVQDPLVQALAEEAETPQRPSSRVSSQVNSCNNVSHHHTYWYWDDQALVPIDITNAPPNPSDDAAGEYEYEGAEAEQCSSVVRVLVNCVVVRYNYAHYEYAEYQVHPNNVVVNVVSNHDYGYSYYPVSNLVSVCVDPVDDVSSSVLNVVCVVPVPVSCVVVVHDRDPVSYPD

Nearest PDB structures (foldseek):
  2aee-assembly1_A  TM=8.595E-01  e=1.699E-12  Streptococcus pyogenes
  2aee-assembly1_B  TM=8.850E-01  e=9.752E-12  Streptococcus pyogenes
  3dez-assembly1_A  TM=8.555E-01  e=2.906E-11  Streptococcus mutans
  3dez-assembly1_B  TM=8.663E-01  e=5.299E-11  Streptococcus mutans
  3m3h-assembly1_A-2  TM=8.693E-01  e=8.661E-11  Bacillus anthracis str. 'Ames Ancestor'

pLDDT: mean 92.73, std 9.11, range [29.72, 98.81]

Secondary structure (DSSP, 8-state):
--HHHHHTT-HHHHHHHHHHHHHHHTTS--SEEEEETTHHHHHHHHHHHHHHHHHSS---EEEE-SS--SSTT--SEESSTT-TT--TT-EEEEE----SHHHHHHHHHHHHHHHHHTT-EEEEEEEEEPPPHHHHHHHHHTT-EEEEEE-HHHHHHHHHHTSS---------SS----HHHHHHHHHHTT-EEE--GGGTPPPEE-TBS-EESEEE-GGGGGGSHHHHHHHHHHHHTTS-GGG-SEEEEETTTTHHHHHHHHHHHHHHHTS---EEEEESSSTTT-EEES-TT-TT--TTPEEEEEEEEESSSHHHHHHHHHHHHTT-EEEEEEEEEE---HHHHHHHHHHT-EEEEEEEHHHHHHHHHH-TTS-HHHHHHHHHHHH-HHHHHHHTT----TTSB--

Sequence (408 aa):
MSLTASSVGQPRVVKQLTSLLTPKALEQEFDFIAGNANSGMIYGWVLRDEAERLSGREVPYVYVREEQKKGGQQERITGNSNNPSINQGDRVLIVESEDDPDIFLTKVNSSVEALREAGYQPNQVATILQPSSEVVRRLQELGLMLSYSVKPDDLKDIIASGGIRRTLQTQQIPYELGNPMEIAPRIIEAGALEIRDIDGGEKPFLYSSGNWGPGYLMIKGLVGQPHLMKYLCAQVALRVPKDRVDFVVGNVTGGLIPGWEIRNNLEMQKGEEVPFVYVEGSRVSEGRMIGEEDNHLVRKGDKSLVVEELVNFLQTTTNSVLLSRHRGYDAKLAATILHYKNPIALKQLGEHGLELFYVVSLPDIIDAAERSPMFKPRAVADYRRFLENPLKWQADRGYEPVREGGTR